Protein AF-A0A925GIM6-F1 (afdb_monomer_lite)

Foldseek 3Di:
DDDDDDDDDPPPPPDPDPPPPQDQWFKFKAWQPASAFFQREAEQFKTKMKMATPQLVSGDFWFKKKKAWDPPQQAWHKFKALPRPPDPGHRMDIDTHGSVRDMRMIIIHTDPPRFGPDFQSTKMWMFGPDPPSLRQTNAMHTHGYDHDDDDPDDLWAKHKDWQDSGRLASEAEQAKIKMKMAGPVLVSDPFWFKKKKAWDPQFQWAKAWFAPPADPPDGGDHRMDIDTHGSVRDIGMIIMGTDPVRFDPAAQRTKMFIAGPPPRHTNGIDTHGHDDAAALLPDDPVQQCLQLVLVVVCCPRVNNVVVLVVCCDPVNCVQCDPDLNPVVVVVVSQVVVQSSSCSVGVSHDHYDHQQQFAPQNCQDLQHVAHADPPDPQQFGHHDPPRCQQQDDHPNDGGDGHDDPDHRRDRDPPADHPVRLPVLDDDSVSNVVCCVHPNVVSVVD

Radius of gyration: 25.5 Å; chains: 1; bounding box: 86×64×76 Å

Structure (mmCIF, N/CA/C/O backbone):
data_AF-A0A925GIM6-F1
#
_entry.id   AF-A0A925GIM6-F1
#
loop_
_atom_site.group_PDB
_atom_site.id
_atom_site.type_symbol
_atom_site.label_atom_id
_atom_site.label_alt_id
_atom_site.label_comp_id
_atom_site.label_asym_id
_atom_site.label_entity_id
_atom_site.label_seq_id
_atom_site.pdbx_PDB_ins_code
_atom_site.Cartn_x
_atom_site.Cartn_y
_atom_site.Cartn_z
_atom_site.occupancy
_atom_site.B_iso_or_equiv
_atom_site.auth_seq_id
_atom_site.auth_comp_id
_atom_site.auth_asym_id
_atom_site.auth_atom_id
_atom_site.pdbx_PDB_model_num
ATOM 1 N N . MET A 1 1 ? 59.576 43.036 -10.306 1.00 37.78 1 MET A N 1
ATOM 2 C CA . MET A 1 1 ? 58.341 43.815 -10.062 1.00 37.78 1 MET A CA 1
ATOM 3 C C . MET A 1 1 ? 57.423 43.723 -11.276 1.00 37.78 1 MET A C 1
ATOM 5 O O . MET A 1 1 ? 57.622 44.453 -12.235 1.00 37.78 1 MET A O 1
ATOM 9 N N . LYS A 1 2 ? 56.448 42.808 -11.261 1.00 28.08 2 LYS A N 1
ATOM 10 C CA . LYS A 1 2 ? 55.268 42.836 -12.139 1.00 28.08 2 LYS A CA 1
ATOM 11 C C . LYS A 1 2 ? 54.077 42.387 -11.293 1.00 28.08 2 LYS A C 1
ATOM 13 O O . LYS A 1 2 ? 54.113 41.307 -10.714 1.00 28.08 2 LYS A O 1
ATOM 18 N N . GLN A 1 3 ? 53.106 43.283 -11.148 1.00 30.67 3 GLN A N 1
ATOM 19 C CA . GLN A 1 3 ? 51.860 43.085 -10.413 1.00 30.67 3 GLN A CA 1
ATOM 20 C C . GLN A 1 3 ? 50.988 42.047 -11.126 1.00 30.67 3 GLN A C 1
ATOM 22 O O . GLN A 1 3 ? 50.789 42.151 -12.335 1.00 30.67 3 GLN A O 1
ATOM 27 N N . LEU A 1 4 ? 50.421 41.102 -10.375 1.00 27.80 4 LEU A N 1
ATOM 28 C CA . LEU A 1 4 ? 49.320 40.259 -10.831 1.00 27.80 4 LEU A CA 1
ATOM 29 C C . LEU A 1 4 ? 48.057 40.715 -10.088 1.00 27.80 4 LEU A C 1
ATOM 31 O O . LEU A 1 4 ? 47.965 40.589 -8.869 1.00 27.80 4 LEU A O 1
ATOM 35 N N . ARG A 1 5 ? 47.118 41.324 -10.820 1.00 31.83 5 ARG A N 1
ATOM 36 C CA . ARG A 1 5 ? 45.798 41.708 -10.308 1.00 31.83 5 ARG A CA 1
ATOM 37 C C . ARG A 1 5 ? 44.957 40.443 -10.133 1.00 31.83 5 ARG A C 1
ATOM 39 O O . ARG A 1 5 ? 44.699 39.744 -11.107 1.00 31.83 5 ARG A O 1
ATOM 46 N N . LEU A 1 6 ? 44.530 40.174 -8.903 1.00 27.33 6 LEU A N 1
ATOM 47 C CA . LEU A 1 6 ? 43.561 39.134 -8.577 1.00 27.33 6 LEU A CA 1
ATOM 48 C C . LEU A 1 6 ? 42.157 39.660 -8.921 1.00 27.33 6 LEU A C 1
ATOM 50 O O . LEU A 1 6 ? 41.686 40.618 -8.310 1.00 27.33 6 LEU A O 1
ATOM 54 N N . LEU A 1 7 ? 41.516 39.074 -9.933 1.00 28.98 7 LEU A N 1
ATOM 55 C CA . LEU A 1 7 ? 40.119 39.343 -10.268 1.00 28.98 7 LEU A CA 1
ATOM 56 C C . LEU A 1 7 ? 39.241 38.522 -9.310 1.00 28.98 7 LEU A C 1
ATOM 58 O O . LEU A 1 7 ? 39.200 37.296 -9.396 1.00 28.98 7 LEU A O 1
ATOM 62 N N . LEU A 1 8 ? 38.581 39.192 -8.368 1.00 26.12 8 LEU A N 1
ATOM 63 C CA . LEU A 1 8 ? 37.633 38.573 -7.446 1.00 26.12 8 LEU A CA 1
ATOM 64 C C . LEU A 1 8 ? 36.314 38.326 -8.198 1.00 26.12 8 LEU A C 1
ATOM 66 O O . LEU A 1 8 ? 35.537 39.255 -8.410 1.00 26.12 8 LEU A O 1
ATOM 70 N N . PHE A 1 9 ? 36.064 37.089 -8.634 1.00 27.73 9 PHE A N 1
ATOM 71 C CA . PHE A 1 9 ? 34.735 36.684 -9.093 1.00 27.73 9 PHE A CA 1
ATOM 72 C C . PHE A 1 9 ? 33.837 36.491 -7.870 1.00 27.73 9 PHE A C 1
ATOM 74 O O . PHE A 1 9 ? 33.969 35.522 -7.123 1.00 27.73 9 PHE A O 1
ATOM 81 N N . LEU A 1 10 ? 32.928 37.442 -7.665 1.00 24.20 10 LEU A N 1
ATOM 82 C CA . LEU A 1 10 ? 31.823 37.326 -6.727 1.00 24.20 10 LEU A CA 1
ATOM 83 C C . LEU A 1 10 ? 30.840 36.288 -7.295 1.00 24.20 10 LEU A C 1
ATOM 85 O O . LEU A 1 10 ? 29.993 36.607 -8.128 1.00 24.20 10 LEU A O 1
ATOM 89 N N . VAL A 1 11 ? 30.981 35.024 -6.894 1.00 27.23 11 VAL A N 1
ATOM 90 C CA . VAL A 1 11 ? 29.931 34.023 -7.111 1.00 27.23 11 VAL A CA 1
ATOM 91 C C . VAL A 1 11 ? 28.807 34.369 -6.145 1.00 27.23 11 VAL A C 1
ATOM 93 O O . VAL A 1 11 ? 28.879 34.088 -4.950 1.00 27.23 11 VAL A O 1
ATOM 96 N N . VAL A 1 12 ? 27.781 35.040 -6.664 1.00 24.94 12 VAL A N 1
ATOM 97 C CA . VAL A 1 12 ? 26.499 35.183 -5.981 1.00 24.94 12 VAL A CA 1
ATOM 98 C C . VAL A 1 12 ? 25.903 33.781 -5.898 1.00 24.94 12 VAL A C 1
ATOM 100 O O . VAL A 1 12 ? 25.331 33.282 -6.865 1.00 24.94 12 VAL A O 1
ATOM 103 N N . PHE A 1 13 ? 26.071 33.122 -4.752 1.00 26.81 13 PHE A N 1
ATOM 104 C CA . PHE A 1 13 ? 25.209 32.012 -4.370 1.00 26.81 13 PHE A CA 1
ATOM 105 C C . PHE A 1 13 ? 23.792 32.580 -4.269 1.00 26.81 13 PHE A C 1
ATOM 107 O O . PHE A 1 13 ? 23.427 33.187 -3.262 1.00 26.81 13 PHE A O 1
ATOM 114 N N . GLN A 1 14 ? 22.996 32.433 -5.332 1.00 26.66 14 GLN A N 1
ATOM 115 C CA . GLN A 1 14 ? 21.549 32.443 -5.173 1.00 26.66 14 GLN A CA 1
ATOM 116 C C . GLN A 1 14 ? 21.236 31.364 -4.145 1.00 26.66 14 GLN A C 1
ATOM 118 O O . GLN A 1 14 ? 21.624 30.210 -4.315 1.00 26.66 14 GLN A O 1
ATOM 123 N N . SER A 1 15 ? 20.627 31.800 -3.048 1.00 27.97 15 SER A N 1
ATOM 124 C CA . SER A 1 15 ? 20.219 30.999 -1.908 1.00 27.97 15 SER A CA 1
ATOM 125 C C . SER A 1 15 ? 19.634 29.669 -2.368 1.00 27.97 15 SER A C 1
ATOM 127 O O . SER A 1 15 ? 18.493 29.608 -2.830 1.00 27.97 15 SER A O 1
ATOM 129 N N . SER A 1 16 ? 20.409 28.598 -2.222 1.00 29.56 16 SER A N 1
ATOM 130 C CA . SER A 1 16 ? 19.869 27.255 -2.122 1.00 29.56 16 SER A CA 1
ATOM 131 C C . SER A 1 16 ? 18.861 27.319 -0.983 1.00 29.56 16 SER A C 1
ATOM 133 O O . SER A 1 16 ? 19.235 27.596 0.159 1.00 29.56 16 SER A O 1
ATOM 135 N N . TYR A 1 17 ? 17.576 27.145 -1.289 1.00 30.09 17 TYR A N 1
ATOM 136 C CA . TYR A 1 17 ? 16.591 26.868 -0.257 1.00 30.09 17 TYR A CA 1
ATOM 137 C C . TYR A 1 17 ? 17.168 25.750 0.607 1.00 30.09 17 TYR A C 1
ATOM 139 O O . TYR A 1 17 ? 17.591 24.719 0.083 1.00 30.09 17 TYR A O 1
ATOM 147 N N . ASN A 1 18 ? 17.273 26.011 1.909 1.00 28.56 18 ASN A N 1
ATOM 148 C CA . ASN A 1 18 ? 17.663 25.034 2.909 1.00 28.56 18 ASN A CA 1
ATOM 149 C C . ASN A 1 18 ? 16.732 23.821 2.778 1.00 28.56 18 ASN A C 1
ATOM 151 O O . ASN A 1 18 ? 15.673 23.781 3.393 1.00 28.56 18 ASN A O 1
ATOM 155 N N . LEU A 1 19 ? 17.129 22.823 1.990 1.00 32.84 19 LEU A N 1
ATOM 156 C CA . LEU A 1 19 ? 16.580 21.474 2.035 1.00 32.84 19 LEU A CA 1
ATOM 157 C C . LEU A 1 19 ? 17.171 20.772 3.265 1.00 32.84 19 LEU A C 1
ATOM 159 O O . LEU A 1 19 ? 17.799 19.724 3.161 1.00 32.84 19 LEU A O 1
ATOM 163 N N . TYR A 1 20 ? 16.967 21.344 4.454 1.00 35.56 20 TYR A N 1
ATOM 164 C CA . TYR A 1 20 ? 16.743 20.474 5.598 1.00 35.56 20 TYR A CA 1
ATOM 165 C C . TYR A 1 20 ? 15.376 19.870 5.317 1.00 35.56 20 TYR A C 1
ATOM 167 O O . TYR A 1 20 ? 14.361 20.540 5.488 1.00 35.56 20 TYR A O 1
ATOM 175 N N . GLY A 1 21 ? 15.367 18.673 4.727 1.00 51.53 21 GLY A N 1
ATOM 176 C CA . GLY A 1 21 ? 14.137 17.946 4.458 1.00 51.53 21 GLY A CA 1
ATOM 177 C C . GLY A 1 21 ? 13.421 17.743 5.781 1.00 51.53 21 GLY A C 1
ATOM 178 O O . GLY A 1 21 ? 13.824 16.899 6.575 1.00 51.53 21 GLY A O 1
ATOM 179 N N . GLU A 1 22 ? 12.421 18.577 6.043 1.00 63.12 22 GLU A N 1
ATOM 180 C CA . GLU A 1 22 ? 11.513 18.398 7.162 1.00 63.12 22 GLU A CA 1
ATOM 181 C C . GLU A 1 22 ? 10.928 16.984 7.069 1.00 63.12 22 GLU A C 1
ATOM 183 O O . GLU A 1 22 ? 10.601 16.515 5.971 1.00 63.12 22 GLU A O 1
ATOM 188 N N . GLU A 1 23 ? 10.851 16.276 8.198 1.00 73.31 23 GLU A N 1
ATOM 189 C CA . GLU A 1 23 ? 10.279 14.932 8.204 1.00 73.31 23 GLU A CA 1
ATOM 190 C C . GLU A 1 23 ? 8.856 14.953 7.632 1.00 73.31 23 GLU A C 1
ATOM 192 O O . GLU A 1 23 ? 8.106 15.918 7.786 1.00 73.31 23 GLU A O 1
ATOM 197 N N . ILE A 1 24 ? 8.459 13.865 6.972 1.00 76.62 24 ILE A N 1
ATOM 198 C CA . ILE A 1 24 ? 7.077 13.729 6.508 1.00 76.62 24 ILE A CA 1
ATOM 199 C C . ILE A 1 24 ? 6.167 13.702 7.748 1.00 76.62 24 ILE A C 1
ATOM 201 O O . ILE A 1 24 ? 6.449 12.935 8.676 1.00 76.62 24 ILE A O 1
ATOM 205 N N . PRO A 1 25 ? 5.082 14.500 7.788 1.00 84.75 25 PRO A N 1
ATOM 206 C CA . PRO A 1 25 ? 4.134 14.448 8.889 1.00 84.75 25 PRO A CA 1
ATOM 207 C C . PRO A 1 25 ? 3.546 13.044 9.043 1.00 84.75 25 PRO A C 1
ATOM 209 O O . PRO A 1 25 ? 3.003 12.469 8.100 1.00 84.75 25 PRO A O 1
ATOM 212 N N . VAL A 1 26 ? 3.633 12.500 10.250 1.00 84.44 26 VAL A N 1
ATOM 213 C CA . VAL A 1 26 ? 3.025 11.229 10.630 1.00 84.44 26 VAL A CA 1
ATOM 214 C C . VAL A 1 26 ? 1.744 11.536 11.381 1.00 84.44 26 VAL A C 1
ATOM 216 O O . VAL A 1 26 ? 1.776 12.165 12.438 1.00 84.44 26 VAL A O 1
ATOM 219 N N . ILE A 1 27 ? 0.616 11.090 10.837 1.00 86.00 27 ILE A N 1
ATOM 220 C CA . ILE A 1 27 ? -0.709 11.385 11.379 1.00 86.00 27 ILE A CA 1
ATOM 221 C C . ILE A 1 27 ? -1.294 10.145 12.060 1.00 86.00 27 ILE A C 1
ATOM 223 O O . ILE A 1 27 ? -1.146 9.018 11.578 1.00 86.00 27 ILE A O 1
ATOM 227 N N . SER A 1 28 ? -1.985 10.367 13.175 1.00 85.69 28 SER A N 1
ATOM 228 C CA . SER A 1 28 ? -2.891 9.403 13.800 1.00 85.69 28 SER A CA 1
ATOM 229 C C . SER A 1 28 ? -4.335 9.863 13.613 1.00 85.69 28 SER A C 1
ATOM 231 O O . SER A 1 28 ? -4.632 11.045 13.793 1.00 85.69 28 SER A O 1
ATOM 233 N N . VAL A 1 29 ? -5.233 8.942 13.253 1.00 85.62 29 VAL A N 1
ATOM 234 C CA . VAL A 1 29 ? -6.677 9.197 13.142 1.00 85.62 29 VAL A CA 1
ATOM 235 C C . VAL A 1 29 ? -7.440 8.149 13.943 1.00 85.62 29 VAL A C 1
ATOM 237 O O . VAL A 1 29 ? -7.337 6.953 13.674 1.00 85.62 29 VAL A O 1
ATOM 240 N N . ALA A 1 30 ? -8.262 8.616 14.877 1.00 80.44 30 ALA A N 1
ATOM 241 C CA . ALA A 1 30 ? -9.170 7.807 15.675 1.00 80.44 30 ALA A CA 1
ATOM 242 C C . ALA A 1 30 ? -10.622 8.134 15.310 1.00 80.44 30 ALA A C 1
ATOM 244 O O . ALA A 1 30 ? -11.038 9.295 15.355 1.00 80.44 30 ALA A O 1
ATOM 245 N N . ILE A 1 31 ? -11.412 7.114 14.995 1.00 80.69 31 ILE A N 1
ATOM 246 C CA . ILE A 1 31 ? -12.866 7.208 14.829 1.00 80.69 31 ILE A CA 1
ATOM 247 C C . ILE A 1 31 ? -13.495 6.586 16.089 1.00 80.69 31 ILE A C 1
ATOM 249 O O . ILE A 1 31 ? -12.906 5.701 16.697 1.00 80.69 31 ILE A O 1
ATOM 253 N N . ASN A 1 32 ? -14.617 7.128 16.582 1.00 69.88 32 ASN A N 1
ATOM 254 C CA . ASN A 1 32 ? -15.273 6.671 17.822 1.00 69.88 32 ASN A CA 1
ATOM 255 C C . ASN A 1 32 ? -14.376 6.662 19.083 1.00 69.88 32 ASN A C 1
ATOM 257 O O . ASN A 1 32 ? -14.616 5.903 20.018 1.00 69.88 32 ASN A O 1
ATOM 261 N N . ASN A 1 33 ? -13.390 7.566 19.161 1.00 53.59 33 ASN A N 1
ATOM 262 C CA . ASN A 1 33 ? -12.517 7.745 20.332 1.00 53.59 33 ASN A CA 1
ATOM 263 C C . ASN A 1 33 ? -11.608 6.535 20.660 1.00 53.59 33 ASN A C 1
ATOM 265 O O . ASN A 1 33 ? -11.053 6.472 21.755 1.00 53.59 33 ASN A O 1
ATOM 269 N N . THR A 1 34 ? -11.422 5.604 19.722 1.00 53.62 34 THR A N 1
ATOM 270 C CA . THR A 1 34 ? -10.511 4.464 19.865 1.00 53.62 34 THR A CA 1
ATOM 271 C C . THR A 1 34 ? -9.238 4.717 19.060 1.00 53.62 34 THR A C 1
ATOM 273 O O . THR A 1 34 ? -9.301 4.906 17.850 1.00 53.62 34 THR A O 1
ATOM 276 N N . GLU A 1 35 ? -8.074 4.730 19.721 1.00 44.41 35 GLU A N 1
ATOM 277 C CA . GLU A 1 35 ? -6.759 5.047 19.113 1.00 44.41 35 GLU A CA 1
ATOM 278 C C . GLU A 1 35 ? -6.253 3.987 18.110 1.00 44.41 35 GLU A C 1
ATOM 280 O O . GLU A 1 35 ? -5.155 4.096 17.576 1.00 44.41 35 GLU A O 1
ATOM 285 N N . THR A 1 36 ? -7.067 2.972 17.817 1.00 46.44 36 THR A N 1
ATOM 286 C CA . THR A 1 36 ? -6.794 1.902 16.851 1.00 46.44 36 THR A CA 1
ATOM 287 C C . THR A 1 36 ? -8.016 1.538 16.040 1.00 46.44 36 THR A C 1
ATOM 289 O O . THR A 1 36 ? -9.130 1.940 16.363 1.00 46.44 36 THR A O 1
ATOM 292 N N . SER A 1 37 ? -7.778 0.751 14.994 1.00 40.03 37 SER A N 1
ATOM 293 C CA . SER A 1 37 ? -8.699 0.142 14.029 1.00 40.03 37 SER A CA 1
ATOM 294 C C . SER A 1 37 ? -9.865 -0.692 14.556 1.00 40.03 37 SER A C 1
ATOM 296 O O . SER A 1 37 ? -10.399 -1.503 13.798 1.00 40.03 37 SER A O 1
ATOM 298 N N . LYS A 1 38 ? -10.340 -0.465 15.784 1.00 50.91 38 LYS A N 1
ATOM 299 C CA . LYS A 1 38 ? -11.618 -1.017 16.236 1.00 50.91 38 LYS A CA 1
ATOM 300 C C . LYS A 1 38 ? -12.704 -0.777 15.206 1.00 50.91 38 LYS A C 1
ATOM 302 O O . LYS A 1 38 ? -12.580 0.053 14.308 1.00 50.91 38 LYS A O 1
ATOM 307 N N . ASP A 1 39 ? -13.708 -1.631 15.276 1.00 54.47 39 ASP A N 1
ATOM 308 C CA . ASP A 1 39 ? -14.825 -1.705 14.354 1.00 54.47 39 ASP A CA 1
ATOM 309 C C . ASP A 1 39 ? -15.532 -0.335 14.274 1.00 54.47 39 ASP A C 1
ATOM 311 O O . ASP A 1 39 ? -16.432 0.016 15.038 1.00 54.47 39 ASP A O 1
ATOM 315 N N . ASP A 1 40 ? -15.000 0.504 13.391 1.00 72.06 40 ASP A N 1
ATOM 316 C CA . ASP A 1 40 ? -15.365 1.894 13.222 1.00 72.06 40 ASP A CA 1
ATOM 317 C C . ASP A 1 40 ? -16.637 1.901 12.399 1.00 72.06 40 ASP A C 1
ATOM 319 O O . ASP A 1 40 ? -16.620 1.929 11.173 1.00 72.06 40 ASP A O 1
ATOM 323 N N . TYR A 1 41 ? -17.764 1.808 13.084 1.00 78.75 41 TYR A N 1
ATOM 324 C CA . TYR A 1 41 ? -19.058 1.907 12.443 1.00 78.75 41 TYR A CA 1
ATOM 325 C C . TYR A 1 41 ? -19.529 3.349 12.470 1.00 78.75 41 TYR A C 1
ATOM 327 O O . TYR A 1 41 ? -19.661 3.979 13.525 1.00 78.75 41 TYR A O 1
ATOM 335 N N . VAL A 1 42 ? -19.831 3.855 11.285 1.00 84.94 42 VAL A N 1
ATOM 336 C CA . VAL A 1 42 ? -20.405 5.175 11.087 1.00 84.94 42 VAL A CA 1
ATOM 337 C C . VAL A 1 42 ? -21.844 4.991 10.632 1.00 84.94 42 VAL A C 1
ATOM 339 O O . VAL A 1 42 ? -22.111 4.420 9.579 1.00 84.94 42 VAL A O 1
ATOM 342 N N . SER A 1 43 ? -22.787 5.472 11.436 1.00 86.19 43 SER A N 1
ATOM 343 C CA . SER A 1 43 ? -24.213 5.469 11.090 1.00 86.19 43 SER A CA 1
ATOM 344 C C . SER A 1 43 ? -24.658 6.853 10.609 1.00 86.19 43 SER A C 1
ATOM 346 O O . SER A 1 43 ? -23.841 7.730 10.332 1.00 86.19 43 SER A O 1
ATOM 348 N N . SER A 1 44 ? -25.965 7.097 10.540 1.00 86.62 44 SER A N 1
ATOM 349 C CA . SER A 1 44 ? -26.532 8.397 10.155 1.00 86.62 44 SER A CA 1
ATOM 350 C C . SER A 1 44 ? -26.274 9.531 11.163 1.00 86.62 44 SER A C 1
ATOM 352 O O . SER A 1 44 ? -26.472 10.704 10.830 1.00 86.62 44 SER A O 1
ATOM 354 N N . LYS A 1 45 ? -25.831 9.216 12.388 1.00 86.62 45 LYS A N 1
ATOM 355 C CA . LYS A 1 45 ? -25.513 10.206 13.428 1.00 86.62 45 LYS A CA 1
ATOM 356 C C . LYS A 1 45 ? -24.045 10.610 13.377 1.00 86.62 45 LYS A C 1
ATOM 358 O O . LYS A 1 45 ? -23.182 9.801 13.055 1.00 86.62 45 LYS A O 1
ATOM 363 N N . TYR A 1 46 ? -23.773 11.863 13.743 1.00 88.25 46 TYR A N 1
ATOM 364 C CA . TYR A 1 46 ? -22.399 12.314 13.920 1.00 88.25 46 TYR A CA 1
ATOM 365 C C . TYR A 1 46 ? -21.739 11.580 15.077 1.00 88.25 46 TYR A C 1
ATOM 367 O O . TYR A 1 46 ? -22.281 11.532 16.181 1.00 88.25 46 TYR A O 1
ATOM 375 N N . ILE A 1 47 ? -20.545 11.076 14.807 1.00 86.31 47 ILE A N 1
ATOM 376 C CA . ILE A 1 47 ? -19.659 10.478 15.793 1.00 86.31 47 ILE A CA 1
ATOM 377 C C . ILE A 1 47 ? -18.397 11.317 15.935 1.00 86.31 47 ILE A C 1
ATOM 379 O O . ILE A 1 47 ? -17.952 11.964 14.985 1.00 86.31 47 ILE A O 1
ATOM 383 N N . LYS A 1 48 ? -17.838 11.328 17.144 1.00 87.75 48 LYS A N 1
ATOM 384 C CA . LYS A 1 48 ? -16.612 12.059 17.454 1.00 87.75 48 LYS A CA 1
ATOM 385 C C . LYS A 1 48 ? -15.399 11.292 16.930 1.00 87.75 48 LYS A C 1
ATOM 387 O O . LYS A 1 48 ? -15.282 10.088 17.141 1.00 87.75 48 LYS A O 1
ATOM 392 N N . CYS A 1 49 ? -14.491 12.018 16.299 1.00 89.75 49 CYS A N 1
ATOM 393 C CA . CYS A 1 49 ? -13.201 11.543 15.825 1.00 89.75 49 CYS A CA 1
ATOM 394 C C . CYS A 1 49 ? -12.084 12.432 16.387 1.00 89.75 49 CYS A C 1
ATOM 396 O O . CYS A 1 49 ? -12.314 13.600 16.723 1.00 89.75 49 CYS A O 1
ATOM 398 N N . MET A 1 50 ? -10.875 11.888 16.476 1.00 90.31 50 MET A N 1
ATOM 399 C CA . MET A 1 50 ? -9.669 12.619 16.860 1.00 90.31 50 MET A CA 1
ATOM 400 C C . MET A 1 50 ? -8.593 12.453 15.791 1.00 90.31 50 MET A C 1
ATOM 402 O O . MET A 1 50 ? -8.505 11.413 15.144 1.00 90.31 50 MET A O 1
ATOM 406 N N . ILE A 1 51 ? -7.787 13.490 15.598 1.00 91.75 51 ILE A N 1
ATOM 407 C CA . ILE A 1 51 ? -6.652 13.492 14.677 1.00 91.75 51 ILE A CA 1
ATOM 408 C C . ILE A 1 51 ? -5.492 14.262 15.300 1.00 91.75 51 ILE A C 1
ATOM 410 O O . ILE A 1 51 ? -5.704 15.323 15.890 1.00 91.75 51 ILE A O 1
ATOM 414 N N . SER A 1 52 ? -4.274 13.747 15.178 1.00 91.94 52 SER A N 1
ATOM 415 C CA . SER A 1 52 ? -3.069 14.387 15.714 1.00 91.94 52 SER A CA 1
ATOM 416 C C . SER A 1 52 ? -1.838 14.087 14.870 1.00 91.94 52 SER A C 1
ATOM 418 O O . SER A 1 52 ? -1.807 13.125 14.099 1.00 91.94 52 SER A O 1
ATOM 420 N N . LEU A 1 53 ? -0.809 14.917 15.042 1.00 91.12 53 LEU A N 1
ATOM 421 C CA . LEU A 1 53 ? 0.549 14.575 14.636 1.00 91.12 53 LEU A CA 1
ATOM 422 C C . LEU A 1 53 ? 1.171 13.622 15.661 1.00 91.12 53 LEU A C 1
ATOM 424 O O . LEU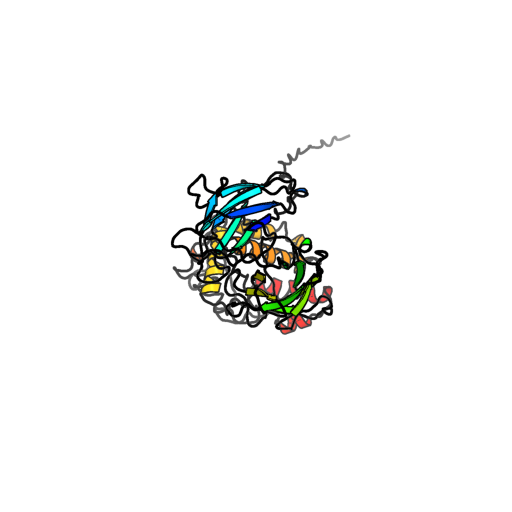 A 1 53 ? 0.926 13.729 16.862 1.00 91.12 53 LEU A O 1
ATOM 428 N N . VAL A 1 54 ? 1.994 12.699 15.170 1.00 87.06 54 VAL A N 1
ATOM 429 C CA . VAL A 1 54 ? 2.806 11.786 15.984 1.00 87.06 54 VAL A CA 1
ATOM 430 C C . VAL A 1 54 ? 4.233 12.326 16.115 1.00 87.06 54 VAL A C 1
ATOM 432 O O . VAL A 1 54 ? 4.818 12.273 17.195 1.00 87.06 54 VAL A O 1
ATOM 435 N N . ASN A 1 55 ? 4.786 12.884 15.035 1.00 86.38 55 ASN A N 1
ATOM 436 C CA . ASN A 1 55 ? 6.143 13.434 14.970 1.00 86.38 55 ASN A CA 1
ATOM 437 C C . ASN A 1 55 ? 6.172 14.970 14.869 1.00 86.38 55 ASN A C 1
ATOM 439 O O . ASN A 1 55 ? 7.117 15.527 14.323 1.00 86.38 55 ASN A O 1
ATOM 443 N N . GLY A 1 56 ? 5.171 15.677 15.401 1.00 88.12 56 GLY A N 1
ATOM 444 C CA . GLY A 1 56 ? 5.086 17.140 15.313 1.00 88.12 56 GLY A CA 1
ATOM 445 C C . GLY A 1 56 ? 6.310 17.870 15.880 1.00 88.12 56 GLY A C 1
ATOM 446 O O . GLY A 1 56 ? 6.705 18.909 15.355 1.00 88.12 56 GLY A O 1
ATOM 447 N N . ALA A 1 57 ? 6.986 17.291 16.879 1.00 87.94 57 ALA A N 1
ATOM 448 C CA . ALA A 1 57 ? 8.233 17.831 17.423 1.00 87.94 57 ALA A CA 1
ATOM 449 C C . ALA A 1 57 ? 9.368 17.925 16.379 1.00 87.94 57 ALA A C 1
ATOM 451 O O . ALA A 1 57 ? 10.192 18.835 16.482 1.00 87.94 57 ALA A O 1
ATOM 452 N N . SER A 1 58 ? 9.381 17.032 15.380 1.00 85.56 58 SER A N 1
ATOM 453 C CA . SER A 1 58 ? 10.340 17.010 14.264 1.00 85.56 58 SER A CA 1
ATOM 454 C C . SER A 1 58 ? 10.016 18.019 13.159 1.00 85.56 58 SER A C 1
ATOM 456 O O . SER A 1 58 ? 10.835 18.243 12.269 1.00 85.56 58 SER A O 1
ATOM 458 N N . LEU A 1 59 ? 8.818 18.606 13.183 1.00 86.94 59 LEU A N 1
ATOM 459 C CA . LEU A 1 59 ? 8.356 19.554 12.175 1.00 86.94 59 LEU A CA 1
ATOM 460 C C . LEU A 1 59 ? 8.731 20.980 12.589 1.00 86.94 59 LEU A C 1
ATOM 462 O O . LEU A 1 59 ? 9.092 21.250 13.734 1.00 86.94 59 LEU A O 1
ATOM 466 N N . SER A 1 60 ? 8.677 21.910 11.649 1.00 88.75 60 SER A N 1
ATOM 467 C CA . SER A 1 60 ? 8.982 23.333 11.791 1.00 88.75 60 SER A CA 1
ATOM 468 C C . SER A 1 60 ? 7.715 24.158 12.037 1.00 88.75 60 SER A C 1
ATOM 470 O O . SER A 1 60 ? 7.749 25.109 12.820 1.00 88.75 60 SER A O 1
ATOM 472 N N . THR A 1 61 ? 6.580 23.749 11.467 1.00 91.69 61 THR A N 1
ATOM 473 C CA . THR A 1 61 ? 5.297 24.459 11.547 1.00 91.69 61 THR A CA 1
ATOM 474 C C . THR A 1 61 ? 4.133 23.519 11.850 1.00 91.69 61 THR A C 1
ATOM 476 O O . THR A 1 61 ? 4.254 22.296 11.771 1.00 91.69 61 THR A O 1
ATOM 479 N N . ASP A 1 62 ? 2.995 24.105 12.226 1.00 95.25 62 ASP A N 1
ATOM 480 C CA . ASP A 1 62 ? 1.725 23.386 12.242 1.00 95.25 62 ASP A CA 1
ATOM 481 C C . ASP A 1 62 ? 1.354 22.948 10.822 1.00 95.25 62 ASP A C 1
ATOM 483 O O . ASP A 1 62 ? 1.602 23.662 9.847 1.00 95.25 62 ASP A O 1
ATOM 487 N N . ILE A 1 63 ? 0.716 21.787 10.709 1.00 93.88 63 ILE A N 1
ATOM 488 C CA . ILE A 1 63 ? 0.452 21.158 9.417 1.00 93.88 63 ILE A CA 1
ATOM 489 C C . ILE A 1 63 ? -1.013 21.369 9.029 1.00 93.88 63 ILE A C 1
ATOM 491 O O . ILE A 1 63 ? -1.898 20.777 9.656 1.00 93.88 63 ILE A O 1
ATOM 495 N N . PRO A 1 64 ? -1.315 22.204 8.017 1.00 96.25 64 PRO A N 1
ATOM 496 C CA . PRO A 1 64 ? -2.648 22.265 7.447 1.00 96.25 64 PRO A CA 1
ATOM 497 C C . PRO A 1 64 ? -2.936 20.969 6.679 1.00 96.25 64 PRO A C 1
ATOM 499 O O . PRO A 1 64 ? -2.101 20.477 5.917 1.00 96.25 64 PRO A O 1
ATOM 502 N N . VAL A 1 65 ? -4.121 20.410 6.902 1.00 96.19 65 VAL A N 1
ATOM 503 C CA . VAL A 1 65 ? -4.563 19.165 6.277 1.00 96.19 65 VAL A CA 1
ATOM 504 C C . VAL A 1 65 ? -5.966 19.291 5.707 1.00 96.19 65 VAL A C 1
ATOM 506 O O . VAL A 1 65 ? -6.838 19.934 6.297 1.00 96.19 65 VAL A O 1
ATOM 509 N N . LEU A 1 66 ? -6.197 18.597 4.597 1.00 96.25 66 LEU A N 1
ATOM 510 C CA . LEU A 1 66 ? -7.517 18.348 4.027 1.00 96.25 66 LEU A CA 1
ATOM 511 C C . LEU A 1 66 ? -7.927 16.910 4.350 1.00 96.25 66 LEU A C 1
ATOM 513 O O . LEU A 1 66 ? -7.159 15.986 4.119 1.00 96.25 66 LEU A O 1
ATOM 517 N N . ILE A 1 67 ? -9.136 16.701 4.854 1.00 96.12 67 ILE A N 1
A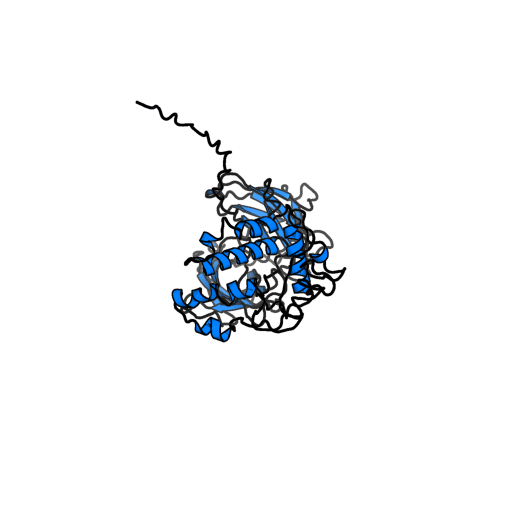TOM 518 C CA . ILE A 1 67 ? -9.710 15.373 5.093 1.00 96.12 67 ILE A CA 1
ATOM 519 C C . ILE A 1 67 ? -10.863 15.168 4.120 1.00 96.12 67 ILE A C 1
ATOM 521 O O . ILE A 1 67 ? -11.713 16.048 4.001 1.00 96.12 67 ILE A O 1
ATOM 525 N N . ARG A 1 68 ? -10.929 14.016 3.447 1.00 95.31 68 ARG A N 1
ATOM 526 C CA . ARG A 1 68 ? -12.043 13.664 2.549 1.00 95.31 68 ARG A CA 1
ATOM 527 C C . ARG A 1 68 ? -12.258 12.153 2.462 1.00 95.31 68 ARG A C 1
ATOM 529 O O . ARG A 1 68 ? -11.448 11.374 2.958 1.00 95.31 68 ARG A O 1
ATOM 536 N N . ASN A 1 69 ? -13.348 11.737 1.817 1.00 93.62 69 ASN A N 1
ATOM 537 C CA . ASN A 1 69 ? -13.508 10.341 1.394 1.00 93.62 69 ASN A CA 1
ATOM 538 C C . ASN A 1 69 ? -12.471 10.019 0.309 1.00 93.62 69 ASN A C 1
ATOM 540 O O . ASN A 1 69 ? -12.287 10.821 -0.607 1.00 93.62 69 ASN A O 1
ATOM 544 N N . MET A 1 70 ? -11.832 8.851 0.379 1.00 89.69 70 MET A N 1
ATOM 545 C CA . MET A 1 70 ? -10.896 8.409 -0.653 1.00 89.69 70 MET A CA 1
ATOM 546 C C . MET A 1 70 ? -11.638 8.208 -1.977 1.00 89.69 70 MET A C 1
ATOM 548 O O . MET A 1 70 ? -12.586 7.423 -2.047 1.00 89.69 70 MET A O 1
ATOM 552 N N . ASN A 1 71 ? -11.174 8.864 -3.042 1.00 81.81 71 ASN A N 1
ATOM 553 C CA . ASN A 1 71 ? -11.829 8.829 -4.357 1.00 81.81 71 ASN A CA 1
ATOM 554 C C . ASN A 1 71 ? -11.961 7.411 -4.938 1.00 81.81 71 ASN A C 1
ATOM 556 O O . ASN A 1 71 ? -12.905 7.128 -5.670 1.00 81.81 71 ASN A O 1
ATOM 560 N N . LEU A 1 72 ? -11.011 6.531 -4.617 1.00 75.94 72 LEU A N 1
ATOM 561 C CA . LEU A 1 72 ? -10.973 5.147 -5.092 1.00 75.94 72 LEU A CA 1
ATOM 562 C C . LEU A 1 72 ? -11.732 4.167 -4.188 1.00 75.94 72 LEU A C 1
ATOM 564 O O . LEU A 1 72 ? -11.894 3.004 -4.560 1.00 75.94 72 LEU A O 1
ATOM 568 N N . SER A 1 73 ? -12.210 4.608 -3.017 1.00 72.12 73 SER A N 1
ATOM 569 C CA . SER A 1 73 ? -13.058 3.756 -2.183 1.00 72.12 73 SER A CA 1
ATOM 570 C C . SER A 1 73 ? -14.401 3.542 -2.886 1.00 72.12 73 SER A C 1
ATOM 572 O O . SER A 1 73 ? -15.104 4.490 -3.234 1.00 72.12 73 SER A O 1
ATOM 574 N N . LYS A 1 74 ? -14.744 2.275 -3.135 1.00 70.69 74 LYS A N 1
ATOM 575 C CA . LYS A 1 74 ? -16.055 1.878 -3.681 1.00 70.69 74 LYS A CA 1
ATOM 576 C C . LYS A 1 74 ? -17.093 1.620 -2.584 1.00 70.69 74 LYS A C 1
ATOM 578 O O . LYS A 1 74 ? -18.227 1.275 -2.902 1.00 70.69 74 LYS A O 1
ATOM 583 N N . GLY A 1 75 ? -16.682 1.738 -1.325 1.00 80.19 75 GLY A N 1
ATOM 584 C CA . GLY A 1 75 ? -17.505 1.473 -0.161 1.00 80.19 75 GLY A CA 1
ATOM 585 C C . GLY A 1 75 ? -18.292 2.678 0.329 1.00 80.19 75 GLY A C 1
ATOM 586 O O . GLY A 1 75 ? -18.627 3.602 -0.418 1.00 80.19 75 GLY A O 1
ATOM 587 N N . GLY A 1 76 ? -18.597 2.645 1.621 1.00 88.94 76 GLY A N 1
ATOM 588 C CA . GLY A 1 76 ? -19.374 3.685 2.278 1.00 88.94 76 GLY A CA 1
ATOM 589 C C . GLY A 1 76 ? -18.746 5.080 2.191 1.00 88.94 76 GLY A C 1
ATOM 590 O O . GLY A 1 76 ? -17.528 5.233 2.133 1.00 88.94 76 GLY A O 1
ATOM 591 N N . GLN A 1 77 ? -19.580 6.122 2.230 1.00 93.69 77 GLN A N 1
ATOM 592 C CA . GLN A 1 77 ? -19.120 7.516 2.266 1.00 93.69 77 GLN A CA 1
ATOM 593 C C . GLN A 1 77 ? -19.634 8.248 3.499 1.00 93.69 77 GLN A C 1
ATOM 595 O O . GLN A 1 77 ? -20.728 7.975 3.999 1.00 93.69 77 GLN A O 1
ATOM 600 N N . VAL A 1 78 ? -18.873 9.242 3.951 1.00 94.12 78 VAL A N 1
ATOM 601 C CA . VAL A 1 78 ? -19.222 10.092 5.091 1.00 94.12 78 VAL A CA 1
ATOM 602 C C . VAL A 1 78 ? -19.256 11.574 4.736 1.00 94.12 78 VAL A C 1
ATOM 604 O O . VAL A 1 78 ? -18.711 12.017 3.727 1.00 94.12 78 VAL A O 1
ATOM 607 N N . LEU A 1 79 ? -19.917 12.349 5.589 1.00 95.00 79 LEU A N 1
ATOM 608 C CA . LEU A 1 79 ? -19.844 13.806 5.626 1.00 95.00 79 LEU A CA 1
ATOM 609 C C . LEU A 1 79 ? -19.068 14.246 6.865 1.00 95.00 79 LEU A C 1
ATOM 611 O O . LEU A 1 79 ? -19.249 13.671 7.940 1.00 95.00 79 LEU A O 1
ATOM 615 N N . PHE A 1 80 ? -18.267 15.299 6.723 1.00 95.88 80 PHE A N 1
ATOM 616 C CA . PHE A 1 80 ? -17.376 15.816 7.761 1.00 95.88 80 PHE A CA 1
ATOM 617 C C . PHE A 1 80 ? -17.940 17.081 8.419 1.00 95.88 80 PHE A C 1
ATOM 619 O O . PHE A 1 80 ? -18.628 17.884 7.783 1.00 95.88 80 PHE A O 1
ATOM 626 N N . SER A 1 81 ? -17.654 17.286 9.706 1.00 94.44 81 SER A N 1
ATOM 627 C CA . SER A 1 81 ? -18.062 18.477 10.458 1.00 94.44 81 SER A CA 1
ATOM 628 C C . SER A 1 81 ? -17.103 18.786 11.608 1.00 94.44 81 SER A C 1
ATOM 630 O O . SER A 1 81 ? -16.606 17.880 12.268 1.00 94.44 81 SER A O 1
ATOM 632 N N . ILE A 1 82 ? -16.904 20.072 11.911 1.00 93.06 82 ILE A N 1
ATOM 633 C CA . ILE A 1 82 ? -16.222 20.525 13.140 1.00 93.06 82 ILE A CA 1
ATOM 634 C C . ILE A 1 82 ? -17.174 20.675 14.331 1.00 93.06 82 ILE A C 1
ATOM 636 O O . ILE A 1 82 ? -16.736 20.760 15.473 1.00 93.06 82 ILE A O 1
ATOM 640 N N . SER A 1 83 ? -18.484 20.749 14.076 1.00 88.94 83 SER A N 1
ATOM 641 C CA . SER A 1 83 ? -19.481 21.167 15.069 1.00 88.94 83 SER A CA 1
ATOM 642 C C . SER A 1 83 ? -20.389 20.039 15.555 1.00 88.94 83 SER A C 1
ATOM 644 O O . SER A 1 83 ? -21.278 20.294 16.366 1.00 88.94 83 SER A O 1
ATOM 646 N N . GLY A 1 84 ? -20.194 18.812 15.058 1.00 81.81 84 GLY A N 1
ATOM 647 C CA . GLY A 1 84 ? -20.870 17.615 15.565 1.00 81.81 84 GLY A CA 1
ATOM 648 C C . GLY A 1 84 ? -22.392 17.628 15.421 1.00 81.81 84 GLY A C 1
ATOM 649 O O . GLY A 1 84 ? -23.088 17.104 16.282 1.00 81.81 84 GLY A O 1
ATOM 650 N N . GLY A 1 85 ? -22.925 18.239 14.358 1.00 73.75 85 GLY A N 1
ATOM 651 C CA . GLY A 1 85 ? -24.368 18.213 14.073 1.00 73.75 85 GLY A CA 1
ATOM 652 C C . GLY A 1 85 ? -25.067 19.560 13.994 1.00 73.75 85 GLY A C 1
ATOM 653 O O . GLY A 1 85 ? -26.213 19.601 13.557 1.00 73.75 85 GLY A O 1
ATOM 654 N N . LYS A 1 86 ? -24.389 20.670 14.315 1.00 80.00 86 LYS A N 1
ATOM 655 C CA . LYS A 1 86 ? -24.948 22.014 14.069 1.00 80.00 86 LYS A CA 1
ATOM 656 C C . LYS A 1 86 ? -25.007 22.365 12.575 1.00 80.00 86 LYS A C 1
ATOM 658 O O . LYS A 1 86 ? -25.794 23.217 12.182 1.00 80.00 86 LYS A O 1
ATOM 663 N N . SER A 1 87 ? -24.197 21.708 11.739 1.00 79.69 87 SER A N 1
ATOM 664 C CA . SER A 1 87 ? -24.219 21.836 10.276 1.00 79.69 87 SER A CA 1
ATOM 665 C C . SER A 1 87 ? -24.551 20.508 9.582 1.00 79.69 87 SER A C 1
ATOM 667 O O . SER A 1 87 ? -24.334 19.416 10.120 1.00 79.69 87 SER A O 1
ATOM 669 N N . LYS A 1 88 ? -25.049 20.592 8.338 1.00 82.81 88 LYS A N 1
ATOM 670 C CA . LYS A 1 88 ? -25.368 19.415 7.506 1.00 82.81 88 LYS A CA 1
ATOM 671 C C . LYS A 1 88 ? -24.147 18.539 7.190 1.00 82.81 88 LYS A C 1
ATOM 673 O O . LYS A 1 88 ? -24.352 17.352 6.931 1.00 82.81 88 LYS A O 1
ATOM 678 N N . GLY A 1 89 ? -22.941 19.096 7.314 1.00 89.06 89 GLY A N 1
ATOM 679 C CA . GLY A 1 89 ? -21.662 18.463 6.991 1.00 89.06 89 GLY A CA 1
ATOM 680 C C . GLY A 1 89 ? -21.217 18.777 5.567 1.00 89.06 89 GLY A C 1
ATOM 681 O O . GLY A 1 89 ? -22.035 19.199 4.752 1.00 89.06 89 GLY A O 1
ATOM 682 N N . ASN A 1 90 ? -19.932 18.579 5.292 1.00 94.12 90 ASN A N 1
ATOM 683 C CA . ASN A 1 90 ? -19.300 18.831 3.996 1.00 94.12 90 ASN A CA 1
ATOM 684 C C . ASN A 1 90 ? -18.691 17.540 3.426 1.00 94.12 90 ASN A C 1
ATOM 686 O O . ASN A 1 90 ? -18.518 16.558 4.151 1.00 94.12 90 ASN A O 1
ATOM 690 N N . SER A 1 91 ? -18.373 17.543 2.129 1.00 93.38 91 SER A N 1
ATOM 691 C CA . SER A 1 91 ? -17.643 16.463 1.440 1.00 93.38 91 SER A CA 1
ATOM 692 C C . SER A 1 91 ? -16.211 16.284 1.938 1.00 93.38 91 SER A C 1
ATOM 694 O O . SER A 1 91 ? -15.638 15.205 1.795 1.00 93.38 91 SER A O 1
ATOM 696 N N . ASP A 1 92 ? -15.663 17.344 2.519 1.00 95.69 92 ASP A N 1
ATOM 697 C CA . ASP A 1 92 ? -14.294 17.459 2.980 1.00 95.69 92 ASP A CA 1
ATOM 698 C C . ASP A 1 92 ? -14.207 18.391 4.197 1.00 95.69 92 ASP A C 1
ATOM 700 O O . ASP A 1 92 ? -15.182 19.042 4.594 1.00 95.69 92 ASP A O 1
ATOM 704 N N . LEU A 1 93 ? -13.042 18.406 4.836 1.00 96.12 93 LEU A N 1
ATOM 705 C CA . LEU A 1 93 ? -12.774 19.222 6.006 1.00 96.12 93 LEU A CA 1
ATOM 706 C C . LEU A 1 93 ? -11.312 19.661 6.053 1.00 96.12 93 LEU A C 1
ATOM 708 O O . LEU A 1 93 ? -10.416 18.827 6.119 1.00 96.12 93 LEU A O 1
ATOM 712 N N . ASN A 1 94 ? -11.085 20.972 6.113 1.00 96.62 94 ASN A N 1
ATOM 713 C CA . ASN A 1 94 ? -9.769 21.537 6.399 1.00 96.62 94 ASN A CA 1
ATOM 714 C C . ASN A 1 94 ? -9.542 21.637 7.913 1.00 96.62 94 ASN A C 1
ATOM 716 O O . ASN A 1 94 ? -10.416 22.118 8.639 1.00 96.62 94 ASN A O 1
ATOM 720 N N . LEU A 1 95 ? -8.362 21.230 8.377 1.00 96.75 95 LEU A N 1
ATOM 721 C CA . LEU A 1 95 ? -7.892 21.382 9.756 1.00 96.75 95 LEU A CA 1
ATOM 722 C C . LEU A 1 95 ? -6.442 21.874 9.776 1.00 96.75 95 LEU A C 1
ATOM 724 O O . LEU A 1 95 ? -5.730 21.786 8.785 1.00 96.75 95 LEU A O 1
ATOM 728 N N . ILE A 1 96 ? -6.000 22.361 10.935 1.00 97.12 96 ILE A N 1
ATOM 729 C CA . ILE A 1 96 ? -4.589 22.639 11.220 1.00 97.12 96 ILE A CA 1
ATOM 730 C C . ILE A 1 96 ? -4.183 21.746 12.390 1.00 97.12 96 ILE A C 1
ATOM 732 O O . ILE A 1 96 ? -4.780 21.836 13.471 1.00 97.12 96 ILE A O 1
ATOM 736 N N . LEU A 1 97 ? -3.213 20.862 12.157 1.00 96.25 97 LEU A N 1
ATOM 737 C CA . LEU A 1 97 ? -2.673 19.949 13.157 1.00 96.25 97 LEU A CA 1
ATOM 738 C C . LEU A 1 97 ? -1.481 20.601 13.872 1.00 96.25 97 LEU A C 1
ATOM 740 O O . LEU A 1 97 ? -0.491 20.921 13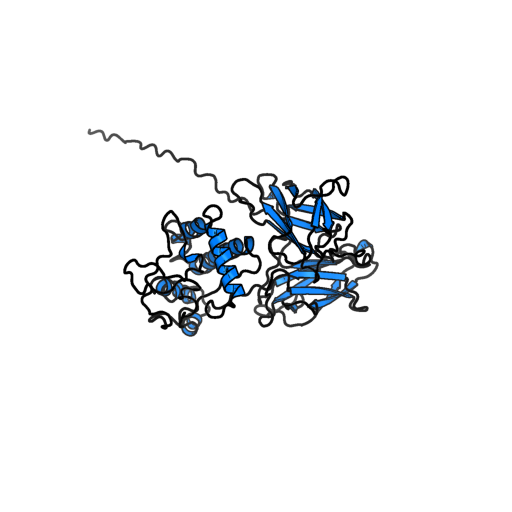.212 1.00 96.25 97 LEU A O 1
ATOM 744 N N . PRO A 1 98 ? -1.557 20.802 15.198 1.00 96.44 98 PRO A N 1
ATOM 745 C CA . PRO A 1 98 ? -0.504 21.488 15.933 1.00 96.44 98 PRO A CA 1
ATOM 746 C C . PRO A 1 98 ? 0.762 20.643 16.083 1.00 96.44 98 PRO A C 1
ATOM 748 O O . PRO A 1 98 ? 0.692 19.458 16.421 1.00 96.44 98 PRO A O 1
ATOM 751 N N . ARG A 1 99 ? 1.931 21.270 15.913 1.00 94.62 99 ARG A N 1
ATOM 752 C CA . ARG A 1 99 ? 3.250 20.622 16.059 1.00 94.62 99 ARG A CA 1
ATOM 753 C C . ARG A 1 99 ? 3.544 20.086 17.466 1.00 94.62 99 ARG A C 1
ATOM 755 O O . ARG A 1 99 ? 4.493 19.335 17.655 1.00 94.62 99 ARG A O 1
ATOM 762 N N . ASP A 1 100 ? 2.759 20.474 18.467 1.00 94.50 100 ASP A N 1
ATOM 763 C CA . ASP A 1 100 ? 2.878 19.983 19.845 1.00 94.50 100 ASP A CA 1
ATOM 764 C C . ASP A 1 100 ? 2.229 18.600 20.057 1.00 94.50 100 ASP A C 1
ATOM 766 O O . ASP A 1 100 ? 2.145 18.126 21.189 1.00 94.50 100 ASP A O 1
ATOM 770 N N . ASN A 1 101 ? 1.782 17.951 18.973 1.00 91.81 101 ASN A N 1
ATOM 771 C CA . ASN A 1 101 ? 1.071 16.670 18.959 1.00 91.81 101 ASN A CA 1
ATOM 772 C C . ASN A 1 101 ? -0.308 16.702 19.644 1.00 91.81 101 ASN A C 1
ATOM 774 O O . ASN A 1 101 ? -0.916 15.649 19.865 1.00 91.81 101 ASN A O 1
ATOM 778 N N . SER A 1 102 ? -0.851 17.883 19.960 1.00 94.56 102 SER A N 1
ATOM 779 C CA . SER A 1 102 ? -2.199 17.985 20.515 1.00 94.56 102 SER A CA 1
ATOM 780 C C . SER A 1 102 ? -3.255 17.507 19.512 1.00 94.56 102 SER A C 1
ATOM 782 O O . SER A 1 102 ? -3.229 17.803 18.315 1.00 94.56 102 SER A O 1
ATOM 784 N N . SER A 1 103 ? -4.217 16.732 20.015 1.00 91.94 103 SER A N 1
ATOM 785 C CA . SER A 1 103 ? -5.288 16.175 19.188 1.00 91.94 103 SER A CA 1
ATOM 786 C C . SER A 1 103 ? -6.347 17.222 18.850 1.00 91.94 103 SER A C 1
ATOM 788 O O . SER A 1 103 ? -6.837 17.949 19.716 1.00 91.94 103 SER A O 1
ATOM 790 N N . LYS A 1 104 ? -6.775 17.250 17.588 1.00 95.12 104 LYS A N 1
ATOM 791 C CA . LYS A 1 104 ? -7.963 17.973 17.128 1.00 95.12 104 LYS A CA 1
ATOM 792 C C . LYS A 1 104 ? -9.161 17.038 17.083 1.00 95.12 104 LYS A C 1
ATOM 794 O O . LYS A 1 104 ? -9.050 15.873 16.721 1.00 95.12 104 LYS A O 1
ATOM 799 N N . THR A 1 105 ? -10.324 17.571 17.444 1.00 93.19 105 THR A N 1
ATOM 800 C CA . THR A 1 105 ? -11.600 16.862 17.325 1.00 93.19 105 THR A CA 1
ATOM 801 C C . THR A 1 105 ? -12.290 17.247 16.022 1.00 93.19 105 THR A C 1
ATOM 803 O O . THR A 1 105 ? -12.386 18.430 15.696 1.00 93.19 105 THR A O 1
ATOM 806 N N . PHE A 1 106 ? -12.830 16.255 15.324 1.00 94.19 106 PHE A N 1
ATOM 807 C CA . PHE A 1 106 ? -13.763 16.437 14.215 1.00 94.19 106 PHE A CA 1
ATOM 808 C C . PHE A 1 106 ? -14.868 15.382 14.297 1.00 94.19 106 PHE A C 1
ATOM 810 O O . PHE A 1 106 ? -14.862 14.533 15.187 1.00 94.19 106 PHE A O 1
ATOM 817 N N . TYR A 1 107 ? -15.846 15.453 13.404 1.00 92.81 107 TYR A N 1
ATOM 818 C CA . TYR A 1 107 ? -16.989 14.554 13.403 1.00 92.81 107 TYR A CA 1
ATOM 819 C C . TYR A 1 107 ? -17.281 14.053 12.000 1.00 92.81 107 TYR A C 1
ATOM 821 O O . TYR A 1 107 ? -17.189 14.814 11.035 1.00 92.81 107 TYR A O 1
ATOM 829 N N . ILE A 1 108 ? -17.708 12.797 11.911 1.00 93.12 108 ILE A N 1
ATOM 830 C CA . ILE A 1 108 ? -18.176 12.184 10.668 1.00 93.12 108 ILE A CA 1
ATOM 831 C C . ILE A 1 108 ? -19.562 11.579 10.863 1.00 93.12 108 ILE A C 1
ATOM 833 O O . ILE A 1 108 ? -19.925 11.204 11.976 1.00 93.12 108 ILE A O 1
ATOM 837 N N . LYS A 1 109 ? -20.345 11.495 9.791 1.00 91.00 109 LYS A N 1
ATOM 838 C CA . LYS A 1 109 ? -21.587 10.710 9.730 1.00 91.00 109 LYS A CA 1
ATOM 839 C C . LYS A 1 109 ? -21.716 10.051 8.364 1.00 91.00 109 LYS A C 1
ATOM 841 O O . LYS A 1 109 ? -21.249 10.617 7.380 1.00 91.00 109 LYS A O 1
ATOM 846 N N . GLY A 1 110 ? -22.403 8.922 8.287 1.00 91.62 110 GLY A N 1
ATOM 847 C CA . GLY A 1 110 ? -22.707 8.241 7.036 1.00 91.62 110 GLY A CA 1
ATOM 848 C C . GLY A 1 110 ? -23.528 9.118 6.093 1.00 91.62 110 GLY A C 1
ATOM 849 O O . GLY A 1 110 ? -24.456 9.822 6.509 1.00 91.62 110 GLY A O 1
ATOM 850 N N . ARG A 1 111 ? -23.183 9.082 4.806 1.00 91.31 111 ARG A N 1
ATOM 851 C CA . ARG A 1 111 ? -23.936 9.727 3.733 1.00 91.31 111 ARG A CA 1
ATOM 852 C C . ARG A 1 111 ? -25.060 8.789 3.288 1.00 91.31 111 ARG A C 1
ATOM 854 O O . ARG A 1 111 ? -24.819 7.631 2.959 1.00 91.31 111 ARG A O 1
ATOM 861 N N . SER A 1 112 ? -26.295 9.287 3.265 1.00 88.06 112 SER A N 1
ATOM 862 C CA . SER A 1 112 ? -27.458 8.504 2.827 1.00 88.06 112 SER A CA 1
ATOM 863 C C . SER A 1 112 ? -27.234 7.904 1.436 1.00 88.06 112 SER A C 1
ATOM 865 O O . SER A 1 112 ? -26.804 8.622 0.534 1.00 88.06 112 SER A O 1
ATOM 867 N N . ASN A 1 113 ? -27.573 6.622 1.269 1.00 88.12 113 ASN A N 1
ATOM 868 C CA . ASN A 1 113 ? -27.402 5.823 0.043 1.00 88.12 113 ASN A CA 1
ATOM 869 C C . ASN A 1 113 ? -25.953 5.467 -0.339 1.00 88.12 113 ASN A C 1
ATOM 871 O O . ASN A 1 113 ? -25.748 4.868 -1.389 1.00 88.12 113 ASN A O 1
ATOM 875 N N . PHE A 1 114 ? -24.965 5.780 0.500 1.00 90.94 114 PHE A N 1
ATOM 876 C CA . PHE A 1 114 ? -23.569 5.373 0.313 1.00 90.94 114 PHE A CA 1
ATOM 877 C C . PHE A 1 114 ? -23.128 4.525 1.506 1.00 90.94 114 PHE A C 1
ATOM 879 O O . PHE A 1 114 ? -22.344 4.965 2.349 1.00 90.94 114 PHE A O 1
ATOM 886 N N . TYR A 1 115 ? -23.705 3.330 1.605 1.00 89.56 115 TYR A N 1
ATOM 887 C CA . TYR A 1 115 ? -23.406 2.367 2.662 1.00 89.56 115 TYR A CA 1
ATOM 888 C C . TYR A 1 115 ? -22.311 1.402 2.217 1.00 89.56 115 TYR A C 1
ATOM 890 O O . TYR A 1 115 ? -22.186 1.100 1.032 1.00 89.56 115 TYR A O 1
ATOM 898 N N . SER A 1 116 ? -21.554 0.905 3.187 1.00 87.81 116 SER A N 1
ATOM 899 C CA . SER A 1 116 ? -20.576 -0.153 2.978 1.00 87.81 116 SER A CA 1
ATOM 900 C C . SER A 1 116 ? -21.248 -1.458 2.557 1.00 87.81 116 SER A C 1
ATOM 902 O O . SER A 1 116 ? -22.286 -1.839 3.100 1.00 87.81 116 SER A O 1
ATOM 904 N N . ILE A 1 117 ? -20.630 -2.150 1.604 1.00 83.44 117 ILE A N 1
ATOM 905 C CA . ILE A 1 117 ? -21.001 -3.490 1.138 1.00 83.44 117 ILE A CA 1
ATOM 906 C C . ILE A 1 117 ? -20.222 -4.539 1.935 1.00 83.44 117 ILE A C 1
ATOM 908 O O . ILE A 1 117 ? -20.769 -5.576 2.309 1.00 83.44 117 ILE A O 1
ATOM 912 N N . THR A 1 118 ? -18.954 -4.255 2.223 1.00 78.38 118 THR A N 1
ATOM 913 C CA . THR A 1 118 ? -18.080 -5.086 3.051 1.00 78.38 118 THR A CA 1
ATOM 914 C C . THR A 1 118 ? -17.481 -4.255 4.174 1.00 78.38 118 THR A C 1
ATOM 916 O O . THR A 1 118 ? -17.334 -3.041 4.060 1.00 78.38 118 THR A O 1
ATOM 919 N N . ASP A 1 119 ? -17.132 -4.901 5.282 1.00 76.44 119 ASP A N 1
ATOM 920 C CA . ASP A 1 119 ? -16.431 -4.209 6.360 1.00 76.44 119 ASP A CA 1
ATOM 921 C C . ASP A 1 119 ? -15.096 -3.629 5.857 1.00 76.44 119 ASP A C 1
ATOM 923 O O . ASP A 1 119 ? -14.433 -4.235 5.013 1.00 76.44 119 ASP A O 1
ATOM 927 N N . LYS A 1 120 ? -14.737 -2.443 6.362 1.00 78.81 120 LYS A N 1
ATOM 928 C CA . LYS A 1 120 ? -13.528 -1.671 6.016 1.00 78.81 120 LYS A CA 1
ATOM 929 C C . LYS A 1 120 ? -13.421 -1.200 4.554 1.00 78.81 120 LYS A C 1
ATOM 931 O O . LYS A 1 120 ? -12.351 -0.768 4.135 1.00 78.81 120 LYS A O 1
ATOM 936 N N . ASP A 1 121 ? -14.518 -1.203 3.793 1.00 81.38 121 ASP A N 1
ATOM 937 C CA . ASP A 1 121 ? -14.536 -0.700 2.408 1.00 81.38 121 ASP A CA 1
ATOM 938 C C . ASP A 1 121 ? -14.677 0.831 2.280 1.00 81.38 121 ASP A C 1
ATOM 940 O O . ASP A 1 121 ? -14.473 1.387 1.194 1.00 81.38 121 ASP A O 1
ATOM 944 N N . ALA A 1 122 ? -15.023 1.517 3.374 1.00 88.62 122 ALA A N 1
ATOM 945 C CA . ALA A 1 122 ? -15.089 2.967 3.451 1.00 88.62 122 ALA A CA 1
ATOM 946 C C . ALA A 1 122 ? -13.760 3.496 3.985 1.00 88.62 122 ALA A C 1
ATOM 948 O O . ALA A 1 122 ? -13.270 3.040 5.019 1.00 88.62 122 ALA A O 1
ATOM 949 N N . VAL A 1 123 ? -13.174 4.471 3.292 1.00 88.00 123 VAL A N 1
ATOM 950 C CA . VAL A 1 123 ? -11.859 5.014 3.645 1.00 88.00 123 VAL A CA 1
ATOM 951 C C . VAL A 1 123 ? -11.914 6.533 3.617 1.00 88.00 123 VAL A C 1
ATOM 953 O O . VAL A 1 123 ? -12.324 7.131 2.620 1.00 88.00 123 VAL A O 1
ATOM 956 N N . LEU A 1 124 ? -11.461 7.165 4.699 1.00 90.69 124 LEU A N 1
ATOM 957 C CA . LEU A 1 124 ? -11.080 8.576 4.674 1.00 90.69 124 LEU A CA 1
ATOM 958 C C . LEU A 1 124 ? -9.580 8.684 4.433 1.00 90.69 124 LEU A C 1
ATOM 960 O O . LEU A 1 124 ? -8.805 7.843 4.895 1.00 90.69 124 LEU A O 1
ATOM 964 N N . GLU A 1 125 ? -9.183 9.752 3.761 1.00 91.06 125 GLU A N 1
ATOM 965 C CA . GLU A 1 125 ? -7.789 10.122 3.565 1.00 91.06 125 GLU A CA 1
ATOM 966 C C . GLU A 1 125 ? -7.531 11.531 4.099 1.00 91.06 125 GLU A C 1
ATOM 968 O O . GLU A 1 125 ? -8.394 12.412 4.030 1.00 91.06 125 GLU A O 1
ATOM 973 N N . VAL A 1 126 ? -6.336 11.721 4.653 1.00 92.50 126 VAL A N 1
ATOM 974 C CA . VAL A 1 126 ? -5.821 13.012 5.107 1.00 92.50 126 VAL A CA 1
ATOM 975 C C . VAL A 1 126 ? -4.712 13.420 4.154 1.00 92.50 126 VAL A C 1
ATOM 977 O O . VAL A 1 126 ? -3.795 12.636 3.920 1.00 92.50 126 VAL A O 1
ATOM 980 N N . LEU A 1 127 ? -4.795 14.622 3.599 1.00 91.81 127 LEU A N 1
ATOM 981 C CA . LEU A 1 127 ? -3.865 15.142 2.606 1.00 91.81 127 LEU A CA 1
ATOM 982 C C . LEU A 1 127 ? -3.127 16.363 3.155 1.00 91.81 127 LEU A C 1
ATOM 984 O O . LEU A 1 127 ? -3.713 17.179 3.866 1.00 91.81 127 LEU A O 1
ATOM 988 N N . ASP A 1 128 ? -1.854 16.490 2.796 1.00 90.94 128 ASP A N 1
ATOM 989 C CA . ASP A 1 128 ? -1.015 17.646 3.093 1.00 90.94 128 ASP A CA 1
ATOM 990 C C . ASP A 1 128 ? -1.457 18.843 2.251 1.00 90.94 128 ASP A C 1
ATOM 992 O O . ASP A 1 128 ? -1.186 18.903 1.048 1.00 90.94 128 ASP A O 1
ATOM 996 N N . SER A 1 129 ? -2.155 19.794 2.871 1.00 91.19 129 SER A N 1
ATOM 997 C CA . SER A 1 129 ? -2.686 20.957 2.161 1.00 91.19 129 SER A CA 1
ATOM 998 C C . SER A 1 129 ? -1.730 22.153 2.195 1.00 91.19 129 SER A C 1
ATOM 1000 O O . SER A 1 129 ? -2.152 23.282 1.935 1.00 91.19 129 SER A O 1
ATOM 1002 N N . ARG A 1 130 ? -0.453 21.945 2.549 1.00 88.31 130 ARG A N 1
ATOM 1003 C CA . ARG A 1 130 ? 0.584 22.974 2.413 1.00 88.31 130 ARG A CA 1
ATOM 1004 C C . ARG A 1 130 ? 0.838 23.283 0.939 1.00 88.31 130 ARG A C 1
ATOM 1006 O O . ARG A 1 130 ? 0.745 22.418 0.065 1.00 88.31 130 ARG A O 1
ATOM 1013 N N . ILE A 1 131 ? 1.201 24.537 0.678 1.00 80.62 131 ILE A N 1
ATOM 1014 C CA . ILE A 1 131 ? 1.654 24.984 -0.644 1.00 80.62 131 ILE A CA 1
ATOM 1015 C C . ILE A 1 131 ? 2.863 24.124 -1.051 1.00 80.62 131 ILE A C 1
ATOM 1017 O O . ILE A 1 131 ? 3.694 23.812 -0.206 1.00 80.62 131 ILE A O 1
ATOM 1021 N N . ASP A 1 132 ? 2.922 23.703 -2.315 1.00 73.38 132 ASP A N 1
ATOM 1022 C CA . ASP A 1 132 ? 3.960 22.840 -2.915 1.00 73.38 132 ASP A CA 1
ATOM 1023 C C . ASP A 1 132 ? 3.954 21.348 -2.519 1.00 73.38 132 ASP A C 1
ATOM 1025 O O . ASP A 1 132 ? 4.602 20.535 -3.184 1.00 73.38 132 ASP A O 1
ATOM 1029 N N . TYR A 1 133 ? 3.164 20.935 -1.521 1.00 74.62 133 TYR A N 1
ATOM 1030 C CA . TYR A 1 133 ? 3.021 19.512 -1.163 1.00 74.62 133 TYR A CA 1
ATOM 1031 C C . TYR A 1 133 ? 1.970 18.794 -2.017 1.00 74.62 133 TYR A C 1
ATOM 1033 O O . TYR A 1 133 ? 2.034 17.570 -2.179 1.00 74.62 133 TYR A O 1
ATOM 1041 N N . ASP A 1 134 ? 1.077 19.564 -2.651 1.00 73.62 134 ASP A N 1
ATOM 1042 C CA . ASP A 1 134 ? 0.137 19.101 -3.677 1.00 73.62 134 ASP A CA 1
ATOM 1043 C C . ASP A 1 134 ? -0.686 17.900 -3.187 1.00 73.62 134 ASP A C 1
ATOM 1045 O O . ASP A 1 134 ? -0.717 16.824 -3.782 1.00 73.62 134 ASP A O 1
ATOM 1049 N N . ASN A 1 135 ? -1.312 18.099 -2.022 1.00 82.88 135 ASN A N 1
ATOM 1050 C CA . ASN A 1 135 ? -2.216 17.143 -1.396 1.00 82.88 135 ASN A CA 1
ATOM 1051 C C . ASN A 1 135 ? -1.609 15.737 -1.289 1.00 82.88 135 ASN A C 1
ATOM 1053 O O . ASN A 1 135 ? -2.283 14.739 -1.536 1.00 82.88 135 ASN A O 1
ATOM 1057 N N . ALA A 1 136 ? -0.325 15.641 -0.933 1.00 81.19 136 ALA A N 1
ATOM 1058 C CA . ALA A 1 136 ? 0.290 14.353 -0.647 1.00 81.19 136 ALA A CA 1
ATOM 1059 C C . ALA A 1 136 ? -0.513 13.643 0.452 1.00 81.19 136 ALA A C 1
ATOM 1061 O O . ALA A 1 136 ? -0.809 14.240 1.484 1.00 81.19 136 ALA A O 1
ATOM 1062 N N . VAL A 1 137 ? -0.878 12.379 0.239 1.00 85.69 137 VAL A N 1
ATOM 1063 C CA . VAL A 1 137 ? -1.589 11.601 1.260 1.00 85.69 137 VAL A CA 1
ATOM 1064 C C . VAL A 1 137 ? -0.673 11.444 2.475 1.00 85.69 137 VAL A C 1
ATOM 1066 O O . VAL A 1 137 ? 0.475 11.041 2.314 1.00 85.69 137 VAL A O 1
ATOM 1069 N N . LEU A 1 138 ? -1.183 11.792 3.659 1.00 85.19 138 LEU A N 1
ATOM 1070 C CA . LEU A 1 138 ? -0.523 11.735 4.971 1.00 85.19 138 LEU A CA 1
ATOM 1071 C C . LEU A 1 138 ? -1.126 10.672 5.909 1.00 85.19 138 LEU A C 1
ATOM 1073 O O . LEU A 1 138 ? -0.486 10.267 6.879 1.00 85.19 138 LEU A O 1
ATOM 1077 N N . ALA A 1 139 ? -2.345 10.207 5.629 1.00 86.06 139 ALA A N 1
ATOM 1078 C CA . ALA A 1 139 ? -2.985 9.112 6.354 1.00 86.06 139 ALA A CA 1
ATOM 1079 C C . ALA A 1 139 ? -4.167 8.528 5.585 1.00 86.06 139 ALA A C 1
ATOM 1081 O O . ALA A 1 139 ? -4.855 9.252 4.860 1.00 86.06 139 ALA A O 1
ATOM 1082 N N . ARG A 1 140 ? -4.472 7.254 5.847 1.00 86.38 140 ARG A N 1
ATOM 1083 C CA . ARG A 1 140 ? -5.749 6.623 5.496 1.00 86.38 140 ARG A CA 1
ATOM 1084 C C . ARG A 1 140 ? -6.329 5.891 6.698 1.00 86.38 140 ARG A C 1
ATOM 1086 O O . ARG A 1 140 ? -5.608 5.239 7.449 1.00 86.38 140 ARG A O 1
ATOM 1093 N N . LYS A 1 141 ? -7.649 5.967 6.866 1.00 84.62 141 LYS A N 1
ATOM 1094 C CA . LYS A 1 141 ? -8.366 5.234 7.915 1.00 84.62 141 LYS A CA 1
ATOM 1095 C C . LYS A 1 141 ? -9.584 4.540 7.324 1.00 84.62 141 LYS A C 1
ATOM 1097 O O . LYS A 1 141 ? -10.491 5.208 6.829 1.00 84.62 141 LYS A O 1
ATOM 1102 N N . ALA A 1 142 ? -9.583 3.210 7.397 1.00 85.19 142 ALA A N 1
ATOM 1103 C CA . ALA A 1 142 ? -10.695 2.371 6.970 1.00 85.19 142 ALA A CA 1
ATOM 1104 C C . ALA A 1 142 ? -11.722 2.176 8.093 1.00 85.19 142 ALA A C 1
ATOM 1106 O O . ALA A 1 142 ? -11.358 2.059 9.270 1.00 85.19 142 ALA A O 1
ATOM 1107 N N . PHE A 1 143 ? -12.995 2.136 7.713 1.00 84.75 143 PHE A N 1
ATOM 1108 C CA . PHE A 1 143 ? -14.160 2.003 8.584 1.00 84.75 143 PHE A CA 1
ATOM 1109 C C . PHE A 1 143 ? -15.347 1.426 7.792 1.00 84.75 143 PHE A C 1
ATOM 1111 O O . PHE A 1 143 ? -15.222 1.124 6.605 1.00 84.75 143 PHE A O 1
ATOM 1118 N N . MET A 1 144 ? -16.503 1.259 8.434 1.00 86.06 144 MET A N 1
ATOM 1119 C CA . MET A 1 144 ? -17.728 0.778 7.796 1.00 86.06 144 MET A CA 1
ATOM 1120 C C . MET A 1 144 ? -18.866 1.782 7.977 1.00 86.06 144 MET A C 1
ATOM 1122 O O . MET A 1 144 ? -19.151 2.234 9.085 1.00 86.06 144 MET A O 1
ATOM 1126 N N . VAL A 1 145 ? -19.560 2.118 6.891 1.00 88.62 145 VAL A N 1
ATOM 1127 C CA . VAL A 1 145 ? -20.769 2.948 6.933 1.00 88.62 145 VAL A CA 1
ATOM 1128 C C . VAL A 1 145 ? -21.996 2.051 6.920 1.00 88.62 145 VAL A C 1
ATOM 1130 O O . VAL A 1 145 ? -22.265 1.365 5.936 1.00 88.62 145 VAL A O 1
ATOM 1133 N N . ILE A 1 146 ? -22.773 2.080 7.997 1.00 85.94 146 ILE A N 1
ATOM 1134 C CA . ILE A 1 146 ? -23.936 1.209 8.191 1.00 85.94 146 ILE A CA 1
ATOM 1135 C C . ILE A 1 146 ? -25.237 2.001 8.275 1.00 85.94 146 ILE A C 1
ATOM 1137 O O . ILE A 1 146 ? -25.269 3.174 8.649 1.00 85.94 146 ILE A O 1
ATOM 1141 N N . ASN A 1 147 ? -26.343 1.332 7.955 1.00 80.50 147 ASN A N 1
ATOM 1142 C CA . ASN A 1 147 ? -27.683 1.908 8.080 1.00 80.50 147 ASN A CA 1
ATOM 1143 C C . ASN A 1 147 ? -28.282 1.759 9.498 1.00 80.50 147 ASN A C 1
ATOM 1145 O O . ASN A 1 147 ? -29.266 2.417 9.823 1.00 80.50 147 ASN A O 1
ATOM 1149 N N . ASN A 1 148 ? -27.681 0.924 10.356 1.00 67.12 148 ASN A N 1
ATOM 1150 C CA . ASN A 1 148 ? -28.186 0.587 11.693 1.00 67.12 148 ASN A CA 1
ATOM 1151 C C . ASN A 1 148 ? -27.267 1.126 12.807 1.00 67.12 148 ASN A C 1
ATOM 1153 O O . ASN A 1 148 ? -26.209 1.689 12.530 1.00 67.12 148 ASN A O 1
ATOM 1157 N N . SER A 1 149 ? -27.670 0.981 14.075 1.00 57.41 149 SER A N 1
ATOM 1158 C CA . SER A 1 149 ? -26.797 1.319 15.208 1.00 57.41 149 SER A CA 1
ATOM 1159 C C . SER A 1 149 ? -25.523 0.454 15.195 1.00 57.41 149 SER A C 1
ATOM 1161 O O . SER A 1 149 ? -25.615 -0.726 14.852 1.00 57.41 149 SER A O 1
ATOM 1163 N N . PRO A 1 150 ? -24.358 1.025 15.560 1.00 57.28 150 PRO A N 1
ATOM 1164 C CA . PRO A 1 150 ? -23.082 0.307 15.625 1.00 57.28 150 PRO A CA 1
ATOM 1165 C C . PRO A 1 150 ? -23.168 -0.925 16.533 1.00 57.28 150 PRO A C 1
ATOM 1167 O O . PRO A 1 150 ? -24.029 -0.977 17.419 1.00 57.28 150 PRO A O 1
ATOM 1170 N N . LEU A 1 151 ? -22.277 -1.904 16.309 1.00 49.06 151 LEU A N 1
ATOM 1171 C CA . LEU A 1 151 ? -22.134 -3.059 17.201 1.00 49.06 151 LEU A CA 1
ATOM 1172 C C . LEU A 1 151 ? -22.050 -2.575 18.663 1.00 49.06 151 LEU A C 1
ATOM 1174 O O . LEU A 1 151 ? -21.457 -1.524 18.923 1.00 49.06 151 LEU A O 1
ATOM 1178 N N . PRO A 1 152 ? -22.684 -3.287 19.613 1.00 48.22 152 PRO A N 1
ATOM 1179 C CA . PRO A 1 152 ? -22.714 -2.872 21.011 1.00 48.22 152 PRO A CA 1
ATOM 1180 C C . PRO A 1 152 ? -21.294 -2.648 21.533 1.00 48.22 152 PRO A C 1
ATOM 1182 O O . PRO A 1 152 ? -20.386 -3.378 21.141 1.00 48.22 152 PRO A O 1
ATOM 1185 N N . ASN A 1 153 ? -21.121 -1.659 22.423 1.00 53.09 153 ASN A N 1
ATOM 1186 C CA . ASN A 1 153 ? -19.860 -1.406 23.125 1.00 53.09 153 ASN A CA 1
ATOM 1187 C C . ASN A 1 153 ? -19.298 -2.735 23.637 1.00 53.09 153 ASN A C 1
ATOM 1189 O O . ASN A 1 153 ? -19.839 -3.332 24.570 1.00 53.09 153 ASN A O 1
ATOM 1193 N N . MET A 1 154 ? -18.250 -3.217 22.978 1.00 55.66 154 MET A N 1
ATOM 1194 C CA . MET A 1 154 ? -17.608 -4.465 23.351 1.00 55.66 154 MET A CA 1
ATOM 1195 C C . MET A 1 154 ? -16.933 -4.269 24.703 1.00 55.66 154 MET A C 1
ATOM 1197 O O . MET A 1 154 ? -16.406 -3.199 25.003 1.00 55.66 154 MET A O 1
ATOM 1201 N N . THR A 1 155 ? -16.964 -5.302 25.539 1.00 70.81 155 THR A N 1
ATOM 1202 C CA . THR A 1 155 ? -16.368 -5.261 26.877 1.00 70.81 155 THR A CA 1
ATOM 1203 C C . THR A 1 155 ? -14.860 -5.031 26.813 1.00 70.81 155 THR A C 1
ATOM 1205 O O . THR A 1 155 ? -14.339 -4.232 27.591 1.00 70.81 155 THR A O 1
ATOM 1208 N N . ALA A 1 156 ? -14.159 -5.688 25.880 1.00 80.06 156 ALA A N 1
ATOM 1209 C CA . ALA A 1 156 ? -12.720 -5.538 25.675 1.00 80.06 156 ALA A CA 1
ATOM 1210 C C . ALA A 1 156 ? -12.419 -4.598 24.509 1.00 80.06 156 ALA A C 1
ATOM 1212 O O . ALA A 1 156 ? -12.843 -4.811 23.375 1.00 80.06 156 ALA A O 1
ATOM 1213 N N . GLU A 1 157 ? -11.633 -3.573 24.797 1.00 82.25 157 GLU A N 1
ATOM 1214 C CA . GLU A 1 157 ? -11.190 -2.602 23.820 1.00 82.25 157 GLU A CA 1
ATOM 1215 C C . GLU A 1 157 ? -9.727 -2.866 23.465 1.00 82.25 157 GLU A C 1
ATOM 1217 O O . GLU A 1 157 ? -8.829 -2.606 24.260 1.00 82.25 157 GLU A O 1
ATOM 1222 N N . ILE A 1 158 ? -9.482 -3.378 22.262 1.00 83.75 158 ILE A N 1
ATOM 1223 C CA . ILE A 1 158 ? -8.148 -3.795 21.820 1.00 83.75 158 ILE A CA 1
ATOM 1224 C C . ILE A 1 158 ? -7.516 -2.798 20.856 1.00 83.75 158 ILE A C 1
ATOM 1226 O O . ILE A 1 158 ? -8.154 -2.354 19.906 1.00 83.75 158 ILE A O 1
ATOM 1230 N N . GLU A 1 159 ? -6.242 -2.503 21.089 1.00 83.31 159 GLU A N 1
ATOM 1231 C CA . GLU A 1 159 ? -5.400 -1.689 20.225 1.00 83.31 159 GLU A CA 1
ATOM 1232 C C . GLU A 1 159 ? -4.271 -2.519 19.612 1.00 83.31 159 GLU A C 1
ATOM 1234 O O . GLU A 1 159 ? -3.506 -3.143 20.340 1.00 83.31 159 GLU A O 1
ATOM 1239 N N . MET A 1 160 ? -4.173 -2.517 18.277 1.00 85.38 160 MET A N 1
ATOM 1240 C CA . MET A 1 160 ? -3.129 -3.162 17.480 1.00 85.38 160 MET A CA 1
ATOM 1241 C C . MET A 1 160 ? -2.306 -2.130 16.693 1.00 85.38 160 MET A C 1
ATOM 1243 O O . MET A 1 160 ? -2.829 -1.118 16.234 1.00 85.38 160 MET A O 1
ATOM 1247 N N . LYS A 1 161 ? -1.011 -2.408 16.529 1.00 85.06 161 LYS A N 1
ATOM 1248 C CA . LYS A 1 161 ? -0.069 -1.664 15.690 1.00 85.06 161 LYS A CA 1
ATOM 1249 C C . LYS A 1 161 ? 0.648 -2.625 14.760 1.00 85.06 161 LYS A C 1
ATOM 1251 O O . LYS A 1 161 ? 1.243 -3.595 15.230 1.00 85.06 161 LYS A O 1
ATOM 1256 N N . ILE A 1 162 ? 0.626 -2.320 13.468 1.00 86.25 162 ILE A N 1
ATOM 1257 C CA . ILE A 1 162 ? 1.361 -3.048 12.435 1.00 86.25 162 ILE A CA 1
ATOM 1258 C C . ILE A 1 162 ? 2.546 -2.183 12.017 1.00 86.25 162 ILE A C 1
ATOM 1260 O O . ILE A 1 162 ? 2.357 -1.076 11.518 1.00 86.25 162 ILE A O 1
ATOM 1264 N N . ASN A 1 163 ? 3.766 -2.694 12.196 1.00 79.81 163 ASN A N 1
ATOM 1265 C CA . ASN A 1 163 ? 5.030 -2.028 11.873 1.00 79.81 163 ASN A CA 1
ATOM 1266 C C . ASN A 1 163 ? 5.332 -0.764 12.711 1.00 79.81 163 ASN A C 1
ATOM 1268 O O . ASN A 1 163 ? 6.268 -0.769 13.508 1.00 79.81 163 ASN A O 1
ATOM 1272 N N . SER A 1 164 ? 4.554 0.317 12.564 1.00 66.50 164 SER A N 1
ATOM 1273 C CA . SER A 1 164 ? 4.766 1.595 13.265 1.00 66.50 164 SER A CA 1
ATOM 1274 C C . SER A 1 164 ? 3.450 2.274 13.678 1.00 66.50 164 SER A C 1
ATOM 1276 O O . SER A 1 164 ? 2.367 1.807 13.345 1.00 66.50 164 SER A O 1
ATOM 1278 N N . ASN A 1 165 ? 3.532 3.403 14.393 1.00 56.47 165 ASN A N 1
ATOM 1279 C CA . ASN A 1 165 ? 2.363 4.213 14.772 1.00 56.47 165 ASN A CA 1
ATOM 1280 C C . ASN A 1 165 ? 1.727 4.990 13.592 1.00 56.47 165 ASN A C 1
ATOM 1282 O O . ASN A 1 165 ? 0.736 5.685 13.806 1.00 56.47 165 ASN A O 1
ATOM 1286 N N . SER A 1 166 ? 2.308 4.970 12.384 1.00 60.41 166 SER A N 1
ATOM 1287 C CA . SER A 1 166 ? 1.816 5.782 11.263 1.00 60.41 166 SER A CA 1
ATOM 1288 C C . SER A 1 166 ? 0.580 5.176 10.602 1.00 60.41 166 SER A C 1
ATOM 1290 O O . SER A 1 166 ? 0.593 3.998 10.257 1.00 60.41 166 SER A O 1
ATOM 1292 N N . THR A 1 167 ? -0.416 6.004 10.288 1.00 55.94 167 THR A N 1
ATOM 1293 C CA . THR A 1 167 ? -1.586 5.615 9.473 1.00 55.94 167 THR A CA 1
ATOM 1294 C C . THR A 1 167 ? -1.367 5.801 7.964 1.00 55.94 167 THR A C 1
ATOM 1296 O O . THR A 1 167 ? -2.322 5.701 7.193 1.00 55.94 167 THR A O 1
ATOM 1299 N N . LEU A 1 168 ? -0.131 6.103 7.531 1.00 60.12 168 LEU A N 1
ATOM 1300 C CA . LEU A 1 168 ? 0.160 6.365 6.122 1.00 60.12 168 LEU A CA 1
ATOM 1301 C C . LEU A 1 168 ? -0.095 5.113 5.291 1.00 60.12 168 LEU A C 1
ATOM 1303 O O . LEU A 1 168 ? -0.893 5.203 4.375 1.00 60.12 168 LEU A O 1
ATOM 1307 N N . ASP A 1 169 ? 0.481 3.961 5.662 1.00 62.41 169 ASP A N 1
ATOM 1308 C CA . ASP A 1 169 ? 0.109 2.664 5.096 1.00 62.41 169 ASP A CA 1
ATOM 1309 C C . ASP A 1 169 ? 0.559 1.493 5.993 1.00 62.41 169 ASP A C 1
ATOM 1311 O O . ASP A 1 169 ? 1.718 1.401 6.401 1.00 62.41 169 ASP A O 1
ATOM 1315 N N . ASP A 1 170 ? -0.330 0.531 6.193 1.00 75.94 170 ASP A N 1
ATOM 1316 C CA . ASP A 1 170 ? -0.113 -0.796 6.790 1.00 75.94 170 ASP A CA 1
ATOM 1317 C C . ASP A 1 170 ? 0.282 -1.825 5.714 1.00 75.94 170 ASP A C 1
ATOM 1319 O O . ASP A 1 170 ? -0.097 -2.997 5.759 1.00 75.94 170 ASP A O 1
ATOM 1323 N N . TYR A 1 171 ? 1.064 -1.394 4.715 1.00 86.62 171 TYR A N 1
ATOM 1324 C CA . TYR A 1 171 ? 1.570 -2.322 3.711 1.00 86.62 171 TYR A CA 1
ATOM 1325 C C . TYR A 1 171 ? 2.571 -3.282 4.332 1.00 86.62 171 TYR A C 1
ATOM 1327 O O . TYR A 1 171 ? 3.655 -2.877 4.763 1.00 86.62 171 TYR A O 1
ATOM 1335 N N . ILE A 1 172 ? 2.252 -4.565 4.254 1.00 91.38 172 ILE A N 1
ATOM 1336 C CA . ILE A 1 172 ? 3.182 -5.640 4.578 1.00 91.38 172 ILE A CA 1
ATOM 1337 C C . ILE A 1 172 ? 3.615 -6.360 3.304 1.00 91.38 172 ILE A C 1
ATOM 1339 O O . ILE A 1 172 ? 3.014 -6.217 2.239 1.00 91.38 172 ILE A O 1
ATOM 1343 N N . THR A 1 173 ? 4.679 -7.145 3.408 1.00 91.75 173 THR A N 1
ATOM 1344 C CA . THR A 1 173 ? 5.077 -8.110 2.376 1.00 91.75 173 THR A CA 1
ATOM 1345 C C . THR A 1 173 ? 4.931 -9.526 2.940 1.00 91.75 173 THR A C 1
ATOM 1347 O O . THR A 1 173 ? 4.383 -9.721 4.024 1.00 91.75 173 THR A O 1
ATOM 1350 N N . TRP A 1 174 ? 5.449 -10.532 2.236 1.00 91.00 174 TRP A N 1
ATOM 1351 C CA . TRP A 1 174 ? 5.623 -11.882 2.788 1.00 91.00 174 TRP A CA 1
ATOM 1352 C C . TRP A 1 174 ? 6.781 -11.985 3.798 1.00 91.00 174 TRP A C 1
ATOM 1354 O O . TRP A 1 174 ? 7.051 -13.058 4.337 1.00 91.00 174 TRP A O 1
ATOM 1364 N N . SER A 1 175 ? 7.508 -10.889 4.035 1.00 91.44 175 SER A N 1
ATOM 1365 C CA . SER A 1 175 ? 8.508 -10.820 5.095 1.00 91.44 175 SER A CA 1
ATOM 1366 C C . SER A 1 175 ? 7.830 -10.570 6.445 1.00 91.44 175 SER A C 1
ATOM 1368 O O . SER A 1 175 ? 6.843 -9.829 6.501 1.00 91.44 175 SER A O 1
ATOM 1370 N N . PRO A 1 176 ? 8.375 -11.128 7.539 1.00 93.81 176 PRO A N 1
ATOM 1371 C CA . PRO A 1 176 ? 7.868 -10.874 8.879 1.00 93.81 176 PRO A CA 1
ATOM 1372 C C . PRO A 1 176 ? 7.782 -9.389 9.188 1.00 93.81 176 PRO A C 1
ATOM 1374 O O . PRO A 1 176 ? 8.756 -8.648 9.066 1.00 93.81 176 PRO A O 1
ATOM 1377 N N . THR A 1 177 ? 6.602 -8.975 9.618 1.00 93.12 177 THR A N 1
ATOM 1378 C CA . THR A 1 177 ? 6.289 -7.626 10.056 1.00 93.12 177 THR A CA 1
ATOM 1379 C C . THR A 1 177 ? 6.006 -7.664 11.545 1.00 93.12 177 THR A C 1
ATOM 1381 O O . THR A 1 177 ? 5.121 -8.386 12.008 1.00 93.12 177 THR A O 1
ATOM 1384 N N . TYR A 1 178 ? 6.784 -6.892 12.295 1.00 92.69 178 TYR A N 1
ATOM 1385 C CA . TYR A 1 178 ? 6.618 -6.755 13.732 1.00 92.69 178 TYR A CA 1
ATOM 1386 C C . TYR A 1 178 ? 5.309 -6.034 14.054 1.00 92.69 178 TYR A C 1
ATOM 1388 O O . TYR A 1 178 ? 4.983 -5.014 13.440 1.00 92.69 178 TYR A O 1
ATOM 1396 N N . CYS A 1 179 ? 4.576 -6.564 15.024 1.00 93.38 179 CYS A N 1
ATOM 1397 C CA . CYS A 1 179 ? 3.310 -6.022 15.479 1.00 93.38 179 CYS A CA 1
ATOM 1398 C C . CYS A 1 179 ? 3.259 -5.982 17.007 1.00 93.38 179 CYS A C 1
ATOM 1400 O O . CYS A 1 179 ? 3.890 -6.786 17.700 1.00 93.38 179 CYS A O 1
ATOM 1402 N N . SER A 1 180 ? 2.446 -5.071 17.532 1.00 92.50 180 SER A N 1
ATOM 1403 C CA . SER A 1 180 ? 2.157 -4.981 18.962 1.00 92.50 180 SER A CA 1
ATOM 1404 C C . SER A 1 180 ? 0.655 -4.864 19.179 1.00 92.50 180 SER A C 1
ATOM 1406 O O . SER A 1 180 ? -0.043 -4.238 18.385 1.00 92.50 180 SER A O 1
ATOM 1408 N N . ILE A 1 181 ? 0.144 -5.457 20.253 1.00 92.88 181 ILE A N 1
ATOM 1409 C CA . ILE A 1 181 ? -1.272 -5.412 20.620 1.00 92.88 181 ILE A CA 1
ATOM 1410 C C . ILE A 1 181 ? -1.453 -5.236 22.133 1.00 92.88 181 ILE A C 1
ATOM 1412 O O . ILE A 1 181 ? -0.662 -5.759 22.915 1.00 92.88 181 ILE A O 1
ATOM 1416 N N . ARG A 1 182 ? -2.467 -4.486 22.572 1.00 92.31 182 ARG A N 1
ATOM 1417 C CA . ARG A 1 182 ? -2.794 -4.292 23.995 1.00 92.31 182 ARG A CA 1
ATOM 1418 C C . ARG A 1 182 ? -4.287 -4.105 24.238 1.00 92.31 182 ARG A C 1
ATOM 1420 O O . ARG A 1 182 ? -5.047 -3.781 23.331 1.00 92.31 182 ARG A O 1
ATOM 1427 N N . LEU A 1 183 ? -4.681 -4.244 25.500 1.00 91.06 183 LEU A N 1
ATOM 1428 C CA . LEU A 1 183 ? -5.998 -3.864 26.002 1.00 91.06 183 LEU A CA 1
ATOM 1429 C C . LEU A 1 183 ? -5.977 -2.373 26.378 1.00 91.06 183 LEU A C 1
ATOM 1431 O O . LEU A 1 183 ? -5.261 -1.984 27.299 1.00 91.06 183 LEU A O 1
ATOM 1435 N N . SER A 1 184 ? -6.720 -1.523 25.666 1.00 85.88 184 SER A N 1
ATOM 1436 C CA . SER A 1 184 ? -6.721 -0.072 25.900 1.00 85.88 184 SER A CA 1
ATOM 1437 C C . SER A 1 184 ? -7.592 0.333 27.090 1.00 85.88 184 SER A C 1
ATOM 1439 O O . SER A 1 184 ? -7.240 1.262 27.807 1.00 85.88 184 SER A O 1
ATOM 1441 N N . ASN A 1 185 ? -8.686 -0.389 27.357 1.00 85.62 185 ASN A N 1
ATOM 1442 C CA . ASN A 1 185 ? -9.543 -0.178 28.531 1.00 85.62 185 ASN A CA 1
ATOM 1443 C C . ASN A 1 185 ? -9.183 -1.111 29.703 1.00 85.62 185 ASN A C 1
ATOM 1445 O O . ASN A 1 185 ? -10.055 -1.568 30.441 1.00 85.62 185 ASN A O 1
ATOM 1449 N N . TYR A 1 186 ? -7.893 -1.406 29.870 1.00 89.56 186 TYR A N 1
ATOM 1450 C CA . TYR A 1 186 ? -7.381 -2.395 30.824 1.00 89.56 186 TYR A CA 1
ATOM 1451 C C . TYR A 1 186 ? -7.830 -2.170 32.274 1.00 89.56 186 TYR A C 1
ATOM 1453 O O . TYR A 1 186 ? -8.006 -3.134 33.013 1.00 89.56 186 TYR A O 1
ATOM 1461 N N . THR A 1 187 ? -8.096 -0.921 32.669 1.00 90.38 187 THR A N 1
ATOM 1462 C CA . THR A 1 187 ? -8.609 -0.565 34.002 1.00 90.38 187 THR A CA 1
ATOM 1463 C C . THR A 1 187 ? -9.980 -1.171 34.310 1.00 90.38 187 THR A C 1
ATOM 1465 O O . THR A 1 187 ? -10.357 -1.251 35.475 1.00 90.38 187 THR A O 1
ATOM 1468 N N . ASN A 1 188 ? -10.723 -1.612 33.290 1.00 89.38 188 ASN A N 1
ATOM 1469 C CA . ASN A 1 188 ? -12.027 -2.259 33.441 1.00 89.38 188 ASN A CA 1
ATOM 1470 C C . ASN A 1 188 ? -11.920 -3.763 33.752 1.00 89.38 188 ASN A C 1
ATOM 1472 O O . ASN A 1 188 ? -12.944 -4.424 33.917 1.00 89.38 188 ASN A O 1
ATOM 1476 N N . PHE A 1 189 ? -10.705 -4.320 33.809 1.00 89.69 189 PHE A N 1
ATOM 1477 C CA . PHE A 1 189 ? -10.468 -5.758 33.904 1.00 89.69 189 PHE A CA 1
ATOM 1478 C C . PHE A 1 189 ? -9.649 -6.129 35.144 1.00 89.69 189 PHE A C 1
ATOM 1480 O O . PHE A 1 189 ? -8.557 -5.615 35.386 1.00 89.69 189 PHE A O 1
ATOM 1487 N N . SER A 1 190 ? -10.141 -7.103 35.910 1.00 93.25 190 SER A N 1
ATOM 1488 C CA . SER A 1 190 ? -9.441 -7.668 37.074 1.00 93.25 190 SER A CA 1
ATOM 1489 C C . SER A 1 190 ? -8.485 -8.814 36.722 1.00 93.25 190 SER A C 1
ATOM 1491 O O . SER A 1 190 ? -7.797 -9.334 37.597 1.00 93.25 190 SER A O 1
ATOM 1493 N N . SER A 1 191 ? -8.462 -9.261 35.466 1.00 94.12 191 SER A N 1
ATOM 1494 C CA . SER A 1 191 ? -7.633 -10.376 34.995 1.00 94.12 191 SER A CA 1
ATOM 1495 C C . SER A 1 191 ? -7.249 -10.186 33.525 1.00 94.12 191 SER A C 1
ATOM 1497 O O . SER A 1 191 ? -7.949 -9.454 32.820 1.00 94.12 191 SER A O 1
ATOM 1499 N N . PRO A 1 192 ? -6.156 -10.817 33.051 1.00 95.94 192 PRO A N 1
ATOM 1500 C CA . PRO A 1 192 ? -5.785 -10.788 31.640 1.00 95.94 192 PRO A CA 1
ATOM 1501 C C . PRO A 1 192 ? -6.900 -11.300 30.720 1.00 95.94 192 PRO A C 1
ATOM 1503 O O . PRO A 1 192 ? -7.712 -12.137 31.114 1.00 95.94 192 PRO A O 1
ATOM 1506 N N . VAL A 1 193 ? -6.910 -10.815 29.480 1.00 94.88 193 VAL A N 1
ATOM 1507 C CA . VAL A 1 193 ? -7.889 -11.190 28.452 1.00 94.88 193 VAL A CA 1
ATOM 1508 C C . VAL A 1 193 ? -7.204 -12.044 27.395 1.00 94.88 193 VAL A C 1
ATOM 1510 O O . VAL A 1 193 ? -6.274 -11.580 26.738 1.00 94.88 193 VAL A O 1
ATOM 1513 N N . ASN A 1 194 ? -7.678 -13.272 27.195 1.00 97.25 194 ASN A N 1
ATOM 1514 C CA . ASN A 1 194 ? -7.193 -14.118 26.109 1.00 97.25 194 ASN A CA 1
ATOM 1515 C C . ASN A 1 194 ? -7.931 -13.836 24.802 1.00 97.25 194 ASN A C 1
ATOM 1517 O O . ASN A 1 194 ? -9.161 -13.708 24.762 1.00 97.25 194 ASN A O 1
ATOM 1521 N N . ILE A 1 195 ? -7.161 -13.781 23.724 1.00 96.81 195 ILE A N 1
ATOM 1522 C CA . ILE A 1 195 ? -7.631 -13.461 22.384 1.00 96.81 195 ILE A CA 1
ATOM 1523 C C . ILE A 1 195 ? -7.080 -14.453 21.366 1.00 96.81 195 ILE A C 1
ATOM 1525 O O . ILE A 1 195 ? -6.017 -15.038 21.561 1.00 96.81 195 ILE A O 1
ATOM 1529 N N . LEU A 1 196 ? -7.786 -14.581 20.249 1.00 98.12 196 LEU A N 1
ATOM 1530 C CA . LEU A 1 196 ? -7.359 -15.307 19.063 1.00 98.12 196 LEU A CA 1
ATOM 1531 C C . LEU A 1 196 ? -7.280 -14.328 17.888 1.00 98.12 196 LEU A C 1
ATOM 1533 O O . LEU A 1 196 ? -8.251 -13.638 17.576 1.00 98.12 196 LEU A O 1
ATOM 1537 N N . LEU A 1 197 ? -6.128 -14.295 17.230 1.00 98.31 197 LEU A N 1
ATOM 1538 C CA . LEU A 1 197 ? -5.920 -13.625 15.953 1.00 98.31 197 LEU A CA 1
ATOM 1539 C C . LEU A 1 197 ? -6.204 -14.603 14.814 1.00 98.31 197 LEU A C 1
ATOM 1541 O O . LEU A 1 197 ? -5.713 -15.736 14.837 1.00 98.31 197 LEU A O 1
ATOM 1545 N N . ARG A 1 198 ? -6.966 -14.166 13.810 1.00 97.75 198 ARG A N 1
ATOM 1546 C CA . ARG A 1 198 ? -7.238 -14.939 12.587 1.00 97.75 198 ARG A CA 1
ATOM 1547 C C . ARG A 1 198 ? -7.508 -14.025 11.396 1.00 97.75 198 ARG A C 1
ATOM 1549 O O . ARG A 1 198 ? -7.805 -12.850 11.567 1.00 97.75 198 ARG A O 1
ATOM 1556 N N . ASN A 1 199 ? -7.466 -14.572 10.185 1.00 97.06 199 ASN A N 1
ATOM 1557 C CA . ASN A 1 199 ? -7.970 -13.861 9.008 1.00 97.06 199 ASN A CA 1
ATOM 1558 C C . ASN A 1 199 ? -9.505 -13.810 9.020 1.00 97.06 199 ASN A C 1
ATOM 1560 O O . ASN A 1 199 ? -10.148 -14.829 9.282 1.00 97.06 199 ASN A O 1
ATOM 1564 N N . MET A 1 200 ? -10.092 -12.668 8.654 1.00 93.44 200 MET A N 1
ATOM 1565 C CA . MET A 1 200 ? -11.526 -12.577 8.364 1.00 93.44 200 MET A CA 1
ATOM 1566 C C . MET A 1 200 ? -11.865 -13.498 7.188 1.00 93.44 200 MET A C 1
ATOM 1568 O O . MET A 1 200 ? -11.153 -13.531 6.181 1.00 93.44 200 MET A O 1
ATOM 1572 N N . SER A 1 201 ? -12.960 -14.253 7.282 1.00 90.88 201 SER A N 1
ATOM 1573 C CA . SER A 1 201 ? -13.321 -15.244 6.257 1.00 90.88 201 SER A CA 1
ATOM 1574 C C . SER A 1 201 ? -13.501 -14.623 4.868 1.00 90.88 201 SER A C 1
ATOM 1576 O O . SER A 1 201 ? -13.066 -15.207 3.879 1.00 90.88 201 SER A O 1
ATOM 1578 N N . THR A 1 202 ? -14.060 -13.414 4.800 1.00 88.75 202 THR A N 1
ATOM 1579 C CA . THR A 1 202 ? -14.339 -12.691 3.552 1.00 88.75 202 THR A CA 1
ATOM 1580 C C . THR A 1 202 ? -13.173 -11.850 3.033 1.00 88.75 202 THR A C 1
ATOM 1582 O O . THR A 1 202 ? -13.298 -11.289 1.948 1.00 88.75 202 THR A O 1
ATOM 1585 N N . SER A 1 203 ? -12.059 -11.727 3.772 1.00 91.25 203 SER A N 1
ATOM 1586 C CA . SER A 1 203 ? -10.894 -10.979 3.275 1.00 91.25 203 SER A CA 1
ATOM 1587 C C . SER A 1 203 ? -10.285 -11.688 2.065 1.00 91.25 203 SER A C 1
ATOM 1589 O O . SER A 1 203 ? -10.295 -12.920 1.993 1.00 91.25 203 SER A O 1
ATOM 1591 N N . ILE A 1 204 ? -9.747 -10.923 1.119 1.00 92.75 204 ILE A N 1
ATOM 1592 C CA . ILE A 1 204 ? -9.054 -11.475 -0.048 1.00 92.75 204 ILE A CA 1
ATOM 1593 C C . ILE A 1 204 ? -7.616 -11.784 0.345 1.00 92.75 204 ILE A C 1
ATOM 1595 O O . ILE A 1 204 ? -7.189 -12.936 0.274 1.00 92.75 204 ILE A O 1
ATOM 1599 N N . GLY A 1 205 ? -6.897 -10.762 0.810 1.00 95.06 205 GLY A N 1
ATOM 1600 C CA . GLY A 1 205 ? -5.550 -10.936 1.315 1.00 95.06 205 GLY A CA 1
ATOM 1601 C C . GLY A 1 205 ? -5.549 -11.735 2.620 1.00 95.06 205 GLY A C 1
ATOM 1602 O O . GLY A 1 205 ? -6.453 -11.583 3.457 1.00 95.06 205 GLY A O 1
ATOM 1603 N N . LYS A 1 206 ? -4.547 -12.603 2.790 1.00 97.06 206 LYS A N 1
ATOM 1604 C CA . LYS A 1 206 ? -4.379 -13.440 3.989 1.00 97.06 206 LYS A CA 1
ATOM 1605 C C . LYS A 1 206 ? -3.004 -13.264 4.608 1.00 97.06 206 LYS A C 1
ATOM 1607 O O . LYS A 1 206 ? -2.018 -13.097 3.903 1.00 97.06 206 LYS A O 1
ATOM 1612 N N . VAL A 1 207 ? -2.928 -13.336 5.929 1.00 97.75 207 VAL A N 1
ATOM 1613 C CA . VAL A 1 207 ? -1.669 -13.297 6.676 1.00 97.75 207 VAL A CA 1
ATOM 1614 C C . VAL A 1 207 ? -1.466 -14.572 7.483 1.00 97.75 207 VAL A C 1
ATOM 1616 O O . VAL A 1 207 ? -2.425 -15.212 7.914 1.00 97.75 207 VAL A O 1
ATOM 1619 N N . TYR A 1 208 ? -0.208 -14.907 7.719 1.00 98.25 208 TYR A N 1
ATOM 1620 C CA . TYR A 1 208 ? 0.216 -15.851 8.740 1.00 98.25 208 TYR A CA 1
ATOM 1621 C C . TYR A 1 208 ? 0.693 -15.108 9.986 1.00 98.25 208 TYR A C 1
ATOM 1623 O O . TYR A 1 208 ? 1.099 -13.947 9.912 1.00 98.25 208 TYR A O 1
ATOM 1631 N N . PHE A 1 209 ? 0.680 -15.799 11.122 1.00 98.44 209 PHE A N 1
ATOM 1632 C CA . PHE A 1 209 ? 1.027 -15.279 12.438 1.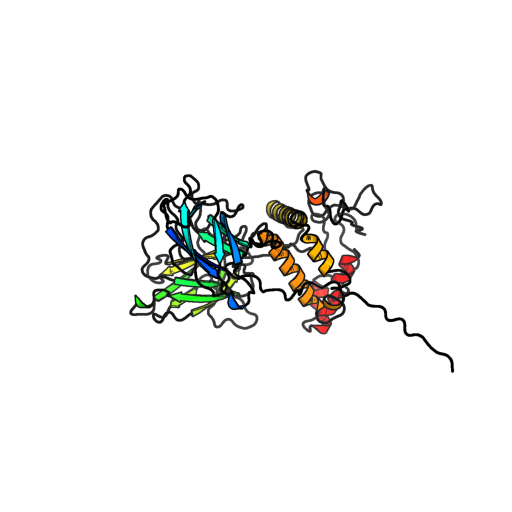00 98.44 209 PHE A CA 1
ATOM 1633 C C . PHE A 1 209 ? 2.195 -16.056 13.064 1.00 98.44 209 PHE A C 1
ATOM 1635 O O . PHE A 1 209 ? 2.422 -17.233 12.771 1.00 98.44 209 PHE A O 1
ATOM 1642 N N . SER A 1 210 ? 2.936 -15.392 13.945 1.00 97.94 210 SER A N 1
ATOM 1643 C CA . SER A 1 210 ? 3.936 -15.982 14.837 1.00 97.94 210 SER A CA 1
ATOM 1644 C C . SER A 1 210 ? 3.987 -15.188 16.135 1.00 97.94 210 SER A C 1
ATOM 1646 O O . SER A 1 210 ? 3.724 -13.986 16.136 1.00 97.94 210 SER A O 1
ATOM 1648 N N . ASP A 1 211 ? 4.359 -15.835 17.235 1.00 96.06 211 ASP A N 1
ATOM 1649 C CA . ASP A 1 211 ? 4.690 -15.133 18.474 1.00 96.06 211 ASP A CA 1
ATOM 1650 C C . ASP A 1 211 ? 5.980 -14.296 18.332 1.00 96.06 211 ASP A C 1
ATOM 1652 O O . ASP A 1 211 ? 6.607 -14.249 17.271 1.00 96.06 211 ASP A O 1
ATOM 1656 N N . SER A 1 212 ? 6.378 -13.622 19.414 1.00 94.81 212 SER A N 1
ATOM 1657 C CA . SER A 1 212 ? 7.574 -12.768 19.459 1.00 94.81 212 SER A CA 1
ATOM 1658 C C . SER A 1 212 ? 8.919 -13.509 19.383 1.00 94.81 212 SER A C 1
ATOM 1660 O O . SER A 1 212 ? 9.948 -12.846 19.283 1.00 94.81 212 SER A O 1
ATOM 1662 N N . GLN A 1 213 ? 8.940 -14.844 19.420 1.00 94.50 213 GLN A N 1
ATOM 1663 C CA . GLN A 1 213 ? 10.149 -15.679 19.414 1.00 94.50 213 GLN A CA 1
ATOM 1664 C C . GLN A 1 213 ? 10.525 -16.173 18.006 1.00 94.50 213 GLN A C 1
ATOM 1666 O O . GLN A 1 213 ? 11.203 -17.192 17.852 1.00 94.50 213 GLN A O 1
ATOM 1671 N N . LEU A 1 214 ? 10.100 -15.454 16.961 1.00 93.56 214 LEU A N 1
ATOM 1672 C CA . LEU A 1 214 ? 10.407 -15.796 15.575 1.00 93.56 214 LEU A CA 1
ATOM 1673 C C . LEU A 1 214 ? 11.930 -15.850 15.338 1.00 93.56 214 LEU A C 1
ATOM 1675 O O . LEU A 1 214 ? 12.655 -14.887 15.591 1.00 93.56 214 LEU A O 1
ATOM 1679 N N . GLN A 1 215 ? 12.414 -16.984 14.824 1.00 93.31 215 GLN A N 1
ATOM 1680 C CA . GLN A 1 215 ? 13.836 -17.220 14.556 1.00 93.31 215 GLN A CA 1
ATOM 1681 C C . GLN A 1 215 ? 14.363 -16.281 13.460 1.00 93.31 215 GLN A C 1
ATOM 1683 O O . GLN A 1 215 ? 13.654 -15.945 12.505 1.00 93.31 215 GLN A O 1
ATOM 1688 N N . GLN A 1 216 ? 15.642 -15.910 13.542 1.00 88.94 216 GLN A N 1
ATOM 1689 C CA . GLN A 1 216 ? 16.302 -15.166 12.470 1.00 88.94 216 GLN A CA 1
ATOM 1690 C C . GLN A 1 216 ? 16.201 -15.940 11.143 1.00 88.94 216 GLN A C 1
ATOM 1692 O O . GLN A 1 216 ? 16.352 -17.158 11.116 1.00 88.94 216 GLN A O 1
ATOM 1697 N N . ASN A 1 217 ? 15.951 -15.228 10.040 1.00 87.38 217 ASN A N 1
ATOM 1698 C CA . ASN A 1 217 ? 15.765 -15.798 8.696 1.00 87.38 217 ASN A CA 1
ATOM 1699 C C . ASN A 1 217 ? 14.560 -16.751 8.545 1.00 87.38 217 ASN A C 1
ATOM 1701 O O . ASN A 1 217 ? 14.487 -17.483 7.560 1.00 87.38 217 ASN A O 1
ATOM 1705 N N . SER A 1 218 ? 13.605 -16.737 9.479 1.00 93.25 218 SER A N 1
ATOM 1706 C CA . SER A 1 218 ? 12.336 -17.466 9.360 1.00 93.25 218 SER A CA 1
ATOM 1707 C C . SER A 1 218 ? 11.164 -16.524 9.067 1.00 93.25 218 SER A C 1
ATOM 1709 O O . SER A 1 218 ? 11.338 -15.305 9.022 1.00 93.25 218 SER A O 1
ATOM 1711 N N . THR A 1 219 ? 9.970 -17.080 8.832 1.00 95.44 219 THR A N 1
ATOM 1712 C CA . THR A 1 219 ? 8.745 -16.292 8.653 1.00 95.44 219 THR A CA 1
ATOM 1713 C C . THR A 1 219 ? 7.559 -16.857 9.425 1.00 95.44 219 THR A C 1
ATOM 1715 O O . THR A 1 219 ? 7.591 -18.003 9.874 1.00 95.44 219 THR A O 1
ATOM 1718 N N . ALA A 1 220 ? 6.522 -16.040 9.602 1.00 96.69 220 ALA A N 1
ATOM 1719 C CA . ALA A 1 220 ? 5.277 -16.457 10.228 1.00 96.69 220 ALA A CA 1
ATOM 1720 C C . ALA A 1 220 ? 4.560 -17.508 9.363 1.00 96.69 220 ALA A C 1
ATOM 1722 O O . ALA A 1 220 ? 4.492 -17.367 8.143 1.00 96.69 220 ALA A O 1
ATOM 1723 N N . THR A 1 221 ? 4.026 -18.556 9.995 1.00 96.69 221 THR A N 1
ATOM 1724 C CA . THR A 1 221 ? 3.411 -19.704 9.293 1.00 96.69 221 THR A CA 1
ATOM 1725 C C . THR A 1 221 ? 2.092 -20.178 9.905 1.00 96.69 221 THR A C 1
ATOM 1727 O O . THR A 1 221 ? 1.374 -20.950 9.272 1.00 96.69 221 THR A O 1
ATOM 1730 N N . ASN A 1 222 ? 1.717 -19.710 11.101 1.00 98.12 222 ASN A N 1
ATOM 1731 C CA . ASN A 1 222 ? 0.474 -20.141 11.738 1.00 98.12 222 ASN A CA 1
ATOM 1732 C C . ASN A 1 222 ? -0.730 -19.419 11.123 1.00 98.12 222 ASN A C 1
ATOM 1734 O O . ASN A 1 222 ? -0.691 -18.212 10.902 1.00 98.12 222 ASN A O 1
ATOM 1738 N N . SER A 1 223 ? -1.827 -20.135 10.879 1.00 97.25 223 SER A N 1
ATOM 1739 C CA . SER A 1 223 ? -3.082 -19.556 10.367 1.00 97.25 223 SER A CA 1
ATOM 1740 C C . SER A 1 223 ? -3.858 -18.762 11.425 1.00 97.25 223 SER A C 1
ATOM 1742 O O . SER A 1 223 ? -4.697 -17.924 11.082 1.00 97.25 223 SER A O 1
ATOM 1744 N N . THR A 1 224 ? -3.559 -19.003 12.703 1.00 98.38 224 THR A N 1
ATOM 1745 C CA . THR A 1 224 ? -4.103 -18.291 13.862 1.00 98.38 224 THR A CA 1
ATOM 1746 C C . THR A 1 224 ? -3.046 -18.129 14.950 1.00 98.38 224 THR A C 1
ATOM 1748 O O . THR A 1 224 ? -2.107 -18.922 15.012 1.00 98.38 224 THR A O 1
ATOM 1751 N N . LEU A 1 225 ? -3.223 -17.167 15.857 1.00 98.50 225 LEU A N 1
ATOM 1752 C CA . LEU A 1 225 ? -2.351 -16.991 17.024 1.00 98.50 225 LEU A CA 1
ATOM 1753 C C . LEU A 1 225 ? -3.163 -16.624 18.265 1.00 98.50 225 LEU A C 1
ATOM 1755 O O . LEU A 1 225 ? -3.933 -15.669 18.234 1.00 98.50 225 LEU A O 1
ATOM 1759 N N . ILE A 1 226 ? -2.975 -17.366 19.354 1.00 98.50 226 ILE A N 1
ATOM 1760 C CA . ILE A 1 226 ? -3.559 -17.039 20.659 1.00 98.50 226 ILE A CA 1
ATOM 1761 C C . ILE A 1 226 ? -2.584 -16.138 21.415 1.00 98.50 226 ILE A C 1
ATOM 1763 O O . ILE A 1 226 ? -1.388 -16.420 21.457 1.00 98.50 226 ILE A O 1
ATOM 1767 N N . LEU A 1 227 ? -3.094 -15.062 22.011 1.00 98.06 227 LEU A N 1
ATOM 1768 C CA . LEU A 1 227 ? -2.327 -14.144 22.851 1.00 98.06 227 LEU A CA 1
ATOM 1769 C C . LEU A 1 227 ? -3.096 -13.841 24.140 1.00 98.06 227 LEU A C 1
ATOM 1771 O O . LEU A 1 227 ? -4.325 -13.789 24.149 1.00 98.06 227 LEU A O 1
ATOM 1775 N N . THR A 1 228 ? -2.364 -13.564 25.215 1.00 97.81 228 THR A N 1
ATOM 1776 C CA . THR A 1 228 ? -2.928 -13.090 26.484 1.00 97.81 228 THR A CA 1
ATOM 1777 C C . THR A 1 228 ? -2.585 -11.619 26.663 1.00 97.81 228 THR A C 1
ATOM 1779 O O . THR A 1 228 ? -1.415 -11.268 26.794 1.00 97.81 228 THR A O 1
ATOM 1782 N N . LEU A 1 229 ? -3.600 -10.754 26.679 1.00 96.81 229 LEU A N 1
ATOM 1783 C CA . LEU A 1 229 ? -3.451 -9.320 26.911 1.00 96.81 229 LEU A CA 1
ATOM 1784 C C . LEU A 1 229 ? -3.465 -9.022 28.419 1.00 96.81 229 LEU A C 1
ATOM 1786 O O . LEU A 1 229 ? -4.487 -9.261 29.071 1.00 96.81 229 LEU A O 1
ATOM 1790 N N . PRO A 1 230 ? -2.378 -8.480 28.998 1.00 97.25 230 PRO A N 1
ATOM 1791 C CA . PRO A 1 230 ? -2.347 -8.120 30.410 1.00 97.25 230 PRO A CA 1
ATOM 1792 C C . PRO A 1 230 ? -3.360 -7.019 30.749 1.00 97.25 230 PRO A C 1
ATOM 1794 O O . PRO A 1 230 ? -3.485 -6.026 30.029 1.00 97.25 230 PRO A O 1
ATOM 1797 N N . ASN A 1 231 ? -4.006 -7.120 31.912 1.00 93.94 231 ASN A N 1
ATOM 1798 C CA . ASN A 1 231 ? -4.864 -6.059 32.455 1.00 93.94 231 ASN A CA 1
ATOM 1799 C C . ASN A 1 231 ? -4.079 -4.860 33.030 1.00 93.94 231 ASN A C 1
ATOM 1801 O O . ASN A 1 231 ? -4.651 -4.006 33.698 1.00 93.94 231 ASN A O 1
ATOM 1805 N N . SER A 1 232 ? -2.776 -4.773 32.757 1.00 95.94 232 SER A N 1
ATOM 1806 C CA . SER A 1 232 ? -1.942 -3.585 32.972 1.00 95.94 232 SER A CA 1
ATOM 1807 C C . SER A 1 232 ? -1.919 -2.638 31.765 1.00 95.94 232 SER A C 1
ATOM 1809 O O . SER A 1 232 ? -1.329 -1.564 31.853 1.00 95.94 232 SER A O 1
ATOM 1811 N N . GLY A 1 233 ? -2.482 -3.048 30.619 1.00 91.38 233 GLY A N 1
ATOM 1812 C CA . GLY A 1 233 ? -2.393 -2.292 29.363 1.00 91.38 233 GLY A CA 1
ATOM 1813 C C . GLY A 1 233 ? -1.024 -2.383 28.678 1.00 91.38 233 GLY A C 1
ATOM 1814 O O . GLY A 1 233 ? -0.738 -1.626 27.748 1.00 91.38 233 GLY A O 1
ATOM 1815 N N . THR A 1 234 ? -0.162 -3.297 29.134 1.00 95.94 234 THR A N 1
ATOM 1816 C CA . THR A 1 234 ? 1.156 -3.544 28.540 1.00 95.94 234 THR A CA 1
ATOM 1817 C C . THR A 1 234 ? 1.020 -4.114 27.126 1.00 95.94 234 THR A C 1
ATOM 1819 O O . THR A 1 234 ? 0.157 -4.948 26.857 1.00 95.94 234 THR A O 1
ATOM 1822 N N . TRP A 1 235 ? 1.900 -3.667 26.227 1.00 94.75 235 TRP A N 1
ATOM 1823 C CA . TRP A 1 235 ? 1.992 -4.168 24.858 1.00 94.75 235 TRP A CA 1
ATOM 1824 C C . TRP A 1 235 ? 2.501 -5.610 24.808 1.00 94.75 235 TRP A C 1
ATOM 1826 O O . TRP A 1 235 ? 3.514 -5.943 25.420 1.00 94.75 235 TRP A O 1
ATOM 1836 N N . VAL A 1 236 ? 1.812 -6.437 24.028 1.00 97.19 236 VAL A N 1
ATOM 1837 C CA . VAL A 1 236 ? 2.197 -7.803 23.671 1.00 97.19 236 VAL A CA 1
ATOM 1838 C C . VAL A 1 236 ? 2.668 -7.799 22.225 1.00 97.19 236 VAL A C 1
ATOM 1840 O O . VAL A 1 236 ? 1.984 -7.269 21.352 1.00 97.19 236 VAL A O 1
ATOM 1843 N N . ASN A 1 237 ? 3.834 -8.380 21.966 1.00 96.56 237 ASN A N 1
ATOM 1844 C CA . ASN A 1 237 ? 4.462 -8.350 20.648 1.00 96.56 237 ASN A CA 1
ATOM 1845 C C . ASN A 1 237 ? 4.285 -9.678 19.916 1.00 96.56 237 ASN A C 1
ATOM 1847 O O . ASN A 1 237 ? 4.302 -10.744 20.532 1.00 96.56 237 ASN A O 1
ATOM 1851 N N . PHE A 1 238 ? 4.147 -9.600 18.599 1.00 97.19 238 PHE A N 1
ATOM 1852 C CA . PHE A 1 238 ? 3.992 -10.744 17.708 1.00 97.19 238 PHE A CA 1
ATOM 1853 C C . PHE A 1 238 ? 4.447 -10.365 16.293 1.00 97.19 238 PHE A C 1
ATOM 1855 O O . PHE A 1 238 ? 4.760 -9.205 16.022 1.00 97.19 238 PHE A O 1
ATOM 1862 N N . PHE A 1 239 ? 4.488 -11.333 15.384 1.00 96.94 239 PHE A N 1
ATOM 1863 C CA . PHE A 1 239 ? 4.779 -11.093 13.974 1.00 96.94 239 PHE A CA 1
ATOM 1864 C C . PHE A 1 239 ? 3.626 -11.558 13.091 1.00 96.94 239 PHE A C 1
ATOM 1866 O O . PHE A 1 239 ? 2.959 -12.555 13.379 1.00 96.94 239 PHE A O 1
ATOM 1873 N N . ILE A 1 240 ? 3.447 -10.861 11.972 1.00 97.06 240 ILE A N 1
ATOM 1874 C CA . ILE A 1 240 ? 2.626 -11.314 10.847 1.00 97.06 240 ILE A CA 1
ATOM 1875 C C . ILE A 1 240 ? 3.472 -11.400 9.580 1.00 97.06 240 ILE A C 1
ATOM 1877 O O . ILE A 1 240 ? 4.484 -10.715 9.466 1.00 97.06 240 ILE A O 1
ATOM 1881 N N . ALA A 1 241 ? 3.056 -12.196 8.606 1.00 96.81 241 ALA A N 1
ATOM 1882 C CA . ALA A 1 241 ? 3.611 -12.170 7.255 1.00 96.81 241 ALA A CA 1
ATOM 1883 C C . ALA A 1 241 ? 2.485 -12.362 6.241 1.00 96.81 241 ALA A C 1
ATOM 1885 O O . ALA A 1 241 ? 1.581 -13.160 6.475 1.00 96.81 241 ALA A O 1
ATOM 1886 N N . GLY A 1 242 ? 2.522 -11.645 5.119 1.00 96.44 242 GLY A N 1
ATOM 1887 C CA . GLY A 1 242 ? 1.558 -11.854 4.042 1.00 96.44 242 GLY A CA 1
ATOM 1888 C C . GLY A 1 242 ? 1.672 -13.259 3.451 1.00 96.44 242 GLY A C 1
ATOM 1889 O O . GLY A 1 242 ? 2.775 -13.742 3.189 1.00 96.44 242 GLY A O 1
ATOM 1890 N N . ASP A 1 243 ? 0.536 -13.904 3.209 1.00 95.75 243 ASP A N 1
ATOM 1891 C CA . ASP A 1 243 ? 0.467 -15.148 2.456 1.00 95.75 243 ASP A CA 1
ATOM 1892 C C . ASP A 1 243 ? 0.761 -14.852 0.984 1.00 95.75 243 ASP A C 1
ATOM 1894 O O . ASP A 1 243 ? -0.014 -14.196 0.286 1.00 95.75 243 ASP A O 1
ATOM 1898 N N . PHE A 1 244 ? 1.899 -15.353 0.509 1.00 90.88 244 PHE A N 1
ATOM 1899 C CA . PHE A 1 244 ? 2.366 -15.134 -0.855 1.00 90.88 244 PHE A CA 1
ATOM 1900 C C . PHE A 1 244 ? 1.346 -15.575 -1.917 1.00 90.88 244 PHE A C 1
ATOM 1902 O O . PHE A 1 244 ? 1.259 -14.954 -2.975 1.00 90.88 244 PHE A O 1
ATOM 1909 N N . ASN A 1 245 ? 0.559 -16.618 -1.634 1.00 92.56 245 ASN A N 1
ATOM 1910 C CA . ASN A 1 245 ? -0.429 -17.152 -2.574 1.00 92.56 245 ASN A CA 1
ATOM 1911 C C . ASN A 1 245 ? -1.776 -16.423 -2.511 1.00 92.56 245 ASN A C 1
ATOM 1913 O O . ASN A 1 245 ? -2.582 -16.548 -3.432 1.00 92.56 245 ASN A O 1
ATOM 1917 N N . ASN A 1 246 ? -2.009 -15.639 -1.458 1.00 95.38 246 ASN A N 1
ATOM 1918 C CA . ASN A 1 246 ? -3.224 -14.858 -1.257 1.00 95.38 246 ASN A CA 1
ATOM 1919 C C . ASN A 1 246 ? -2.868 -13.386 -0.978 1.00 95.38 246 ASN A C 1
ATOM 1921 O O . ASN A 1 246 ? -3.148 -12.879 0.113 1.00 95.38 246 ASN A O 1
ATOM 1925 N N . PRO A 1 247 ? -2.223 -12.687 -1.935 1.00 94.44 247 PRO A N 1
ATOM 1926 C CA . PRO A 1 247 ? -1.913 -11.276 -1.782 1.00 94.44 247 PRO A CA 1
ATOM 1927 C C . PRO A 1 247 ? -3.170 -10.417 -1.927 1.00 94.44 247 PRO A C 1
ATOM 1929 O O . PRO A 1 247 ? -4.193 -10.847 -2.469 1.00 94.44 247 PRO A O 1
ATOM 1932 N N . SER A 1 248 ? -3.057 -9.164 -1.505 1.00 93.56 248 SER A N 1
ATOM 1933 C CA . SER A 1 248 ? -4.104 -8.169 -1.701 1.00 93.56 248 SER A CA 1
ATOM 1934 C C . SER A 1 248 ? -4.342 -7.867 -3.182 1.00 93.56 248 SER A C 1
ATOM 1936 O O . SER A 1 248 ? -3.408 -7.812 -3.985 1.00 93.56 248 SER A O 1
ATOM 1938 N N . LYS A 1 249 ? -5.607 -7.645 -3.540 1.00 90.00 249 LYS A N 1
ATOM 1939 C CA . LYS A 1 249 ? -6.079 -7.154 -4.847 1.00 90.00 249 LYS A CA 1
ATOM 1940 C C . LYS A 1 249 ? -6.524 -5.691 -4.793 1.00 90.00 249 LYS A C 1
ATOM 1942 O O . LYS A 1 249 ? -6.574 -5.030 -5.834 1.00 90.00 249 LYS A O 1
ATOM 1947 N N . ALA A 1 250 ? -6.873 -5.192 -3.617 1.00 86.69 250 ALA A N 1
ATOM 1948 C CA . ALA A 1 250 ? -7.217 -3.806 -3.338 1.00 86.69 250 ALA A CA 1
ATOM 1949 C C . ALA A 1 250 ? -6.581 -3.367 -2.012 1.00 86.69 250 ALA A C 1
ATOM 1951 O O . ALA A 1 250 ? -6.126 -4.196 -1.225 1.00 86.69 250 ALA A O 1
ATOM 1952 N N . ASP A 1 251 ? -6.546 -2.060 -1.770 1.00 85.00 251 ASP A N 1
ATOM 1953 C CA . ASP A 1 251 ? -6.158 -1.551 -0.458 1.00 85.00 251 ASP A CA 1
ATOM 1954 C C . ASP A 1 251 ? -7.157 -2.024 0.608 1.00 85.00 251 ASP A C 1
ATOM 1956 O O . ASP A 1 251 ? -8.356 -2.125 0.334 1.00 85.00 251 ASP A O 1
ATOM 1960 N N . LYS A 1 252 ? -6.654 -2.314 1.812 1.00 84.25 252 LYS A N 1
ATOM 1961 C CA . LYS A 1 252 ? -7.443 -2.746 2.983 1.00 84.25 252 LYS A CA 1
ATOM 1962 C C . LYS A 1 252 ? -8.277 -4.021 2.793 1.00 84.25 252 LYS A C 1
ATOM 1964 O O . LYS A 1 252 ? -9.254 -4.226 3.509 1.00 84.25 252 LYS A O 1
ATOM 1969 N N . ASP A 1 253 ? -7.901 -4.901 1.865 1.00 87.62 253 ASP A N 1
ATOM 1970 C CA . ASP A 1 253 ? -8.631 -6.150 1.599 1.00 87.62 253 ASP A CA 1
ATOM 1971 C C . ASP A 1 253 ? -8.065 -7.391 2.317 1.00 87.62 253 ASP A C 1
ATOM 1973 O O . ASP A 1 253 ? -8.611 -8.491 2.173 1.00 87.62 253 ASP A O 1
ATOM 1977 N N . ALA A 1 254 ? -6.983 -7.228 3.085 1.00 91.88 254 ALA A N 1
ATOM 1978 C CA . ALA A 1 254 ? -6.504 -8.198 4.058 1.00 91.88 254 ALA A CA 1
ATOM 1979 C C . ALA A 1 254 ? -6.967 -7.745 5.445 1.00 91.88 254 ALA A C 1
ATOM 1981 O O . ALA A 1 254 ? -6.690 -6.619 5.840 1.00 91.88 254 ALA A O 1
ATOM 1982 N N . VAL A 1 255 ? -7.686 -8.591 6.185 1.00 91.19 255 VAL A N 1
ATOM 1983 C CA . VAL A 1 255 ? -8.297 -8.188 7.462 1.00 91.19 255 VAL A CA 1
ATOM 1984 C C . VAL A 1 255 ? -7.986 -9.216 8.540 1.00 91.19 255 VAL A C 1
ATOM 1986 O O . VAL A 1 255 ? -8.332 -10.393 8.404 1.00 91.19 255 VAL A O 1
ATOM 1989 N N . ILE A 1 256 ? -7.352 -8.760 9.619 1.00 93.25 256 ILE A N 1
ATOM 1990 C CA . ILE A 1 256 ? -7.097 -9.536 10.833 1.00 93.25 256 ILE A CA 1
ATOM 1991 C C . ILE A 1 256 ? -8.270 -9.320 11.786 1.00 93.25 256 ILE A C 1
ATOM 1993 O O . ILE A 1 256 ? -8.524 -8.196 12.208 1.00 93.25 256 ILE A O 1
ATOM 1997 N N . GLU A 1 257 ? -8.961 -10.393 12.162 1.00 92.25 257 GLU A N 1
ATOM 1998 C CA . GLU A 1 257 ? -9.923 -10.388 13.261 1.00 92.25 257 GLU A CA 1
ATOM 1999 C C . GLU A 1 257 ? -9.215 -10.702 14.576 1.00 92.25 257 GLU A C 1
ATOM 2001 O O . GLU A 1 257 ? -8.471 -11.682 14.682 1.00 92.25 257 GLU A O 1
ATOM 2006 N N . VAL A 1 258 ? -9.518 -9.905 15.595 1.00 92.38 258 VAL A N 1
ATOM 2007 C CA . VAL A 1 258 ? -9.214 -10.226 16.985 1.00 92.38 258 VAL A CA 1
ATOM 2008 C C . VAL A 1 258 ? -10.506 -10.661 17.645 1.00 92.38 258 VAL A C 1
ATOM 2010 O O . VAL A 1 258 ? -11.459 -9.884 17.716 1.00 92.38 258 VAL A O 1
ATOM 2013 N N . VAL A 1 259 ? -10.549 -11.899 18.123 1.00 92.50 259 VAL A N 1
ATOM 2014 C CA . VAL A 1 259 ? -11.745 -12.470 18.745 1.00 92.50 259 VAL A CA 1
ATOM 2015 C C . VAL A 1 259 ? -11.452 -12.975 20.150 1.00 92.50 259 VAL A C 1
ATOM 2017 O O . VAL A 1 259 ? -10.312 -13.283 20.493 1.00 92.50 259 VAL A O 1
ATOM 2020 N N . SER A 1 260 ? -12.494 -13.079 20.968 1.00 92.38 260 SER A N 1
ATOM 2021 C CA . SER A 1 260 ? -12.457 -13.796 22.239 1.00 92.38 260 SER A CA 1
ATOM 2022 C C . SER A 1 260 ? -12.055 -15.251 22.010 1.00 92.38 260 SER A C 1
ATOM 2024 O O . SER A 1 260 ? -12.720 -15.948 21.243 1.00 92.38 260 SER A O 1
ATOM 2026 N N . GLU A 1 261 ? -11.019 -15.723 22.711 1.00 94.75 261 GLU A N 1
ATOM 2027 C CA . GLU A 1 261 ? -10.598 -17.131 22.651 1.00 94.75 261 GLU A CA 1
ATOM 2028 C C . GLU A 1 261 ? -11.738 -18.080 23.071 1.00 94.75 261 GLU A C 1
ATOM 2030 O O . GLU A 1 261 ? -11.911 -19.151 22.496 1.00 94.75 261 GLU A O 1
ATOM 2035 N N . THR A 1 262 ? -12.556 -17.671 24.045 1.00 91.38 262 THR A N 1
ATOM 2036 C CA . THR A 1 262 ? -13.595 -18.522 24.641 1.00 91.38 262 THR A CA 1
ATOM 2037 C C . THR A 1 262 ? -14.943 -18.425 23.935 1.00 91.38 262 THR A C 1
ATOM 2039 O O . THR A 1 262 ? -15.620 -19.436 23.763 1.00 91.38 262 THR A O 1
ATOM 2042 N N . THR A 1 263 ? -15.362 -17.221 23.534 1.00 91.44 263 THR A N 1
ATOM 2043 C CA . THR A 1 263 ? -16.716 -16.991 22.990 1.00 91.44 263 THR A CA 1
ATOM 2044 C C . THR A 1 263 ? -16.752 -16.785 21.479 1.00 91.44 263 THR A C 1
ATOM 2046 O O . THR A 1 263 ? -17.840 -16.738 20.911 1.00 91.44 263 THR A O 1
ATOM 2049 N N . ASN A 1 264 ? -15.597 -16.633 20.816 1.00 90.25 264 ASN A N 1
ATOM 2050 C CA . ASN A 1 264 ? -15.487 -16.206 19.414 1.00 90.25 264 ASN A CA 1
ATOM 2051 C C . ASN A 1 264 ? -16.141 -14.847 19.096 1.00 90.25 264 ASN A C 1
ATOM 2053 O O . ASN A 1 264 ? -16.261 -14.488 17.922 1.00 90.25 264 ASN A O 1
ATOM 2057 N N . ALA A 1 265 ? -16.538 -14.069 20.109 1.00 85.75 265 ALA A N 1
ATOM 2058 C CA . ALA A 1 265 ? -17.003 -12.704 19.909 1.00 85.75 265 ALA A CA 1
ATOM 2059 C C . ALA A 1 265 ? -15.875 -11.865 19.295 1.00 85.75 265 ALA A C 1
ATOM 2061 O O . ALA A 1 265 ? -14.759 -11.852 19.818 1.00 85.75 265 ALA A O 1
ATOM 2062 N N . VAL A 1 266 ? -16.157 -11.181 18.186 1.00 84.94 266 VAL A N 1
ATOM 2063 C CA . VAL A 1 266 ? -15.212 -10.242 17.569 1.00 84.94 266 VAL A CA 1
ATOM 2064 C C . VAL A 1 266 ? -15.011 -9.071 18.521 1.00 84.94 266 VAL A C 1
ATOM 2066 O O . VAL A 1 266 ? -15.992 -8.569 19.052 1.00 84.94 266 VAL A O 1
ATOM 2069 N N . TYR A 1 267 ? -13.757 -8.678 18.750 1.00 83.56 267 TYR A N 1
ATOM 2070 C CA . TYR A 1 267 ? -13.365 -7.502 19.533 1.00 83.56 267 TYR A CA 1
ATOM 2071 C C . TYR A 1 267 ? -12.853 -6.353 18.662 1.00 83.56 267 TYR A C 1
ATOM 2073 O O . TYR A 1 267 ? -12.974 -5.194 19.043 1.00 83.56 267 TYR A O 1
ATOM 2081 N N . THR A 1 268 ? -12.204 -6.640 17.534 1.00 81.88 268 THR A N 1
ATOM 2082 C CA . THR A 1 268 ? -11.731 -5.619 16.585 1.00 81.88 268 THR A CA 1
ATOM 2083 C C . THR A 1 268 ? -11.288 -6.266 15.272 1.00 81.88 268 THR A C 1
ATOM 2085 O O . THR A 1 268 ? -11.041 -7.477 15.223 1.00 81.88 268 THR A O 1
ATOM 2088 N N . ARG A 1 269 ? -11.165 -5.449 14.222 1.00 85.69 269 ARG A N 1
ATOM 2089 C CA . ARG A 1 269 ? -10.636 -5.813 12.910 1.00 85.69 269 ARG A CA 1
ATOM 2090 C C . ARG A 1 269 ? -9.625 -4.793 12.413 1.00 85.69 269 ARG A C 1
ATOM 2092 O O . ARG A 1 269 ? -9.979 -3.644 12.169 1.00 85.69 269 ARG A O 1
ATOM 2099 N N . GLU A 1 270 ? -8.403 -5.241 12.162 1.00 85.12 270 GLU A N 1
ATOM 2100 C CA . GLU A 1 270 ? -7.370 -4.425 11.522 1.00 85.12 270 GLU A CA 1
ATOM 2101 C C . GLU A 1 270 ? -7.287 -4.780 10.037 1.00 85.12 270 GLU A C 1
ATOM 2103 O O . GLU A 1 270 ? -7.048 -5.939 9.690 1.00 85.12 270 GLU A O 1
ATOM 2108 N N . ALA A 1 271 ? -7.505 -3.794 9.168 1.00 86.44 271 ALA A N 1
ATOM 2109 C CA . ALA A 1 271 ? -7.398 -3.976 7.726 1.00 86.44 271 ALA A CA 1
ATOM 2110 C C . ALA A 1 271 ? -6.046 -3.471 7.247 1.00 86.44 271 ALA A C 1
ATOM 2112 O O . ALA A 1 271 ? -5.605 -2.424 7.689 1.00 86.44 271 ALA A O 1
ATOM 2113 N N . LEU A 1 272 ? -5.423 -4.197 6.329 1.00 89.12 272 LEU A N 1
ATOM 2114 C CA . LEU A 1 272 ? -4.099 -3.921 5.794 1.00 89.12 272 LEU A CA 1
ATOM 2115 C C . LEU A 1 272 ? -4.023 -4.301 4.314 1.00 89.12 272 LEU A C 1
ATOM 2117 O O . LEU A 1 272 ? -4.974 -4.853 3.753 1.00 89.12 272 LEU A O 1
ATOM 2121 N N . MET A 1 273 ? -2.883 -4.037 3.679 1.00 90.06 273 MET A N 1
ATOM 2122 C CA . MET A 1 273 ? -2.619 -4.520 2.324 1.00 90.06 273 MET A CA 1
ATOM 2123 C C . MET A 1 273 ? -1.307 -5.306 2.238 1.00 90.06 273 MET A C 1
ATOM 2125 O O . MET A 1 273 ? -0.240 -4.872 2.670 1.00 90.06 273 MET A O 1
ATOM 2129 N N . ILE A 1 274 ? -1.381 -6.477 1.614 1.00 93.75 274 ILE A N 1
ATOM 2130 C CA . ILE A 1 274 ? -0.232 -7.328 1.317 1.00 93.75 274 ILE A CA 1
ATOM 2131 C C . ILE A 1 274 ? 0.304 -6.923 -0.050 1.00 93.75 274 ILE A C 1
ATOM 2133 O O . ILE A 1 274 ? -0.211 -7.323 -1.096 1.00 93.75 274 ILE A O 1
ATOM 2137 N N . ARG A 1 275 ? 1.355 -6.107 -0.042 1.00 91.06 275 ARG A N 1
ATOM 2138 C CA . ARG A 1 275 ? 1.983 -5.578 -1.250 1.00 91.06 275 ARG A CA 1
ATOM 2139 C C . ARG A 1 275 ? 2.884 -6.632 -1.892 1.00 91.06 275 ARG A C 1
ATOM 2141 O O . ARG A 1 275 ? 3.865 -7.074 -1.290 1.00 91.06 275 ARG A O 1
ATOM 2148 N N . VAL A 1 276 ? 2.618 -6.935 -3.163 1.00 91.38 276 VAL A N 1
ATOM 2149 C CA . VAL A 1 276 ? 3.434 -7.834 -3.992 1.00 91.38 276 VAL A CA 1
ATOM 2150 C C . VAL A 1 276 ? 3.832 -7.143 -5.290 1.00 91.38 276 VAL A C 1
ATOM 2152 O O . VAL A 1 276 ? 2.983 -6.662 -6.034 1.00 91.38 276 VAL A O 1
ATOM 2155 N N . ARG A 1 277 ? 5.135 -7.142 -5.589 1.00 94.44 277 ARG A N 1
ATOM 2156 C CA . ARG A 1 277 ? 5.652 -6.752 -6.906 1.00 94.44 277 ARG A CA 1
ATOM 2157 C C . ARG A 1 277 ? 5.608 -7.959 -7.832 1.00 94.44 277 ARG A C 1
ATOM 2159 O O . ARG A 1 277 ? 6.171 -9.002 -7.504 1.00 94.44 277 ARG A O 1
ATOM 2166 N N . LYS A 1 278 ? 4.938 -7.821 -8.973 1.00 94.56 278 LYS A N 1
ATOM 2167 C CA . LYS A 1 278 ? 4.734 -8.901 -9.948 1.00 94.56 278 LYS A CA 1
ATOM 2168 C C . LYS A 1 278 ? 5.585 -8.684 -11.191 1.00 94.56 278 LYS A C 1
ATOM 2170 O O . LYS A 1 278 ? 5.947 -7.551 -11.510 1.00 94.56 278 LYS A O 1
ATOM 2175 N N . ASN A 1 279 ? 5.884 -9.773 -11.899 1.00 96.06 279 ASN A N 1
ATOM 2176 C CA . ASN A 1 279 ? 6.499 -9.671 -13.215 1.00 96.06 279 ASN A CA 1
ATOM 2177 C C . ASN A 1 279 ? 5.541 -8.903 -14.132 1.00 96.06 279 ASN A C 1
ATOM 2179 O O . ASN A 1 279 ? 4.378 -9.283 -14.264 1.00 96.06 279 ASN A O 1
ATOM 2183 N N . ALA A 1 280 ? 6.037 -7.845 -14.760 1.00 96.38 280 ALA A N 1
ATOM 2184 C CA . ALA A 1 280 ? 5.292 -6.956 -15.634 1.00 96.38 280 ALA A CA 1
ATOM 2185 C C . ALA A 1 280 ? 4.665 -7.696 -16.832 1.00 96.38 280 ALA A C 1
ATOM 2187 O O . ALA A 1 280 ? 3.629 -7.271 -17.333 1.00 96.38 280 ALA A O 1
ATOM 2188 N N . ASN A 1 281 ? 5.239 -8.832 -17.251 1.00 94.50 281 ASN A N 1
ATOM 2189 C CA . ASN A 1 281 ? 4.641 -9.688 -18.279 1.00 94.50 281 ASN A CA 1
ATOM 2190 C C . ASN A 1 281 ? 3.322 -10.354 -17.852 1.00 94.50 281 ASN A C 1
ATOM 2192 O O . ASN A 1 281 ? 2.526 -10.727 -18.707 1.00 94.50 281 ASN A O 1
ATOM 2196 N N . ASN A 1 282 ? 3.105 -10.518 -16.546 1.00 95.56 282 ASN A N 1
ATOM 2197 C CA . ASN A 1 282 ? 2.020 -11.324 -15.985 1.00 95.56 282 ASN A CA 1
ATOM 2198 C C . ASN A 1 282 ? 0.988 -10.470 -15.237 1.00 95.56 282 ASN A C 1
ATOM 2200 O O . ASN A 1 282 ? 0.191 -11.013 -14.471 1.00 95.56 282 ASN A O 1
ATOM 2204 N N . LEU A 1 283 ? 1.035 -9.144 -15.393 1.00 96.12 283 LEU A N 1
ATOM 2205 C CA . LEU A 1 283 ? 0.030 -8.276 -14.792 1.00 96.12 283 LEU A CA 1
ATOM 2206 C C . LEU A 1 283 ? -1.337 -8.564 -15.399 1.00 96.12 283 LEU A C 1
ATOM 2208 O O . LEU A 1 283 ? -1.481 -8.748 -16.608 1.00 96.12 283 LEU A O 1
ATOM 2212 N N . THR A 1 284 ? -2.349 -8.545 -14.543 1.00 95.19 284 THR A N 1
ATOM 2213 C CA . THR A 1 284 ? -3.738 -8.445 -14.990 1.00 95.19 284 THR A CA 1
ATOM 2214 C C . THR A 1 284 ? -3.983 -7.099 -15.676 1.00 95.19 284 THR A C 1
ATOM 2216 O O . THR A 1 284 ? -3.199 -6.154 -15.532 1.00 95.19 284 THR A O 1
ATOM 2219 N N . ILE A 1 285 ? -5.088 -6.997 -16.417 1.00 94.62 285 ILE A N 1
ATOM 2220 C CA . ILE A 1 285 ? -5.486 -5.745 -17.071 1.00 94.62 285 ILE A CA 1
ATOM 2221 C C . ILE A 1 285 ? -5.664 -4.649 -16.014 1.00 94.62 285 ILE A C 1
ATOM 2223 O O . ILE A 1 285 ? -5.116 -3.562 -16.161 1.00 94.62 285 ILE A O 1
ATOM 2227 N N . GLU A 1 286 ? -6.322 -4.966 -14.898 1.00 92.75 286 GLU A N 1
ATOM 2228 C CA . GLU A 1 286 ? -6.567 -4.020 -13.813 1.00 92.75 286 GLU A CA 1
ATOM 2229 C C . GLU A 1 286 ? -5.269 -3.526 -13.161 1.00 92.75 286 GLU A C 1
ATOM 2231 O O . GLU A 1 286 ? -5.137 -2.339 -12.874 1.00 92.75 286 GLU A O 1
ATOM 2236 N N . GLU A 1 287 ? -4.293 -4.406 -12.926 1.00 95.50 287 GLU A N 1
ATOM 2237 C CA . GLU A 1 287 ? -3.000 -4.016 -12.346 1.00 95.50 287 GLU A CA 1
ATOM 2238 C C . GLU A 1 287 ? -2.189 -3.132 -13.288 1.00 95.50 287 GLU A C 1
ATOM 2240 O O . GLU A 1 287 ? -1.582 -2.150 -12.852 1.00 95.50 287 GLU A O 1
ATOM 2245 N N . LYS A 1 288 ? -2.199 -3.467 -14.582 1.00 96.06 288 LYS A N 1
ATOM 2246 C CA . LYS A 1 288 ? -1.546 -2.674 -15.619 1.00 96.06 288 LYS A CA 1
ATOM 2247 C C . LYS A 1 288 ? -2.164 -1.278 -15.701 1.00 96.06 288 LYS A C 1
ATOM 2249 O O . LYS A 1 288 ? -1.430 -0.291 -15.676 1.00 96.06 288 LYS A O 1
ATOM 2254 N N . ASP A 1 289 ? -3.491 -1.194 -15.740 1.00 94.12 289 ASP A N 1
ATOM 2255 C CA . ASP A 1 289 ? -4.212 0.074 -15.841 1.00 94.12 289 ASP A CA 1
ATOM 2256 C C . ASP A 1 289 ? -3.975 0.950 -14.608 1.00 94.12 289 ASP A C 1
ATOM 2258 O O . ASP A 1 289 ? -3.688 2.137 -14.755 1.00 94.12 289 ASP A O 1
ATOM 2262 N N . ARG A 1 290 ? -4.007 0.381 -13.391 1.00 93.94 290 ARG A N 1
ATOM 2263 C CA . ARG A 1 290 ? -3.645 1.121 -12.168 1.00 93.94 290 ARG A CA 1
ATOM 2264 C C . ARG A 1 290 ? -2.231 1.675 -12.256 1.00 93.94 290 ARG A C 1
ATOM 2266 O O . ARG A 1 290 ? -2.034 2.863 -12.030 1.00 93.94 290 ARG A O 1
ATOM 2273 N N . PHE A 1 291 ? -1.255 0.850 -12.637 1.00 96.31 291 PHE A N 1
ATOM 2274 C CA . PHE A 1 291 ? 0.131 1.297 -12.753 1.00 96.31 291 PHE A CA 1
ATOM 2275 C C . PHE A 1 291 ? 0.304 2.427 -13.781 1.00 96.31 291 PHE A C 1
ATOM 2277 O O . PHE A 1 291 ? 0.911 3.449 -13.455 1.00 96.31 291 PHE A O 1
ATOM 2284 N N . ILE A 1 292 ? -0.264 2.293 -14.985 1.00 95.50 292 ILE A N 1
ATOM 2285 C CA . ILE A 1 292 ? -0.202 3.329 -16.029 1.00 95.50 292 ILE A CA 1
ATOM 2286 C C . ILE A 1 292 ? -0.890 4.620 -15.559 1.00 95.50 292 ILE A C 1
ATOM 2288 O O . ILE A 1 292 ? -0.313 5.704 -15.668 1.00 95.50 292 ILE A O 1
ATOM 2292 N N . ASN A 1 293 ? -2.093 4.515 -14.990 1.00 91.62 293 ASN A N 1
ATOM 2293 C CA . ASN A 1 293 ? -2.855 5.669 -14.514 1.00 91.62 293 ASN A CA 1
ATOM 2294 C C . ASN A 1 293 ? -2.139 6.391 -13.367 1.00 91.62 293 ASN A C 1
ATOM 2296 O O . ASN A 1 293 ? -2.070 7.622 -13.374 1.00 91.62 293 ASN A O 1
ATOM 2300 N N . SER A 1 294 ? -1.557 5.657 -12.414 1.00 91.06 294 SER A N 1
ATOM 2301 C CA . SER A 1 294 ? -0.756 6.241 -11.334 1.00 91.06 294 SER A CA 1
ATOM 2302 C C . SER A 1 294 ? 0.487 6.943 -11.873 1.00 91.06 294 SER A C 1
ATOM 2304 O O . SER A 1 294 ? 0.809 8.039 -11.418 1.00 91.06 294 SER A O 1
ATOM 2306 N N . LEU A 1 295 ? 1.167 6.349 -12.858 1.00 92.00 295 LEU A N 1
ATOM 2307 C CA . LEU A 1 295 ? 2.376 6.911 -13.458 1.00 92.00 295 LEU A CA 1
ATOM 2308 C C . LEU A 1 295 ? 2.093 8.231 -14.186 1.00 92.00 295 LEU A C 1
ATOM 2310 O O . LEU A 1 295 ? 2.817 9.209 -14.008 1.00 92.00 295 LEU A O 1
ATOM 2314 N N . ILE A 1 296 ? 1.020 8.274 -14.974 1.00 90.06 296 ILE A N 1
ATOM 2315 C CA . ILE A 1 296 ? 0.615 9.461 -15.737 1.00 90.06 296 ILE A CA 1
ATOM 2316 C C . ILE A 1 296 ? 0.077 10.545 -14.825 1.00 90.06 296 ILE A C 1
ATOM 2318 O O . ILE A 1 296 ? 0.421 11.710 -15.000 1.00 90.06 296 ILE A O 1
ATOM 2322 N N . THR A 1 297 ? -0.720 10.166 -13.828 1.00 86.75 297 THR A N 1
ATOM 2323 C CA . THR A 1 297 ? -1.171 11.109 -12.806 1.00 86.75 297 THR A CA 1
ATOM 2324 C C . THR A 1 297 ? 0.038 11.732 -12.118 1.00 86.75 297 THR A C 1
ATOM 2326 O O . THR A 1 297 ? 0.155 12.949 -12.098 1.00 86.75 297 THR A O 1
ATOM 2329 N N . LEU A 1 298 ? 1.000 10.924 -11.658 1.00 85.75 298 LEU A N 1
ATOM 2330 C CA . LEU A 1 298 ? 2.223 11.427 -11.028 1.00 85.75 298 LEU A CA 1
ATOM 2331 C C . LEU A 1 298 ? 3.039 12.348 -11.952 1.00 85.75 298 LEU A C 1
ATOM 2333 O O . LEU A 1 298 ? 3.642 13.309 -11.480 1.00 85.75 298 LEU A O 1
ATOM 2337 N N . ASN A 1 299 ? 3.078 12.066 -13.255 1.00 85.88 299 ASN A N 1
ATOM 2338 C CA . ASN A 1 299 ? 3.739 12.934 -14.226 1.00 85.88 299 ASN A CA 1
ATOM 2339 C C . ASN A 1 299 ? 3.000 14.263 -14.414 1.00 85.88 299 ASN A C 1
ATOM 2341 O O . ASN A 1 299 ? 3.631 15.312 -14.427 1.00 85.88 299 ASN A O 1
ATOM 2345 N N . ASN A 1 300 ? 1.673 14.235 -14.521 1.00 81.81 300 ASN A N 1
ATOM 2346 C CA . ASN A 1 300 ? 0.870 15.423 -14.798 1.00 81.81 300 ASN A CA 1
ATOM 2347 C C . ASN A 1 300 ? 0.693 16.319 -13.568 1.00 81.81 300 ASN A C 1
ATOM 2349 O O . ASN A 1 300 ? 0.570 17.536 -13.708 1.00 81.81 300 ASN A O 1
ATOM 2353 N N . THR A 1 301 ? 0.703 15.754 -12.360 1.00 72.88 301 THR A N 1
ATOM 2354 C CA . THR A 1 301 ? 0.594 16.543 -11.135 1.00 72.88 301 THR A CA 1
ATOM 2355 C C . THR A 1 301 ? 1.931 17.230 -10.839 1.00 72.88 301 THR A C 1
ATOM 2357 O O . THR A 1 301 ? 2.885 16.607 -10.370 1.00 72.88 301 THR A O 1
ATOM 2360 N N . ASN A 1 302 ? 2.022 18.527 -11.160 1.00 59.91 302 ASN A N 1
ATOM 2361 C CA . ASN A 1 302 ? 3.192 19.391 -10.937 1.00 59.91 302 ASN A CA 1
ATOM 2362 C C . ASN A 1 302 ? 4.529 18.836 -11.476 1.00 59.91 302 ASN A C 1
ATOM 2364 O O . ASN A 1 302 ? 5.584 19.103 -10.902 1.00 59.91 302 ASN A O 1
ATOM 2368 N N . ASN A 1 303 ? 4.510 18.063 -12.570 1.00 62.03 303 ASN A N 1
ATOM 2369 C CA . ASN A 1 303 ? 5.695 17.414 -13.147 1.00 62.03 303 ASN A CA 1
ATOM 2370 C C . ASN A 1 303 ? 6.462 16.513 -12.162 1.00 62.03 303 ASN A C 1
ATOM 2372 O O . ASN A 1 303 ? 7.649 16.281 -12.360 1.00 62.03 303 ASN A O 1
ATOM 2376 N N . LYS A 1 304 ? 5.839 15.974 -11.106 1.00 72.94 304 LYS A N 1
ATOM 2377 C CA . LYS A 1 304 ? 6.555 15.285 -10.010 1.00 72.94 304 LYS A CA 1
ATOM 2378 C C . LYS A 1 304 ? 7.383 14.071 -10.447 1.00 72.94 304 LYS A C 1
ATOM 2380 O O . LYS A 1 304 ? 8.350 13.719 -9.770 1.00 72.94 304 LYS A O 1
ATOM 2385 N N . TYR A 1 305 ? 7.069 13.446 -11.581 1.00 83.88 305 TYR A N 1
ATOM 2386 C CA . TYR A 1 305 ? 7.917 12.385 -12.132 1.00 83.88 305 TYR A CA 1
ATOM 2387 C C . TYR A 1 305 ? 9.319 12.890 -12.536 1.00 83.88 305 TYR A C 1
ATOM 2389 O O . TYR A 1 305 ? 10.300 12.168 -12.343 1.00 83.88 305 TYR A O 1
ATOM 2397 N N . ILE A 1 306 ? 9.460 14.143 -13.002 1.00 84.38 306 ILE A N 1
ATOM 2398 C CA . ILE A 1 306 ? 10.771 14.720 -13.366 1.00 84.38 306 ILE A CA 1
ATOM 2399 C C . ILE A 1 306 ? 11.729 14.751 -12.177 1.00 84.38 306 ILE A C 1
ATOM 2401 O O . ILE A 1 306 ? 12.937 14.646 -12.357 1.00 84.38 306 ILE A O 1
ATOM 2405 N N . THR A 1 307 ? 11.215 14.845 -10.948 1.00 83.88 307 THR A N 1
ATOM 2406 C CA . THR A 1 307 ? 12.039 14.815 -9.739 1.00 83.88 307 THR A CA 1
ATOM 2407 C C . THR A 1 307 ? 12.808 13.502 -9.636 1.00 83.88 307 THR A C 1
ATOM 2409 O O . THR A 1 307 ? 13.995 13.522 -9.328 1.00 83.88 307 THR A O 1
ATOM 2412 N N . PHE A 1 308 ? 12.179 12.369 -9.962 1.00 87.38 308 PHE A N 1
ATOM 2413 C CA . PHE A 1 308 ? 12.846 11.065 -9.971 1.00 87.38 308 PHE A CA 1
ATOM 2414 C C . PHE A 1 308 ? 13.905 10.971 -11.068 1.00 87.38 308 PHE A C 1
ATOM 2416 O O . PHE A 1 308 ? 14.987 10.441 -10.826 1.00 87.38 308 PHE A O 1
ATOM 2423 N N . VAL A 1 309 ? 13.633 11.549 -12.240 1.00 87.50 309 VAL A N 1
ATOM 2424 C CA . VAL A 1 309 ? 14.627 11.652 -13.317 1.00 87.50 309 VAL A CA 1
ATOM 2425 C C . VAL A 1 309 ? 15.819 12.486 -12.857 1.00 87.50 309 VAL A C 1
ATOM 2427 O O . VAL A 1 309 ? 16.951 12.028 -12.940 1.00 87.50 309 VAL A O 1
ATOM 2430 N N . ASN A 1 310 ? 15.576 13.668 -12.288 1.00 85.44 310 ASN A N 1
ATOM 2431 C CA . ASN A 1 310 ? 16.621 14.569 -11.808 1.00 85.44 310 ASN A CA 1
ATOM 2432 C C . ASN A 1 310 ? 17.477 13.927 -10.707 1.00 85.44 310 ASN A C 1
ATOM 2434 O O . ASN A 1 310 ? 18.703 14.023 -10.774 1.00 85.44 310 ASN A O 1
ATOM 2438 N N . ILE A 1 311 ? 16.857 13.224 -9.751 1.00 86.94 311 ILE A N 1
ATOM 2439 C CA . ILE A 1 311 ? 17.558 12.469 -8.697 1.00 86.94 311 ILE A CA 1
ATOM 2440 C C . ILE A 1 311 ? 18.486 11.405 -9.299 1.00 86.94 311 ILE A C 1
ATOM 2442 O O . ILE A 1 311 ? 19.577 11.194 -8.782 1.00 86.94 311 ILE A O 1
ATOM 2446 N N . HIS A 1 312 ? 18.091 10.760 -10.399 1.00 89.69 312 HIS A N 1
ATOM 2447 C CA . HIS A 1 312 ? 18.891 9.727 -11.073 1.00 89.69 312 HIS A CA 1
ATOM 2448 C C . HIS A 1 312 ? 19.789 10.271 -12.206 1.00 89.69 312 HIS A C 1
ATOM 2450 O O . HIS A 1 312 ? 20.426 9.509 -12.926 1.00 89.69 312 HIS A O 1
ATOM 2456 N N . THR A 1 313 ? 19.897 11.596 -12.362 1.00 82.94 313 THR A N 1
ATOM 2457 C CA . THR A 1 313 ? 20.853 12.229 -13.295 1.00 82.94 313 THR A CA 1
ATOM 2458 C C . THR A 1 313 ? 22.188 12.568 -12.615 1.00 82.94 313 THR A C 1
ATOM 2460 O O . THR A 1 313 ? 22.411 12.236 -11.452 1.00 82.94 313 THR A O 1
ATOM 2463 N N . ARG A 1 314 ? 23.110 13.231 -13.341 1.00 65.50 314 ARG A N 1
ATOM 2464 C CA . ARG A 1 314 ? 24.516 13.494 -12.949 1.00 65.50 314 ARG A CA 1
ATOM 2465 C C . ARG A 1 314 ? 24.759 13.849 -11.468 1.00 65.50 314 ARG A C 1
ATOM 2467 O O . ARG A 1 314 ? 25.763 13.362 -10.956 1.00 65.50 314 ARG A O 1
ATOM 2474 N N . PRO A 1 315 ? 23.922 14.652 -10.778 1.00 64.88 315 PRO A N 1
ATOM 2475 C CA . PRO A 1 315 ? 24.102 14.928 -9.352 1.00 64.88 315 PRO A CA 1
ATOM 2476 C C . PRO A 1 315 ? 23.966 13.702 -8.431 1.00 64.88 315 PRO A C 1
ATOM 2478 O O . PRO A 1 315 ? 24.715 13.613 -7.468 1.00 64.88 315 PRO A O 1
ATOM 2481 N N . GLY A 1 316 ? 23.066 12.754 -8.721 1.00 68.44 316 GLY A N 1
ATOM 2482 C CA . GLY A 1 316 ? 22.840 11.560 -7.888 1.00 68.44 316 GLY A CA 1
ATOM 2483 C C . GLY A 1 316 ? 23.647 10.325 -8.300 1.00 68.44 316 GLY A C 1
ATOM 2484 O O . GLY A 1 316 ? 23.757 9.371 -7.530 1.00 68.44 316 GLY A O 1
ATOM 2485 N N . VAL A 1 317 ? 24.270 10.344 -9.486 1.00 74.56 317 VAL A N 1
ATOM 2486 C CA . VAL A 1 317 ? 25.106 9.236 -9.988 1.00 74.56 317 VAL A CA 1
ATOM 2487 C C . VAL A 1 317 ? 26.199 8.804 -8.994 1.00 74.56 317 VAL A C 1
ATOM 2489 O O . VAL A 1 317 ? 26.342 7.600 -8.801 1.00 74.56 317 VAL A O 1
ATOM 2492 N N . PRO A 1 318 ? 26.953 9.703 -8.325 1.00 79.56 318 PRO A N 1
ATOM 2493 C CA . PRO A 1 318 ? 28.005 9.280 -7.393 1.00 79.56 318 PRO A CA 1
ATOM 2494 C C . PRO A 1 318 ? 27.491 8.554 -6.140 1.00 79.56 318 PRO A C 1
ATOM 2496 O O . PRO A 1 318 ? 28.231 7.781 -5.539 1.00 79.56 318 PRO A O 1
ATOM 2499 N N . GLU A 1 319 ? 26.244 8.804 -5.732 1.00 82.12 319 GLU A N 1
ATOM 2500 C CA . GLU A 1 319 ? 25.626 8.160 -4.564 1.00 82.12 319 GLU A CA 1
ATOM 2501 C C . GLU A 1 319 ? 25.012 6.804 -4.927 1.00 82.12 319 GLU A C 1
ATOM 2503 O O . GLU A 1 319 ? 25.089 5.841 -4.158 1.00 82.12 319 GLU A O 1
ATOM 2508 N N . GLY A 1 320 ? 24.401 6.742 -6.113 1.00 88.06 320 GLY A N 1
ATOM 2509 C CA . GLY A 1 320 ? 23.679 5.577 -6.603 1.00 88.06 320 GLY A CA 1
ATOM 2510 C C . GLY A 1 320 ? 24.525 4.571 -7.371 1.00 88.06 320 GLY A C 1
ATOM 2511 O O . GLY A 1 320 ? 24.078 3.439 -7.505 1.00 88.06 320 GLY A O 1
ATOM 2512 N N . HIS A 1 321 ? 25.717 4.934 -7.854 1.00 93.31 321 HIS A N 1
ATOM 2513 C CA . HIS A 1 321 ? 26.535 4.093 -8.735 1.00 93.31 321 HIS A CA 1
ATOM 2514 C C . HIS A 1 321 ? 28.017 4.065 -8.360 1.00 93.31 321 HIS A C 1
ATOM 2516 O O . HIS A 1 321 ? 28.540 4.974 -7.720 1.00 93.31 321 HIS A O 1
ATOM 2522 N N . ASN A 1 322 ? 28.717 3.016 -8.797 1.00 89.56 322 ASN A N 1
ATOM 2523 C CA . ASN A 1 322 ? 30.155 2.774 -8.630 1.00 89.56 322 ASN A CA 1
ATOM 2524 C C . ASN A 1 322 ? 30.627 2.709 -7.165 1.00 89.56 322 ASN A C 1
ATOM 2526 O O . ASN A 1 322 ? 31.821 2.591 -6.884 1.00 89.56 322 ASN A O 1
ATOM 2530 N N . GLY A 1 323 ? 29.695 2.730 -6.215 1.00 88.50 323 GLY A N 1
ATOM 2531 C CA . GLY A 1 323 ? 29.949 2.790 -4.783 1.00 88.50 323 GLY A CA 1
ATOM 2532 C C . GLY A 1 323 ? 29.225 1.687 -4.016 1.00 88.50 323 GLY A C 1
ATOM 2533 O O . GLY A 1 323 ? 28.398 0.959 -4.575 1.00 88.50 323 GLY A O 1
ATOM 2534 N N . PRO A 1 324 ? 29.524 1.523 -2.720 1.00 90.00 324 PRO A N 1
ATOM 2535 C CA . PRO A 1 324 ? 28.845 0.543 -1.880 1.00 90.00 324 PRO A CA 1
ATOM 2536 C C . PRO A 1 324 ? 27.358 0.869 -1.685 1.00 90.00 324 PRO A C 1
ATOM 2538 O O . PRO A 1 324 ? 26.618 0.003 -1.244 1.00 90.00 324 PRO A O 1
ATOM 2541 N N . GLY A 1 325 ? 26.897 2.074 -2.036 1.00 91.50 325 GLY A N 1
ATOM 2542 C CA . GLY A 1 325 ? 25.492 2.472 -1.949 1.00 91.50 325 GLY A CA 1
ATOM 2543 C C . GLY A 1 325 ? 24.575 1.862 -3.014 1.00 91.50 325 GLY A C 1
ATOM 2544 O O . GLY A 1 325 ? 23.368 1.872 -2.804 1.00 91.50 325 GLY A O 1
ATOM 2545 N N . PHE A 1 326 ? 25.108 1.290 -4.104 1.00 94.38 326 PHE A N 1
ATOM 2546 C CA . PHE A 1 326 ? 24.342 0.953 -5.316 1.00 94.38 326 PHE A CA 1
ATOM 2547 C C . PHE A 1 326 ? 22.989 0.259 -5.064 1.00 94.38 326 PHE A C 1
ATOM 2549 O O . PHE A 1 326 ? 21.941 0.778 -5.459 1.00 94.38 326 PHE A O 1
ATOM 2556 N N . LEU A 1 327 ? 22.984 -0.882 -4.362 1.00 94.00 327 LEU A N 1
ATOM 2557 C CA . LEU A 1 327 ? 21.761 -1.664 -4.134 1.00 94.00 327 LEU A CA 1
ATOM 2558 C C . LEU A 1 327 ? 20.789 -0.975 -3.173 1.00 94.00 327 LEU A C 1
ATOM 2560 O O . LEU A 1 327 ? 19.578 -0.992 -3.396 1.00 94.00 327 LEU A O 1
ATOM 2564 N N . ALA A 1 328 ? 21.308 -0.379 -2.098 1.00 93.88 328 ALA A N 1
ATOM 2565 C CA . ALA A 1 328 ? 20.490 0.288 -1.091 1.00 93.88 328 ALA A CA 1
ATOM 2566 C C . ALA A 1 328 ? 19.861 1.576 -1.643 1.00 93.88 328 ALA A C 1
ATOM 2568 O O . ALA A 1 328 ? 18.666 1.800 -1.451 1.00 93.88 328 ALA A O 1
ATOM 2569 N N . TRP A 1 329 ? 20.638 2.366 -2.388 1.00 94.25 329 TRP A N 1
ATOM 2570 C CA . TRP A 1 329 ? 20.196 3.596 -3.037 1.00 94.25 329 TRP A CA 1
ATOM 2571 C C . TRP A 1 329 ? 19.079 3.309 -4.042 1.00 94.25 329 TRP A C 1
ATOM 2573 O O . TRP A 1 329 ? 17.994 3.875 -3.926 1.00 94.25 329 TRP A O 1
ATOM 2583 N N . HIS A 1 330 ? 19.271 2.344 -4.952 1.00 95.31 330 HIS A N 1
ATOM 2584 C CA . HIS A 1 330 ? 18.237 1.987 -5.930 1.00 95.31 330 HIS A CA 1
ATOM 2585 C C . HIS A 1 330 ? 16.996 1.387 -5.265 1.00 95.31 330 HIS A C 1
ATOM 2587 O O . HIS A 1 330 ? 15.877 1.679 -5.687 1.00 95.31 330 HIS A O 1
ATOM 2593 N N . ARG A 1 331 ? 17.155 0.595 -4.192 1.00 94.50 331 ARG A N 1
ATOM 2594 C CA . ARG A 1 331 ? 16.022 0.079 -3.407 1.00 94.50 331 ARG A CA 1
ATOM 2595 C C . ARG A 1 331 ? 15.207 1.212 -2.781 1.00 94.50 331 ARG A C 1
ATOM 2597 O O . ARG A 1 331 ? 13.979 1.168 -2.852 1.00 94.50 331 ARG A O 1
ATOM 2604 N N . ALA A 1 332 ? 15.866 2.209 -2.194 1.00 91.75 332 ALA A N 1
ATOM 2605 C CA . ALA A 1 332 ? 15.207 3.384 -1.632 1.00 91.75 332 ALA A CA 1
ATOM 2606 C C . ALA A 1 332 ? 14.538 4.234 -2.724 1.00 91.75 332 ALA A C 1
ATOM 2608 O O . ALA A 1 332 ? 13.392 4.648 -2.556 1.00 91.75 332 ALA A O 1
ATOM 2609 N N . PHE A 1 333 ? 15.203 4.415 -3.869 1.00 92.00 333 PHE A N 1
ATOM 2610 C CA . PHE A 1 333 ? 14.676 5.129 -5.030 1.00 92.00 333 PHE A CA 1
ATOM 2611 C C . PHE A 1 333 ? 13.366 4.511 -5.539 1.00 92.00 333 PHE A C 1
ATOM 2613 O O . PHE A 1 333 ? 12.346 5.199 -5.617 1.00 92.00 333 PHE A O 1
ATOM 2620 N N . VAL A 1 334 ? 13.350 3.197 -5.808 1.00 94.69 334 VAL A N 1
ATOM 2621 C CA . VAL A 1 334 ? 12.128 2.518 -6.276 1.00 94.69 334 VAL A CA 1
ATOM 2622 C C . VAL A 1 334 ? 11.057 2.452 -5.191 1.00 94.69 334 VAL A C 1
ATOM 2624 O O . VAL A 1 334 ? 9.874 2.510 -5.502 1.00 94.69 334 VAL A O 1
ATOM 2627 N N . LEU A 1 335 ? 11.431 2.345 -3.911 1.00 90.44 335 LEU A N 1
ATOM 2628 C CA . LEU A 1 335 ? 10.459 2.409 -2.822 1.00 90.44 335 LEU A CA 1
ATOM 2629 C C . LEU A 1 335 ? 9.788 3.786 -2.769 1.00 90.44 335 LEU A C 1
ATOM 2631 O O . LEU A 1 335 ? 8.570 3.847 -2.653 1.00 90.44 335 LEU A O 1
ATOM 2635 N N . ASN A 1 336 ? 10.549 4.874 -2.903 1.00 88.00 336 ASN A N 1
ATOM 2636 C CA . ASN A 1 336 ? 9.999 6.228 -2.922 1.00 88.00 336 ASN A CA 1
ATOM 2637 C C . ASN A 1 336 ? 9.065 6.436 -4.126 1.00 88.00 336 ASN A C 1
ATOM 2639 O O . ASN A 1 336 ? 7.951 6.928 -3.954 1.00 88.00 336 ASN A O 1
ATOM 2643 N N . LEU A 1 337 ? 9.461 5.980 -5.322 1.00 90.75 337 LEU A N 1
ATOM 2644 C CA . LEU A 1 337 ? 8.586 6.024 -6.497 1.00 90.75 337 LEU A CA 1
ATOM 2645 C C . LEU A 1 337 ? 7.279 5.263 -6.246 1.00 90.75 337 LEU A C 1
ATOM 2647 O O . LEU A 1 337 ? 6.204 5.815 -6.458 1.00 90.75 337 LEU A O 1
ATOM 2651 N N . GLU A 1 338 ? 7.357 4.034 -5.733 1.00 91.81 338 GLU A N 1
ATOM 2652 C CA . GLU A 1 338 ? 6.171 3.238 -5.402 1.00 91.81 338 GLU A CA 1
ATOM 2653 C C . GLU A 1 338 ? 5.259 3.962 -4.409 1.00 91.81 338 GLU A C 1
ATOM 2655 O O . GLU A 1 338 ? 4.056 4.006 -4.628 1.00 91.81 338 GLU A O 1
ATOM 2660 N N . ARG A 1 339 ? 5.812 4.617 -3.380 1.00 85.62 339 ARG A N 1
ATOM 2661 C CA . ARG A 1 339 ? 5.018 5.403 -2.422 1.00 85.62 339 ARG A CA 1
ATOM 2662 C C . ARG A 1 339 ? 4.312 6.586 -3.072 1.00 85.62 339 ARG A C 1
ATOM 2664 O O . ARG A 1 339 ? 3.173 6.881 -2.723 1.00 85.62 339 ARG A O 1
ATOM 2671 N N . LYS A 1 340 ? 4.947 7.253 -4.040 1.00 85.00 340 LYS A N 1
ATOM 2672 C CA . LYS A 1 340 ? 4.293 8.328 -4.803 1.00 85.00 340 LYS A CA 1
ATOM 2673 C C . LYS A 1 340 ? 3.191 7.804 -5.717 1.00 85.00 340 LYS A C 1
ATOM 2675 O O . LYS A 1 340 ? 2.160 8.458 -5.828 1.00 85.00 340 LYS A O 1
ATOM 2680 N N . LEU A 1 341 ? 3.360 6.623 -6.308 1.00 89.12 341 LEU A N 1
ATOM 2681 C CA . LEU A 1 341 ? 2.286 5.965 -7.055 1.00 89.12 341 LEU A CA 1
ATOM 2682 C C . LEU A 1 341 ? 1.135 5.555 -6.121 1.00 89.12 341 LEU A C 1
ATOM 2684 O O . LEU A 1 341 ? -0.024 5.776 -6.460 1.00 89.12 341 LEU A O 1
ATOM 2688 N N . GLN A 1 342 ? 1.445 5.056 -4.922 1.00 87.81 342 GLN A N 1
ATOM 2689 C CA . GLN A 1 342 ? 0.465 4.665 -3.900 1.00 87.81 342 GLN A CA 1
ATOM 2690 C C . GLN A 1 342 ? -0.309 5.846 -3.299 1.00 87.81 342 GLN A C 1
ATOM 2692 O O . GLN A 1 342 ? -1.423 5.679 -2.798 1.00 87.81 342 GLN A O 1
ATOM 2697 N N . ALA A 1 343 ? 0.234 7.061 -3.381 1.00 80.19 343 ALA A N 1
ATOM 2698 C CA . ALA A 1 343 ? -0.522 8.273 -3.078 1.00 80.19 343 ALA A CA 1
ATOM 2699 C C . ALA A 1 343 ? -1.635 8.535 -4.113 1.00 80.19 343 ALA A C 1
ATOM 2701 O O . ALA A 1 343 ? -2.652 9.124 -3.760 1.00 80.19 343 ALA A O 1
ATOM 2702 N N . VAL A 1 344 ? -1.466 8.074 -5.360 1.00 82.69 344 VAL A N 1
ATOM 2703 C CA . VAL A 1 344 ? -2.504 8.134 -6.402 1.00 82.69 344 VAL A CA 1
ATOM 2704 C C . VAL A 1 344 ? -3.472 6.959 -6.280 1.00 82.69 344 VAL A C 1
ATOM 2706 O O . VAL A 1 344 ? -4.679 7.170 -6.213 1.00 82.69 344 VAL A O 1
ATOM 2709 N N . ASP A 1 345 ? -2.948 5.733 -6.241 1.00 87.44 345 ASP A N 1
ATOM 2710 C CA . ASP A 1 345 ? -3.733 4.508 -6.067 1.00 87.44 345 ASP A CA 1
ATOM 2711 C C . ASP A 1 345 ? -3.048 3.595 -5.041 1.00 87.44 345 ASP A C 1
ATOM 2713 O O . ASP A 1 345 ? -2.014 3.014 -5.365 1.00 87.44 345 ASP A O 1
ATOM 2717 N N . PRO A 1 346 ? -3.588 3.431 -3.819 1.00 86.44 346 PRO A N 1
ATOM 2718 C CA . PRO A 1 346 ? -2.932 2.651 -2.767 1.00 86.44 346 PRO A CA 1
ATOM 2719 C C . PRO A 1 346 ? -2.668 1.193 -3.154 1.00 86.44 346 PRO A C 1
ATOM 2721 O O . PRO A 1 346 ? -1.695 0.590 -2.703 1.00 86.44 346 PRO A O 1
ATOM 2724 N N . ALA A 1 347 ? -3.495 0.634 -4.038 1.00 90.31 347 ALA A N 1
ATOM 2725 C CA . ALA A 1 347 ? -3.399 -0.756 -4.442 1.00 90.31 347 ALA A CA 1
ATOM 2726 C C . ALA A 1 347 ? -2.341 -1.005 -5.531 1.00 90.31 347 ALA A C 1
ATOM 2728 O O . ALA A 1 347 ? -2.151 -2.150 -5.948 1.00 90.31 347 ALA A O 1
ATOM 2729 N N . VAL A 1 348 ? -1.660 0.039 -6.017 1.00 92.75 348 VAL A N 1
ATOM 2730 C CA . VAL A 1 348 ? -0.581 -0.101 -6.997 1.00 92.75 348 VAL A CA 1
ATOM 2731 C C . VAL A 1 348 ? 0.692 -0.647 -6.342 1.00 92.75 348 VAL A C 1
ATOM 2733 O O . VAL A 1 348 ? 1.077 -0.269 -5.234 1.00 92.75 348 VAL A O 1
ATOM 2736 N N . ALA A 1 349 ? 1.386 -1.523 -7.062 1.00 92.44 349 ALA A N 1
ATOM 2737 C CA . ALA A 1 349 ? 2.739 -1.957 -6.744 1.00 92.44 349 ALA A CA 1
ATOM 2738 C C . ALA A 1 349 ? 3.618 -1.770 -7.982 1.00 92.44 349 ALA A C 1
ATOM 2740 O O . ALA A 1 349 ? 3.144 -1.926 -9.109 1.00 92.44 349 ALA A O 1
ATOM 2741 N N . LEU A 1 350 ? 4.901 -1.452 -7.791 1.00 95.69 350 LEU A N 1
ATOM 2742 C CA . LEU A 1 350 ? 5.835 -1.388 -8.911 1.00 95.69 350 LEU A CA 1
ATOM 2743 C C . LEU A 1 350 ? 6.028 -2.793 -9.491 1.00 95.69 350 LEU A C 1
ATOM 2745 O O . LEU A 1 350 ? 6.483 -3.686 -8.767 1.00 95.69 350 LEU A O 1
ATOM 2749 N N . PRO A 1 351 ? 5.734 -3.017 -10.780 1.00 97.00 351 PRO A N 1
ATOM 2750 C CA . PRO A 1 351 ? 6.055 -4.284 -11.403 1.00 97.00 351 PRO A CA 1
ATOM 2751 C C . PRO A 1 351 ? 7.561 -4.370 -11.679 1.00 97.00 351 PRO A C 1
ATOM 2753 O O . PRO A 1 351 ? 8.266 -3.359 -11.714 1.00 97.00 351 PRO A O 1
ATOM 2756 N N . TYR A 1 352 ? 8.066 -5.582 -11.888 1.00 96.00 352 TYR A N 1
ATOM 2757 C CA . TYR A 1 352 ? 9.449 -5.804 -12.309 1.00 96.00 352 TYR A CA 1
ATOM 2758 C C . TYR A 1 352 ? 9.500 -6.434 -13.697 1.00 96.00 352 TYR A C 1
ATOM 2760 O O . TYR A 1 352 ? 8.650 -7.241 -14.059 1.00 96.00 352 TYR A O 1
ATOM 2768 N N . TRP A 1 353 ? 10.531 -6.108 -14.468 1.00 93.44 353 TRP A N 1
ATOM 2769 C CA . TRP A 1 353 ? 10.865 -6.831 -15.689 1.00 93.44 353 TRP A CA 1
ATOM 2770 C C . TRP A 1 353 ? 11.979 -7.829 -15.374 1.00 93.44 353 TRP A C 1
ATOM 2772 O O . TRP A 1 353 ? 13.052 -7.446 -14.913 1.00 93.44 353 TRP A O 1
ATOM 2782 N N . LYS A 1 354 ? 11.718 -9.118 -15.603 1.00 92.62 354 LYS A N 1
ATOM 2783 C CA . LYS A 1 354 ? 12.752 -10.154 -15.577 1.00 92.62 354 LYS A CA 1
ATOM 2784 C C . LYS A 1 354 ? 13.572 -10.061 -16.873 1.00 92.62 354 LYS A C 1
ATOM 2786 O O . LYS A 1 354 ? 13.075 -10.417 -17.935 1.00 92.62 354 LYS A O 1
ATOM 2791 N N . PHE A 1 355 ? 14.780 -9.502 -16.789 1.00 89.62 355 PHE A N 1
ATOM 2792 C CA . PHE A 1 355 ? 15.555 -9.087 -17.967 1.00 89.62 355 PHE A CA 1
ATOM 2793 C C . PHE A 1 355 ? 16.017 -10.242 -18.864 1.00 89.62 355 PHE A C 1
ATOM 2795 O O . PHE A 1 355 ? 16.245 -10.029 -20.046 1.00 89.62 355 PHE A O 1
ATOM 2802 N N . ASP A 1 356 ? 16.153 -11.448 -18.319 1.00 88.62 356 ASP A N 1
ATOM 2803 C CA . ASP A 1 356 ? 16.630 -12.649 -19.012 1.00 88.62 356 ASP A CA 1
ATOM 2804 C C . ASP A 1 356 ? 15.516 -13.468 -19.678 1.00 88.62 356 ASP A C 1
ATOM 2806 O O . ASP A 1 356 ? 15.735 -14.619 -20.040 1.00 88.62 356 ASP A O 1
ATOM 2810 N N . VAL A 1 357 ? 14.321 -12.892 -19.845 1.00 90.50 357 VAL A N 1
ATOM 2811 C CA . VAL A 1 357 ? 13.213 -13.508 -20.588 1.00 90.50 357 VAL A CA 1
ATOM 2812 C C . VAL A 1 357 ? 12.571 -12.511 -21.548 1.00 90.50 357 VAL A C 1
ATOM 2814 O O . VAL A 1 357 ? 12.677 -11.291 -21.383 1.00 90.50 357 VAL A O 1
ATOM 2817 N N . ALA A 1 358 ? 11.849 -13.036 -22.537 1.00 90.75 358 ALA A N 1
ATOM 2818 C CA . ALA A 1 358 ? 11.074 -12.234 -23.471 1.00 90.75 358 ALA A CA 1
ATOM 2819 C C . ALA A 1 358 ? 10.057 -11.336 -22.740 1.00 90.75 358 ALA A C 1
ATOM 2821 O O . ALA A 1 358 ? 9.358 -11.754 -21.817 1.00 90.75 358 ALA A O 1
ATOM 2822 N N . ALA A 1 359 ? 9.953 -10.088 -23.189 1.00 89.94 359 ALA A N 1
ATOM 2823 C CA . ALA A 1 359 ? 9.132 -9.043 -22.578 1.00 89.94 359 ALA A CA 1
ATOM 2824 C C . ALA A 1 359 ? 7.992 -8.588 -23.503 1.00 89.94 359 ALA A C 1
ATOM 2826 O O . ALA A 1 359 ? 7.759 -7.393 -23.689 1.00 89.94 359 ALA A O 1
ATOM 2827 N N . SER A 1 360 ? 7.315 -9.551 -24.135 1.00 88.31 360 SER A N 1
ATOM 2828 C CA . SER A 1 360 ? 6.315 -9.308 -25.185 1.00 88.31 360 SER A CA 1
ATOM 2829 C C . SER A 1 360 ? 5.127 -8.469 -24.713 1.00 88.31 360 SER A C 1
ATOM 2831 O O . SER A 1 360 ? 4.647 -7.631 -25.472 1.00 88.31 360 SER A O 1
ATOM 2833 N N . ALA A 1 361 ? 4.670 -8.648 -23.471 1.00 92.50 361 ALA A N 1
ATOM 2834 C CA . ALA A 1 361 ? 3.572 -7.851 -22.929 1.00 92.50 361 ALA A CA 1
ATOM 2835 C C . ALA A 1 361 ? 4.034 -6.446 -22.510 1.00 92.50 361 ALA A C 1
ATOM 2837 O O . ALA A 1 361 ? 3.298 -5.477 -22.692 1.00 92.50 361 ALA A O 1
ATOM 2838 N N . ILE A 1 362 ? 5.263 -6.320 -21.994 1.00 92.75 362 ILE A N 1
ATOM 2839 C CA . ILE A 1 362 ? 5.846 -5.042 -21.552 1.00 92.75 362 ILE A CA 1
ATOM 2840 C C . ILE A 1 362 ? 6.087 -4.125 -22.753 1.00 92.75 362 ILE A C 1
ATOM 2842 O O . ILE A 1 362 ? 5.615 -2.987 -22.764 1.00 92.75 362 ILE A O 1
ATOM 2846 N N . PHE A 1 363 ? 6.785 -4.626 -23.776 1.00 90.69 363 PHE A N 1
ATOM 2847 C CA . PHE A 1 363 ? 7.110 -3.884 -24.995 1.00 90.69 363 PHE A CA 1
ATOM 2848 C C . PHE A 1 363 ? 6.019 -4.039 -26.057 1.00 90.69 363 PHE A C 1
ATOM 2850 O O . PHE A 1 363 ? 6.258 -4.486 -27.179 1.00 90.69 363 PHE A O 1
ATOM 2857 N N . SER A 1 364 ? 4.800 -3.667 -25.672 1.00 91.62 364 SER A N 1
ATOM 2858 C CA . SER A 1 364 ? 3.617 -3.639 -26.528 1.00 91.62 364 SER A CA 1
ATOM 2859 C C . SER A 1 364 ? 2.991 -2.244 -26.534 1.00 91.62 364 SER A C 1
ATOM 2861 O O . SER A 1 364 ? 3.188 -1.459 -25.600 1.00 91.62 364 SER A O 1
ATOM 2863 N N . GLY A 1 365 ? 2.191 -1.944 -27.562 1.00 92.38 365 GLY A N 1
ATOM 2864 C CA . GLY A 1 365 ? 1.457 -0.678 -27.648 1.00 92.38 365 GLY A CA 1
ATOM 2865 C C . GLY A 1 365 ? 0.454 -0.468 -26.505 1.00 92.38 365 GLY A C 1
ATOM 2866 O O . GLY A 1 365 ? 0.127 0.671 -26.182 1.00 92.38 365 GLY A O 1
ATOM 2867 N N . ASP A 1 366 ? 0.023 -1.544 -25.842 1.00 93.44 366 ASP A N 1
ATOM 2868 C CA . ASP A 1 366 ? -0.926 -1.528 -24.721 1.00 93.44 366 ASP A CA 1
ATOM 2869 C C . ASP A 1 366 ? -0.276 -1.360 -23.344 1.00 93.44 366 ASP A C 1
ATOM 2871 O O . ASP A 1 366 ? -0.997 -1.300 -22.344 1.00 93.44 366 ASP A O 1
ATOM 2875 N N . PHE A 1 367 ? 1.059 -1.341 -23.260 1.00 95.06 367 PHE A N 1
ATOM 2876 C CA . PHE A 1 367 ? 1.761 -1.185 -21.989 1.00 95.06 367 PHE A CA 1
ATOM 2877 C C . PHE A 1 367 ? 2.891 -0.153 -22.058 1.00 95.06 367 PHE A C 1
ATOM 2879 O O . PHE A 1 367 ? 2.608 1.037 -22.151 1.00 95.06 367 PHE A O 1
ATOM 2886 N N . MET A 1 368 ? 4.163 -0.554 -21.989 1.00 93.44 368 MET A N 1
ATOM 2887 C CA . MET A 1 368 ? 5.278 0.397 -21.923 1.00 93.44 368 MET A CA 1
ATOM 2888 C C . MET A 1 368 ? 5.704 0.915 -23.298 1.00 93.44 368 MET A C 1
ATOM 2890 O O . MET A 1 368 ? 6.624 1.730 -23.355 1.00 93.44 368 MET A O 1
ATOM 2894 N N . GLY A 1 369 ? 5.069 0.463 -24.383 1.00 91.94 369 GLY A N 1
ATOM 2895 C CA . GLY A 1 369 ? 5.299 0.871 -25.769 1.00 91.94 369 GLY A CA 1
ATOM 2896 C C . GLY A 1 369 ? 6.068 -0.183 -26.571 1.00 91.94 369 GLY A C 1
ATOM 2897 O O . GLY A 1 369 ? 7.012 -0.798 -26.075 1.00 91.94 369 GLY A O 1
ATOM 2898 N N . ALA A 1 370 ? 5.680 -0.399 -27.820 1.00 90.38 370 ALA A N 1
ATOM 2899 C CA . ALA A 1 370 ? 6.370 -1.294 -28.739 1.00 90.38 370 ALA A CA 1
ATOM 2900 C C . ALA A 1 370 ? 7.625 -0.630 -29.328 1.00 90.38 370 ALA A C 1
ATOM 2902 O O . ALA A 1 370 ? 7.740 0.597 -29.371 1.00 90.38 370 ALA A O 1
ATOM 2903 N N . LYS A 1 371 ? 8.577 -1.439 -29.805 1.00 85.81 371 LYS A N 1
ATOM 2904 C CA . LYS A 1 371 ? 9.662 -0.947 -30.664 1.00 85.81 371 LYS A CA 1
ATOM 2905 C C . LYS A 1 371 ? 9.070 -0.259 -31.908 1.00 85.81 371 LYS A C 1
ATOM 2907 O O . LYS A 1 371 ? 8.187 -0.870 -32.516 1.00 85.81 371 LYS A O 1
ATOM 2912 N N . PRO A 1 372 ? 9.563 0.934 -32.302 1.00 81.31 372 PRO A N 1
ATOM 2913 C CA . PRO A 1 372 ? 9.057 1.638 -33.474 1.00 81.31 372 PRO A CA 1
ATOM 2914 C C . PRO A 1 372 ? 9.205 0.791 -34.737 1.00 81.31 372 PRO A C 1
ATOM 2916 O O . PRO A 1 372 ? 10.295 0.290 -35.028 1.00 81.31 372 PRO A O 1
ATOM 2919 N N . LEU A 1 373 ? 8.109 0.624 -35.482 1.00 71.19 373 LEU A N 1
ATOM 2920 C CA . LEU A 1 373 ? 8.102 -0.167 -36.723 1.00 71.19 373 LEU A CA 1
ATOM 2921 C C . LEU A 1 373 ? 8.536 0.642 -37.952 1.00 71.19 373 LEU A C 1
ATOM 2923 O O . LEU A 1 373 ? 9.077 0.073 -38.898 1.00 71.19 373 LEU A O 1
ATOM 2927 N N . LEU A 1 374 ? 8.269 1.953 -37.952 1.00 65.75 374 LEU A N 1
ATOM 2928 C CA . LEU A 1 374 ? 8.352 2.804 -39.147 1.00 65.75 374 LEU A CA 1
ATOM 2929 C C . LEU A 1 374 ? 9.244 4.043 -38.983 1.00 65.75 374 LEU A C 1
ATOM 2931 O O . LEU A 1 374 ? 9.574 4.675 -39.984 1.00 65.75 374 LEU A O 1
ATOM 2935 N N . SER A 1 375 ? 9.633 4.406 -37.756 1.00 59.81 375 SER A N 1
ATOM 2936 C CA . SER A 1 375 ? 10.419 5.614 -37.484 1.00 59.81 375 SER A CA 1
ATOM 2937 C C . SER A 1 375 ? 11.827 5.278 -36.991 1.00 59.81 375 SER A C 1
ATOM 2939 O O . SER A 1 375 ? 12.039 4.399 -36.155 1.00 59.81 375 SER A O 1
ATOM 2941 N N . THR A 1 376 ? 12.817 6.019 -37.488 1.00 63.25 376 THR A N 1
ATOM 2942 C CA . THR A 1 376 ? 14.184 6.040 -36.938 1.00 63.25 376 THR A CA 1
ATOM 2943 C C . THR A 1 376 ? 14.296 6.932 -35.699 1.00 63.25 376 THR A C 1
ATOM 2945 O O . THR A 1 376 ? 15.382 7.093 -35.148 1.00 63.25 376 THR A O 1
ATOM 2948 N N . ASP A 1 377 ? 13.183 7.518 -35.251 1.00 63.75 377 ASP A N 1
ATOM 2949 C CA . ASP A 1 377 ? 13.159 8.623 -34.287 1.00 63.75 377 ASP A CA 1
ATOM 2950 C C . ASP A 1 377 ? 13.364 8.166 -32.836 1.00 63.75 377 ASP A C 1
ATOM 2952 O O . ASP A 1 377 ? 13.451 8.994 -31.927 1.00 63.75 377 ASP A O 1
ATOM 2956 N N . ALA A 1 378 ? 13.517 6.853 -32.623 1.00 77.06 378 ALA A N 1
ATOM 2957 C CA . ALA A 1 378 ? 13.793 6.240 -31.330 1.00 77.06 378 ALA A CA 1
ATOM 2958 C C . ALA A 1 378 ? 12.730 6.563 -30.267 1.00 77.06 378 ALA A C 1
ATOM 2960 O O . ALA A 1 378 ? 13.074 6.776 -29.106 1.00 77.06 378 ALA A O 1
ATOM 2961 N N . PHE A 1 379 ? 11.449 6.608 -30.644 1.00 88.00 379 PHE A N 1
ATOM 2962 C CA . PHE A 1 379 ? 10.312 6.705 -29.723 1.00 88.00 379 PHE A CA 1
ATOM 2963 C C . PHE A 1 379 ? 9.484 5.423 -29.778 1.00 88.00 379 PHE A C 1
ATOM 2965 O O . PHE A 1 379 ? 9.383 4.801 -30.829 1.00 88.00 379 PHE A O 1
ATOM 2972 N N . ALA A 1 380 ? 8.928 5.006 -28.643 1.00 90.62 380 ALA A N 1
ATOM 2973 C CA . ALA A 1 380 ? 8.097 3.810 -28.588 1.00 90.62 380 ALA A CA 1
ATOM 2974 C C . ALA A 1 380 ? 6.720 4.037 -29.242 1.00 90.62 380 ALA A C 1
ATOM 2976 O O . ALA A 1 380 ? 6.129 5.107 -29.083 1.00 90.62 380 ALA A O 1
ATOM 2977 N N . ASP A 1 381 ? 6.200 3.008 -29.914 1.00 90.25 381 ASP A N 1
ATOM 2978 C CA . ASP A 1 381 ? 4.863 3.011 -30.515 1.00 90.25 381 ASP A CA 1
ATOM 2979 C C . ASP A 1 381 ? 3.809 2.609 -29.470 1.00 90.25 381 ASP A C 1
ATOM 2981 O O . ASP A 1 381 ? 3.965 1.613 -28.755 1.00 90.25 381 ASP A O 1
ATOM 2985 N N . PHE A 1 382 ? 2.710 3.359 -29.395 1.00 92.88 382 PHE A N 1
ATOM 2986 C CA . PHE A 1 382 ? 1.609 3.130 -28.457 1.00 92.88 382 PHE A CA 1
ATOM 2987 C C . PHE A 1 382 ? 0.281 2.966 -29.193 1.00 92.88 382 PHE A C 1
ATOM 2989 O O . PHE A 1 382 ? 0.041 3.607 -30.216 1.00 92.88 382 PHE A O 1
ATOM 2996 N N . ASN A 1 383 ? -0.613 2.146 -28.639 1.00 93.81 383 ASN A N 1
ATOM 2997 C CA . ASN A 1 383 ? -2.003 2.122 -29.081 1.00 93.81 383 ASN A CA 1
ATOM 2998 C C . ASN A 1 383 ? -2.687 3.436 -28.679 1.00 93.81 383 ASN A C 1
ATOM 3000 O O . ASN A 1 383 ? -2.360 4.012 -27.645 1.00 93.81 383 ASN A O 1
ATOM 3004 N N . LEU A 1 384 ? -3.672 3.894 -29.458 1.00 90.94 384 LEU A N 1
ATOM 3005 C CA . LEU A 1 384 ? -4.376 5.163 -29.197 1.00 90.94 384 LEU A CA 1
ATOM 3006 C C . LEU A 1 384 ? -5.055 5.215 -27.819 1.00 90.94 384 LEU A C 1
ATOM 3008 O O . LEU A 1 384 ? -5.221 6.290 -27.250 1.00 90.94 384 LEU A O 1
ATOM 3012 N N . SER A 1 385 ? -5.455 4.058 -27.291 1.00 91.75 385 SER A N 1
ATOM 3013 C CA . SER A 1 385 ? -6.040 3.908 -25.958 1.00 91.75 385 SER A CA 1
ATOM 3014 C C . SER A 1 385 ? -5.014 3.988 -24.830 1.00 91.75 385 SER A C 1
ATOM 3016 O O . SER A 1 385 ? -5.413 4.141 -23.679 1.00 91.75 385 SER A O 1
ATOM 3018 N N . ASN A 1 386 ? -3.716 3.863 -25.123 1.00 94.12 386 ASN A N 1
ATOM 3019 C CA . ASN A 1 386 ? -2.674 3.893 -24.114 1.00 94.12 386 ASN A CA 1
ATOM 3020 C C . ASN A 1 386 ? -2.249 5.343 -23.836 1.00 94.12 386 ASN A C 1
ATOM 3022 O O . ASN A 1 386 ? -1.621 5.983 -24.686 1.00 94.12 386 ASN A O 1
ATOM 3026 N N . PRO A 1 387 ? -2.530 5.870 -22.636 1.00 92.00 387 PRO A N 1
ATOM 3027 C CA . PRO A 1 387 ? -2.277 7.272 -22.334 1.00 92.00 387 PRO A CA 1
ATOM 3028 C C . PRO A 1 387 ? -0.776 7.626 -22.264 1.00 92.00 387 PRO A C 1
ATOM 3030 O O . PRO A 1 387 ? -0.431 8.804 -22.362 1.00 92.00 387 PRO A O 1
ATOM 3033 N N . LEU A 1 388 ? 0.137 6.643 -22.199 1.00 92.75 388 LEU A N 1
ATOM 3034 C CA . LEU A 1 388 ? 1.583 6.882 -22.348 1.00 92.75 388 LEU A CA 1
ATOM 3035 C C . LEU A 1 388 ? 1.981 7.336 -23.763 1.00 92.75 388 LEU A C 1
ATOM 3037 O O . LEU A 1 388 ? 3.046 7.930 -23.922 1.00 92.75 388 LEU A O 1
ATOM 3041 N N . GLY A 1 389 ? 1.124 7.152 -24.774 1.00 89.81 389 GLY A N 1
ATOM 3042 C CA . GLY A 1 389 ? 1.333 7.726 -26.109 1.00 89.81 389 GLY A CA 1
ATOM 3043 C C . GLY A 1 389 ? 1.374 9.259 -26.119 1.00 89.81 389 GLY A C 1
ATOM 3044 O O . GLY A 1 389 ? 1.997 9.855 -26.993 1.00 89.81 389 GLY A O 1
ATOM 3045 N N . PHE A 1 390 ? 0.779 9.900 -25.109 1.00 88.44 390 PHE A N 1
ATOM 3046 C CA . PHE A 1 390 ? 0.793 11.353 -24.912 1.00 88.44 390 PHE A CA 1
ATOM 3047 C C . PHE A 1 390 ? 1.725 11.783 -23.778 1.00 88.44 390 PHE A C 1
ATOM 3049 O O . PHE A 1 390 ? 1.635 12.913 -23.297 1.00 88.44 390 PHE A O 1
ATOM 3056 N N . TRP A 1 391 ? 2.605 10.884 -23.326 1.00 89.62 391 TRP A N 1
ATOM 3057 C CA . TRP A 1 391 ? 3.577 11.191 -22.291 1.00 89.62 391 TRP A CA 1
ATOM 3058 C C . TRP A 1 391 ? 4.377 12.431 -22.681 1.00 89.62 391 TRP A C 1
ATOM 3060 O O . TRP A 1 391 ? 4.976 12.473 -23.753 1.00 89.62 391 TRP A O 1
ATOM 3070 N N . ASN A 1 392 ? 4.392 13.441 -21.818 1.00 87.25 392 ASN A N 1
ATOM 3071 C CA . ASN A 1 392 ? 5.187 14.639 -22.022 1.00 87.25 392 ASN A CA 1
ATOM 3072 C C . ASN A 1 392 ? 6.068 14.862 -20.803 1.00 87.25 392 ASN A C 1
ATOM 3074 O O . ASN A 1 392 ? 5.586 14.874 -19.670 1.00 87.25 392 ASN A O 1
ATOM 3078 N N . MET A 1 393 ? 7.359 15.046 -21.047 1.00 83.25 393 MET A N 1
ATOM 3079 C CA . MET A 1 393 ? 8.315 15.374 -20.008 1.00 83.25 393 MET A CA 1
ATOM 3080 C C . MET A 1 393 ? 9.225 16.495 -20.495 1.00 83.25 393 MET A C 1
ATOM 3082 O O . MET A 1 393 ? 9.907 16.354 -21.509 1.00 83.25 393 MET A O 1
ATOM 3086 N N . ALA A 1 394 ? 9.230 17.614 -19.766 1.00 76.88 394 ALA A N 1
ATOM 3087 C CA . ALA A 1 394 ? 10.040 18.793 -20.082 1.00 76.88 394 ALA A CA 1
ATOM 3088 C C . ALA A 1 394 ? 9.892 19.275 -21.546 1.00 76.88 394 ALA A C 1
ATOM 3090 O O . ALA A 1 394 ? 10.863 19.696 -22.171 1.00 76.88 394 ALA A O 1
ATOM 3091 N N . GLY A 1 395 ? 8.678 19.194 -22.106 1.00 80.62 395 GLY A N 1
ATOM 3092 C CA . GLY A 1 395 ? 8.378 19.628 -23.474 1.00 80.62 395 GLY A CA 1
ATOM 3093 C C . GLY A 1 395 ? 8.679 18.590 -24.560 1.00 80.62 395 GLY A C 1
ATOM 3094 O O . GLY A 1 395 ? 8.329 18.815 -25.717 1.00 80.62 395 GLY A O 1
ATOM 3095 N N . ILE A 1 396 ? 9.264 17.440 -24.212 1.00 82.75 396 ILE A N 1
ATOM 3096 C CA . ILE A 1 396 ? 9.463 16.320 -25.136 1.00 82.75 396 ILE A CA 1
ATOM 3097 C C . ILE A 1 396 ? 8.260 15.385 -25.023 1.00 82.75 396 ILE A C 1
ATOM 3099 O O . ILE A 1 396 ? 7.973 14.864 -23.945 1.00 82.75 396 ILE A O 1
ATOM 3103 N N . THR A 1 397 ? 7.565 15.178 -26.143 1.00 86.75 397 THR A N 1
ATOM 3104 C CA . THR A 1 397 ? 6.443 14.234 -26.233 1.00 86.75 397 THR A CA 1
ATOM 3105 C C . THR A 1 397 ? 6.949 12.853 -26.641 1.00 86.75 397 THR A C 1
ATOM 3107 O O . THR A 1 397 ? 7.817 12.738 -27.505 1.00 86.75 397 THR A O 1
ATOM 3110 N N . GLY A 1 398 ? 6.385 11.815 -26.031 1.00 87.69 398 GLY A N 1
ATOM 3111 C CA . GLY A 1 398 ? 6.726 10.417 -26.244 1.00 87.69 398 GLY A CA 1
ATOM 3112 C C . GLY A 1 398 ? 7.797 9.896 -25.285 1.00 87.69 398 GLY A C 1
ATOM 3113 O O . GLY A 1 398 ? 8.482 10.639 -24.579 1.00 87.69 398 GLY A O 1
ATOM 3114 N N . ILE A 1 399 ? 7.952 8.574 -25.277 1.00 88.88 399 ILE A N 1
ATOM 3115 C CA . ILE A 1 399 ? 8.988 7.874 -24.513 1.00 88.88 399 ILE A CA 1
ATOM 3116 C C . ILE A 1 399 ? 10.077 7.441 -25.488 1.00 88.88 399 ILE A C 1
ATOM 3118 O O . ILE A 1 399 ? 9.822 6.627 -26.377 1.00 88.88 399 ILE A O 1
ATOM 3122 N N . ARG A 1 400 ? 11.293 7.975 -25.321 1.00 85.00 400 ARG A N 1
ATOM 3123 C CA . ARG A 1 400 ? 12.440 7.535 -26.121 1.00 85.00 400 ARG A CA 1
ATOM 3124 C C . ARG A 1 400 ? 12.790 6.085 -25.791 1.00 85.00 400 ARG A C 1
ATOM 3126 O O . ARG A 1 400 ? 12.941 5.731 -24.623 1.00 85.00 400 ARG A O 1
ATOM 3133 N N . ARG A 1 401 ? 12.942 5.257 -26.821 1.00 80.50 401 ARG A N 1
ATOM 3134 C CA . ARG A 1 401 ? 13.348 3.857 -26.726 1.00 80.50 401 ARG A CA 1
ATOM 3135 C C . ARG A 1 401 ? 14.137 3.428 -27.959 1.00 80.50 401 ARG A C 1
ATOM 3137 O O . ARG A 1 401 ? 13.688 3.600 -29.087 1.00 80.50 401 ARG A O 1
ATOM 3144 N N . THR A 1 402 ? 15.282 2.801 -27.715 1.00 73.75 402 THR A N 1
ATOM 3145 C CA . THR A 1 402 ? 16.190 2.257 -28.736 1.00 73.75 402 THR A CA 1
ATOM 3146 C C . THR A 1 402 ? 16.432 0.761 -28.540 1.00 73.75 402 THR A C 1
ATOM 3148 O O . THR A 1 402 ? 17.541 0.295 -28.784 1.00 73.75 402 THR A O 1
ATOM 3151 N N . THR A 1 403 ? 15.424 0.006 -28.086 1.00 74.38 403 THR A N 1
ATOM 3152 C CA . THR A 1 403 ? 15.582 -1.430 -27.801 1.00 74.38 403 THR A CA 1
ATOM 3153 C C . THR A 1 403 ? 16.165 -2.171 -29.006 1.00 74.38 403 THR A C 1
ATOM 3155 O O . THR A 1 403 ? 15.595 -2.197 -30.107 1.00 74.38 403 THR A O 1
ATOM 3158 N N . SER A 1 404 ? 17.324 -2.778 -28.787 1.00 75.25 404 SER A N 1
ATOM 3159 C CA . SER A 1 404 ? 18.149 -3.485 -29.763 1.00 75.25 404 SER A CA 1
ATOM 3160 C C . SER A 1 404 ? 17.534 -4.814 -30.206 1.00 75.25 404 SER A C 1
ATOM 3162 O O . SER A 1 404 ? 17.788 -5.266 -31.321 1.00 75.25 404 SER A O 1
ATOM 3164 N N . PHE A 1 405 ? 16.635 -5.389 -29.406 1.00 79.50 405 PHE A N 1
ATOM 3165 C CA . PHE A 1 405 ? 15.926 -6.635 -29.702 1.00 79.50 405 PHE A CA 1
ATOM 3166 C C . PHE A 1 405 ? 14.495 -6.392 -30.219 1.00 79.50 405 PHE A C 1
ATOM 3168 O O . PHE A 1 405 ? 13.953 -5.288 -30.130 1.00 79.50 405 PHE A O 1
ATOM 3175 N N . ALA A 1 406 ? 13.903 -7.404 -30.860 1.00 80.00 406 ALA A N 1
ATOM 3176 C CA . ALA A 1 406 ? 12.537 -7.342 -31.388 1.00 80.00 406 ALA A CA 1
ATOM 3177 C C . ALA A 1 406 ? 11.486 -7.492 -30.273 1.00 80.00 406 ALA A C 1
ATOM 3179 O O . ALA A 1 406 ? 11.764 -8.079 -29.227 1.00 80.00 406 ALA A O 1
ATOM 3180 N N . ASN A 1 407 ? 10.258 -7.018 -30.514 1.00 75.56 407 ASN A N 1
ATOM 3181 C CA . ASN A 1 407 ? 9.145 -7.216 -29.581 1.00 75.56 407 ASN A CA 1
ATOM 3182 C C . ASN A 1 407 ? 8.936 -8.726 -29.356 1.00 75.56 407 ASN A C 1
ATOM 3184 O O . ASN A 1 407 ? 8.640 -9.458 -30.298 1.00 75.56 407 ASN A O 1
ATOM 3188 N N . GLY A 1 408 ? 9.128 -9.195 -28.121 1.00 79.50 408 GLY A N 1
ATOM 3189 C CA . GLY A 1 408 ? 9.012 -10.614 -27.762 1.00 79.50 408 GLY A CA 1
ATOM 3190 C C . GLY A 1 408 ? 10.263 -11.470 -27.988 1.00 79.50 408 GLY A C 1
ATOM 3191 O O . GLY A 1 408 ? 10.211 -12.665 -27.716 1.00 79.50 408 GLY A O 1
ATOM 3192 N N . ALA A 1 409 ? 11.382 -10.890 -28.426 1.00 84.50 409 ALA A N 1
ATOM 3193 C CA . ALA A 1 409 ? 12.670 -11.575 -28.383 1.00 84.50 409 ALA A CA 1
ATOM 3194 C C . ALA A 1 409 ? 13.253 -11.557 -26.960 1.00 84.50 409 ALA A C 1
ATOM 3196 O O . ALA A 1 409 ? 12.998 -10.636 -26.178 1.00 84.50 409 ALA A O 1
ATOM 3197 N N . GLU A 1 410 ? 14.049 -12.572 -26.636 1.00 84.81 410 GLU A N 1
ATOM 3198 C CA . GLU A 1 410 ? 14.862 -12.580 -25.421 1.00 84.81 410 GLU A CA 1
ATOM 3199 C C . GLU A 1 410 ? 16.064 -11.640 -25.593 1.00 84.81 410 GLU A C 1
ATOM 3201 O O . GLU A 1 410 ? 16.715 -11.669 -26.645 1.00 84.81 410 GLU A O 1
ATOM 3206 N N . PRO A 1 411 ? 16.388 -10.804 -24.592 1.00 84.25 411 PRO A N 1
ATOM 3207 C CA . PRO A 1 411 ? 17.577 -9.971 -24.668 1.00 84.25 411 PRO A CA 1
ATOM 3208 C C . PRO A 1 411 ? 18.862 -10.804 -24.666 1.00 84.25 411 PRO A C 1
ATOM 3210 O O . PRO A 1 411 ? 19.075 -11.656 -23.805 1.00 84.25 411 PRO A O 1
ATOM 3213 N N . SER A 1 412 ? 19.761 -10.529 -25.609 1.00 82.62 412 SER A N 1
ATOM 3214 C CA . SER A 1 412 ? 21.089 -11.147 -25.638 1.00 82.62 412 SER A CA 1
ATOM 3215 C C . SER A 1 412 ? 22.025 -10.524 -24.597 1.00 82.62 412 SER A C 1
ATOM 3217 O O . SER A 1 412 ? 21.895 -9.347 -24.267 1.00 82.62 412 SER A O 1
ATOM 3219 N N . SER A 1 413 ? 23.031 -11.277 -24.140 1.00 87.44 413 SER A N 1
ATOM 3220 C CA . SER A 1 413 ? 24.139 -10.788 -23.289 1.00 87.44 413 SER A CA 1
ATOM 3221 C C . SER A 1 413 ? 23.765 -10.360 -21.861 1.00 87.44 413 SER A C 1
ATOM 3223 O O . SER A 1 413 ? 24.638 -9.944 -21.092 1.00 87.44 413 SER A O 1
ATOM 3225 N N . ILE A 1 414 ? 22.497 -10.498 -21.473 1.00 92.69 414 ILE A N 1
ATOM 3226 C CA . ILE A 1 414 ? 22.034 -10.263 -20.108 1.00 92.69 414 ILE A CA 1
ATOM 3227 C C . ILE A 1 414 ? 22.342 -11.473 -19.216 1.00 92.69 414 ILE A C 1
ATOM 3229 O O . ILE A 1 414 ? 22.193 -12.628 -19.617 1.00 92.69 414 ILE A O 1
ATOM 3233 N N . ARG A 1 415 ? 22.806 -11.224 -17.992 1.00 94.44 415 ARG A N 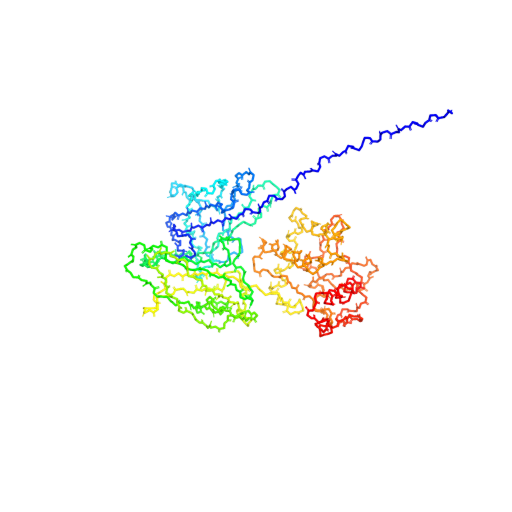1
ATOM 3234 C CA . ARG A 1 415 ? 23.033 -12.268 -16.991 1.00 94.44 415 ARG A CA 1
ATOM 3235 C C . ARG A 1 415 ? 21.687 -12.794 -16.507 1.00 94.44 415 ARG A C 1
ATOM 3237 O O . ARG A 1 415 ? 20.819 -12.011 -16.127 1.00 94.44 415 ARG A O 1
ATOM 3244 N N . THR A 1 416 ? 21.552 -14.116 -16.466 1.00 94.62 416 THR A N 1
ATOM 3245 C CA . THR A 1 416 ? 20.338 -14.763 -15.962 1.00 94.62 416 THR A CA 1
ATOM 3246 C C . THR A 1 416 ? 20.127 -14.496 -14.474 1.00 94.62 416 THR A C 1
ATOM 3248 O O . THR A 1 416 ? 21.065 -14.165 -13.738 1.00 94.62 416 THR A O 1
ATOM 3251 N N . GLU A 1 417 ? 18.900 -14.685 -14.000 1.00 93.12 417 GLU A N 1
ATOM 3252 C CA . GLU A 1 417 ? 18.578 -14.634 -12.572 1.00 93.12 417 GLU A CA 1
ATOM 3253 C C . GLU A 1 417 ? 19.444 -15.619 -11.772 1.00 93.12 417 GLU A C 1
ATOM 3255 O O . GLU A 1 417 ? 20.084 -15.227 -10.797 1.00 93.12 417 GLU A O 1
ATOM 3260 N N . ILE A 1 418 ? 19.549 -16.870 -12.236 1.00 94.69 418 ILE A N 1
ATOM 3261 C CA . ILE A 1 418 ? 20.345 -17.922 -11.583 1.00 94.69 418 ILE A CA 1
ATOM 3262 C C . ILE A 1 418 ? 21.814 -17.498 -11.479 1.00 94.69 418 ILE A C 1
ATOM 3264 O O . ILE A 1 418 ? 22.403 -17.568 -10.403 1.00 94.69 418 ILE A O 1
ATOM 3268 N N . SER A 1 419 ? 22.406 -17.008 -12.572 1.00 95.31 419 SER A N 1
ATOM 3269 C CA . SER A 1 419 ? 23.798 -16.547 -12.567 1.00 95.31 419 SER A CA 1
ATOM 3270 C C . SER A 1 419 ? 24.004 -15.284 -11.728 1.00 95.31 419 SER A C 1
ATOM 3272 O O . SER A 1 419 ? 25.095 -15.073 -11.208 1.00 95.31 419 SER A O 1
ATOM 3274 N N . THR A 1 420 ? 22.982 -14.439 -11.583 1.00 95.06 420 THR A N 1
ATOM 3275 C CA . THR A 1 420 ? 23.034 -13.250 -10.719 1.00 95.06 420 THR A CA 1
ATOM 3276 C C . THR A 1 420 ? 22.993 -13.639 -9.243 1.00 95.06 420 THR A C 1
ATOM 3278 O O . THR A 1 420 ? 23.791 -13.135 -8.458 1.00 95.06 420 THR A O 1
ATOM 3281 N N . LEU A 1 421 ? 22.122 -14.573 -8.857 1.00 94.06 421 LEU A N 1
ATOM 3282 C CA . LEU A 1 421 ? 22.074 -15.105 -7.491 1.00 94.06 421 LEU A CA 1
ATOM 3283 C C . LEU A 1 421 ? 23.353 -15.883 -7.137 1.00 94.06 421 LEU A C 1
ATOM 3285 O O . LEU A 1 421 ? 23.805 -15.844 -5.995 1.00 94.06 421 LEU A O 1
ATOM 3289 N N . ALA A 1 422 ? 23.989 -16.517 -8.126 1.00 96.44 422 ALA A N 1
ATOM 3290 C CA . ALA A 1 422 ? 25.258 -17.227 -7.965 1.00 96.44 422 ALA A CA 1
ATOM 3291 C C . ALA A 1 422 ? 26.484 -16.317 -7.737 1.00 96.44 422 ALA A C 1
ATOM 3293 O O . ALA A 1 422 ? 27.578 -16.831 -7.511 1.00 96.44 422 ALA A O 1
ATOM 3294 N N . LEU A 1 423 ? 26.335 -14.985 -7.753 1.00 95.56 423 LEU A N 1
ATOM 3295 C CA . LEU A 1 423 ? 27.410 -14.062 -7.353 1.00 95.56 423 LEU A CA 1
ATOM 3296 C C . LEU A 1 423 ? 27.784 -14.195 -5.870 1.00 95.56 423 LEU A C 1
ATOM 3298 O O . LEU A 1 423 ? 28.838 -13.713 -5.461 1.00 95.56 423 LEU A O 1
ATOM 3302 N N . GLY A 1 424 ? 26.940 -14.856 -5.078 1.00 94.00 424 GLY A N 1
ATOM 3303 C CA . GLY A 1 424 ? 27.194 -15.165 -3.680 1.00 94.00 424 GLY A CA 1
ATOM 3304 C C . GLY A 1 424 ? 26.472 -14.233 -2.713 1.00 94.00 424 GLY A C 1
ATOM 3305 O O . GLY A 1 424 ? 25.742 -13.321 -3.095 1.00 94.00 424 GLY A O 1
ATOM 3306 N N . ASP A 1 425 ? 26.685 -14.499 -1.433 1.00 92.38 425 ASP A N 1
ATOM 3307 C CA . ASP A 1 425 ? 26.060 -13.840 -0.286 1.00 92.38 425 ASP A CA 1
ATOM 3308 C C . ASP A 1 425 ? 26.882 -12.662 0.262 1.00 92.38 425 ASP A C 1
ATOM 3310 O O . ASP A 1 425 ? 26.368 -11.824 1.007 1.00 92.38 425 ASP A O 1
ATOM 3314 N N . THR A 1 426 ? 28.153 -12.544 -0.132 1.00 93.94 426 THR A N 1
ATOM 3315 C CA . THR A 1 426 ? 28.968 -11.377 0.219 1.00 93.94 426 THR A CA 1
ATOM 3316 C C . THR A 1 426 ? 28.557 -10.161 -0.608 1.00 93.94 426 THR A C 1
ATOM 3318 O O . THR A 1 426 ? 28.488 -10.204 -1.840 1.00 93.94 426 THR A O 1
ATOM 3321 N N . TYR A 1 427 ? 28.346 -9.028 0.067 1.00 92.00 427 TYR A N 1
ATOM 3322 C CA . TYR A 1 427 ? 27.916 -7.792 -0.589 1.00 92.00 427 TYR A CA 1
ATOM 3323 C C . TYR A 1 427 ? 28.858 -7.363 -1.724 1.00 92.00 427 TYR A C 1
ATOM 3325 O O . TYR A 1 427 ? 28.406 -6.951 -2.790 1.00 92.00 427 TYR A O 1
ATOM 3333 N N . THR A 1 428 ? 30.171 -7.492 -1.515 1.00 91.31 428 THR A N 1
ATOM 3334 C CA . THR A 1 428 ? 31.195 -7.108 -2.495 1.00 91.31 428 THR A CA 1
ATOM 3335 C C . THR A 1 428 ? 31.050 -7.863 -3.813 1.00 91.31 428 THR A C 1
ATOM 3337 O O . THR A 1 428 ? 31.116 -7.235 -4.870 1.00 91.31 428 THR A O 1
ATOM 3340 N N . LEU A 1 429 ? 30.832 -9.182 -3.763 1.00 93.25 429 LEU A N 1
ATOM 3341 C CA . LEU A 1 429 ? 30.654 -9.995 -4.966 1.00 93.25 429 LEU A CA 1
ATOM 3342 C C . LEU A 1 429 ? 29.278 -9.757 -5.591 1.00 93.25 429 LEU A C 1
ATOM 3344 O O . LEU A 1 429 ? 29.187 -9.514 -6.797 1.00 93.25 429 LEU A O 1
ATOM 3348 N N . PHE A 1 430 ? 28.222 -9.741 -4.774 1.00 95.19 430 PHE A N 1
ATOM 3349 C CA . PHE A 1 430 ? 26.853 -9.561 -5.253 1.00 95.19 430 PHE A CA 1
ATOM 3350 C C . PHE A 1 430 ? 26.657 -8.207 -5.953 1.00 95.19 430 PHE A C 1
ATOM 3352 O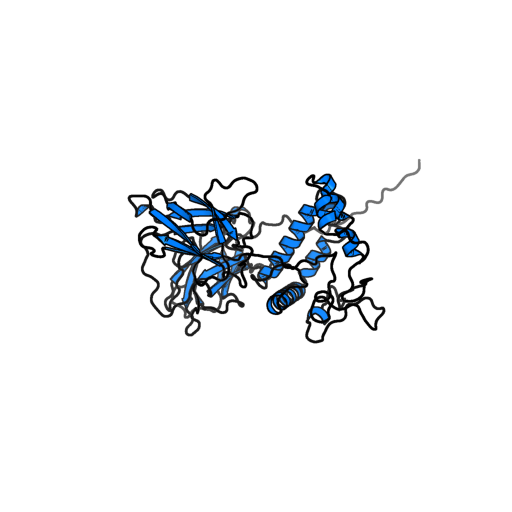 O . PHE A 1 430 ? 26.033 -8.137 -7.011 1.00 95.19 430 PHE A O 1
ATOM 3359 N N . ARG A 1 431 ? 27.286 -7.132 -5.452 1.00 94.81 431 ARG A N 1
ATOM 3360 C CA . ARG A 1 431 ? 27.246 -5.788 -6.060 1.00 94.81 431 ARG A CA 1
ATOM 3361 C C . ARG A 1 431 ? 27.756 -5.751 -7.503 1.00 94.81 431 ARG A C 1
ATOM 3363 O O . ARG A 1 431 ? 27.346 -4.871 -8.252 1.00 94.81 431 ARG A O 1
ATOM 3370 N N . SER A 1 432 ? 28.582 -6.705 -7.941 1.00 94.44 432 SER A N 1
ATOM 3371 C CA . SER A 1 432 ? 29.022 -6.787 -9.347 1.00 94.44 432 SER A CA 1
ATOM 3372 C C . SER A 1 432 ? 27.863 -6.912 -10.353 1.00 94.44 432 SER A C 1
ATOM 3374 O O . SER A 1 432 ? 28.059 -6.693 -11.551 1.00 94.44 432 SER A O 1
ATOM 3376 N N . MET A 1 433 ? 26.645 -7.205 -9.876 1.00 95.69 433 MET A N 1
ATOM 3377 C CA . MET A 1 433 ? 25.405 -7.111 -10.645 1.00 95.69 433 MET A CA 1
ATOM 3378 C C . MET A 1 433 ? 25.101 -5.703 -11.196 1.00 95.69 433 MET A C 1
ATOM 3380 O O . MET A 1 433 ? 24.288 -5.581 -12.112 1.00 95.69 433 MET A O 1
ATOM 3384 N N . GLU A 1 434 ? 25.755 -4.656 -10.672 1.00 95.69 434 GLU A N 1
ATOM 3385 C CA . GLU A 1 434 ? 25.680 -3.277 -11.176 1.00 95.69 434 GLU A CA 1
ATOM 3386 C C . GLU A 1 434 ? 26.060 -3.184 -12.661 1.00 95.69 434 GLU A C 1
ATOM 3388 O O . GLU A 1 434 ? 25.386 -2.502 -13.427 1.00 95.69 434 GLU A O 1
ATOM 3393 N N . GLY A 1 435 ? 27.095 -3.910 -13.097 1.00 94.88 435 GLY A N 1
ATOM 3394 C CA . GLY A 1 435 ? 27.483 -3.944 -14.510 1.00 94.88 435 GLY A CA 1
ATOM 3395 C C . GLY A 1 435 ? 26.494 -4.750 -15.354 1.00 94.88 435 GLY A C 1
ATOM 3396 O O . GLY A 1 435 ? 25.838 -4.219 -16.244 1.00 94.88 435 GLY A O 1
ATOM 3397 N N . ASN A 1 436 ? 26.363 -6.040 -15.052 1.00 94.62 436 ASN A N 1
ATOM 3398 C CA . ASN A 1 436 ? 25.424 -6.960 -15.697 1.00 94.62 436 ASN A CA 1
ATOM 3399 C C . ASN A 1 436 ? 24.742 -7.760 -14.577 1.00 94.62 436 ASN A C 1
ATOM 3401 O O . ASN A 1 436 ? 25.475 -8.349 -13.786 1.00 94.62 436 ASN A O 1
ATOM 3405 N N . PRO A 1 437 ? 23.406 -7.793 -14.442 1.00 94.69 437 PRO A N 1
ATOM 3406 C CA . PRO A 1 437 ? 22.401 -7.366 -15.415 1.00 94.69 437 PRO A CA 1
ATOM 3407 C C . PRO A 1 437 ? 22.021 -5.888 -15.423 1.00 94.69 437 PRO A C 1
ATOM 3409 O O . PRO A 1 437 ? 21.461 -5.450 -16.419 1.00 94.69 437 PRO A O 1
ATOM 3412 N N . HIS A 1 438 ? 22.315 -5.098 -14.390 1.00 94.75 438 HIS A N 1
ATOM 3413 C CA . HIS A 1 438 ? 21.747 -3.749 -14.291 1.00 94.75 438 HIS A CA 1
ATOM 3414 C C . HIS A 1 438 ? 22.187 -2.804 -15.428 1.00 94.75 438 HIS A C 1
ATOM 3416 O O . HIS A 1 438 ? 21.351 -2.347 -16.205 1.00 94.75 438 HIS A O 1
ATOM 3422 N N . GLY A 1 439 ? 23.487 -2.534 -15.566 1.00 92.38 439 GLY A N 1
ATOM 3423 C CA . GLY A 1 439 ? 24.013 -1.658 -16.616 1.00 92.38 439 GLY A CA 1
ATOM 3424 C C . GLY A 1 439 ? 23.765 -2.199 -18.026 1.00 92.38 439 GLY A C 1
ATOM 3425 O O . GLY A 1 439 ? 23.482 -1.432 -18.943 1.00 92.38 439 GLY A O 1
ATOM 3426 N N . THR A 1 440 ? 23.802 -3.521 -18.206 1.00 92.50 440 THR A N 1
ATOM 3427 C CA . THR A 1 440 ? 23.426 -4.161 -19.473 1.00 92.50 440 THR A CA 1
ATOM 3428 C C . THR A 1 440 ? 21.969 -3.872 -19.825 1.00 92.50 440 THR A C 1
ATOM 3430 O O . THR A 1 440 ? 21.721 -3.447 -20.947 1.00 92.50 440 THR A O 1
ATOM 3433 N N . ALA A 1 441 ? 21.033 -3.995 -18.876 1.00 90.75 441 ALA A N 1
ATOM 3434 C CA . ALA A 1 441 ? 19.609 -3.746 -19.105 1.00 90.75 441 ALA A CA 1
ATOM 3435 C C . ALA A 1 441 ? 19.303 -2.314 -19.580 1.00 90.75 441 ALA A C 1
ATOM 3437 O O . ALA A 1 441 ? 18.385 -2.116 -20.371 1.00 90.75 441 ALA A O 1
ATOM 3438 N N . HIS A 1 442 ? 20.088 -1.321 -19.148 1.00 88.50 442 HIS A N 1
ATOM 3439 C CA . HIS A 1 442 ? 19.962 0.066 -19.614 1.00 88.50 442 HIS A CA 1
ATOM 3440 C C . HIS A 1 442 ? 20.372 0.278 -21.079 1.00 88.50 442 HIS A C 1
ATOM 3442 O O . HIS A 1 442 ? 19.950 1.260 -21.683 1.00 88.50 442 HIS A O 1
ATOM 3448 N N . ASN A 1 443 ? 21.190 -0.617 -21.635 1.00 82.81 443 ASN A N 1
ATOM 3449 C CA . ASN A 1 443 ? 21.722 -0.529 -22.998 1.00 82.81 443 ASN A CA 1
ATOM 3450 C C . ASN A 1 443 ? 21.068 -1.538 -23.959 1.00 82.81 443 ASN A C 1
ATOM 3452 O O . ASN A 1 443 ? 21.564 -1.722 -25.073 1.00 82.81 443 ASN A O 1
ATOM 3456 N N . LEU A 1 444 ? 20.007 -2.219 -23.511 1.00 79.06 444 LEU A N 1
ATOM 3457 C CA . LEU A 1 444 ? 19.272 -3.204 -24.300 1.00 79.06 444 LEU A CA 1
ATOM 3458 C C . LEU A 1 444 ? 18.382 -2.588 -25.369 1.00 79.06 444 LEU A C 1
ATOM 3460 O O . LEU A 1 444 ? 17.895 -1.445 -25.235 1.00 79.06 444 LEU A O 1
#

Sequence (444 aa):
MKQLRLLLFLVVFQSSYNLYGEEIPVISVAINNTETSKDDYVSSKYIKCMISLVNGASLSTDIPVLIRNMNLSKGGQVLFSISGGKSKGNSDLNLILPRDNSSKTFYIKGRSNFYSITDKDAVLEVLDSRIDYDNAVLARKAFMVINNSPLPNMTAEIEMKINSNSTLDDYITWSPTYCSIRLSNYTNFSSPVNILLRNMSTSIGKVYFSDSQLQQNSTATNSTLILTLPNSGTWVNFFIAGDFNNPSKADKDAVIEVVSETTNAVYTREALMIRVRKNANNLTIEEKDRFINSLITLNNTNNKYITFVNIHTRPGVPEGHNGPGFLAWHRAFVLNLERKLQAVDPAVALPYWKFDVAASAIFSGDFMGAKPLLSTDAFADFNLSNPLGFWNMAGITGIRRTTSFANGAEPSSIRTEISTLALGDTYTLFRSMEGNPHGTAHNL

pLDDT: mean 84.58, std 15.83, range [24.2, 98.5]

Secondary structure (DSSP, 8-state):
---------------------PPPPPEEEEETT-SS----EE-SS-EEEEEEESSGGG-SS-EEEEEEE-TT--S--EEEESSTTSS--BSEEEEEE-TT-PPEEEEEEEPTT---SSTT-EEEEEEE-STTTTTEEEEEEEEEE-SSPPPP--SS-EEEEESSS-SS--EE-SS-EEEEEEETTGGG-SS-EEEEEEE-TT-SB-EEEEETTPPTT----BSEEEEEE-TT---EEEEEEE-TTS--SSTT-EEEEEEETTT--EEEEEEEEE----BGGG--HHHHHHHHHHHHHHHHTTTHHHHHHHHTSTTTHHHHSSSTTHHHHHHHHHHHHHHHHHHH-TT----B--TTS--TTTTSTTTT-BPPSS-SS-B-B--TT-GGGG-EETTEES-B---SSPTTPPPTTPPPHHHHHTT-SSHHHHGGGGIIIIIHHHT-